Protein AF-0000000078806421 (afdb_homodimer)

Sequence (518 aa):
MMNNLKSWLVRIAPPAITIGLLLVVWEAAVRAGHVSERVLASPTQIIASMVRTWPDLMDAAAITAYEALTGFAIAIVAGVLIGIGLYLSKTLHRAFYPLLVAAQTIPLITVAPLFMIWFGFEPLGKIVIVAVFGVFPIAVQTARGLTAVPQFYEDVALTCGATRAWALWHVKLRVAARQIFGGIRISAAYIFGTAATAEYLGAMNGLGIWLQAAFNSFRTPLIFSATVVVIAETAILLGLISLVEWLLLGNGADADISEMMNNLKSWLVRIAPPAITIGLLLVVWEAAVRAGHVSERVLASPTQIIASMVRTWPDLMDAAAITAYEALTGFAIAIVAGVLIGIGLYLSKTLHRAFYPLLVAAQTIPLITVAPLFMIWFGFEPLGKIVIVAVFGVFPIAVQTARGLTAVPQFYEDVALTCGATRAWALWHVKLRVAARQIFGGIRISAAYIFGTAATAEYLGAMNGLGIWLQAAFNSFRTPLIFSATVVVIAETAILLGLISLVEWLLLGNGADADISE

Secondary structure (DSSP, 8-state):
--HHHHHHHHHHHHHHHHHHHHHHHHHHHHHHTT--TTT---HHHHHHHHHHTHHHHHHHHHHHHHHHHHHHHHHHHHHHHHHHHHHH-HHHHHHHHHHHHHHTTS-HHHHHHHHHHHH-SSHHHHHHHHHHHHHHHHHHHHHHHHHHS-HHHHHHHHHTT--HHHHIIIIIHHHTHHHHHHHHHHHHHHHHHHHHHHHHHS-SSSHHHHHHHHHHTT-HHHHHHHHHHHHHHHHHHHHHHHHHHHHHH--GGGGGTT-/--HHHHHHHHHHHHHHHHHHHHHHHHHHHHHHTT--TTT---HHHHHHHHHHTHHHHHHHHHHHHHHHHHHHHHHHHHHHHHHHHHHH-HHHHHHHHHHHHHHTTS-HHHHHHHHHHHH-SSHHHHHHHHHHHHHHHHHHHHHHHHHHS-HHHHHHHHHTT--HHHHIIIIIHHHTHHHHHHHHHHHHHHHHHHHHHHHHHS-SSSHHHHHHHHHHTT-HHHHHHHHHHHHHHHHHHHHHHHHHHHHHH--GGGGGT--

pLDDT: mean 90.41, std 13.17, range [27.77, 98.81]

Structure (mmCIF, N/CA/C/O backbone):
data_AF-0000000078806421-model_v1
#
loop_
_entity.id
_entity.type
_entity.pdbx_description
1 polymer 'ABC transporter, permease protein'
#
loop_
_atom_site.group_PDB
_atom_site.id
_atom_site.type_symbol
_atom_site.label_atom_id
_atom_site.label_alt_id
_atom_site.label_comp_id
_atom_site.label_asym_id
_atom_site.label_entity_id
_atom_site.label_seq_id
_atom_site.pdbx_PDB_ins_code
_atom_site.Cartn_x
_atom_site.Cartn_y
_atom_site.Cartn_z
_atom_site.occupancy
_atom_site.B_iso_or_equiv
_atom_site.auth_seq_id
_atom_site.auth_comp_id
_atom_site.auth_asym_id
_atom_site.auth_atom_id
_atom_site.pdbx_PDB_model_num
ATOM 1 N N . MET A 1 1 ? -1.089 6.383 40.531 1 37.09 1 MET A N 1
ATOM 2 C CA . MET A 1 1 ? -0.53 5.297 39.75 1 37.09 1 MET A CA 1
ATOM 3 C C . MET A 1 1 ? -1.631 4.367 39.219 1 37.09 1 MET A C 1
ATOM 5 O O . MET A 1 1 ? -1.478 3.723 38.188 1 37.09 1 MET A O 1
ATOM 9 N N . MET A 1 2 ? -2.615 4.008 40 1 47.06 2 MET A N 1
ATOM 10 C CA . MET A 1 2 ? -3.779 3.158 39.781 1 47.06 2 MET A CA 1
ATOM 11 C C . MET A 1 2 ? -4.738 3.809 38.781 1 47.06 2 MET A C 1
ATOM 13 O O . MET A 1 2 ? -5.535 3.119 38.156 1 47.06 2 MET A O 1
ATOM 17 N N . ASN A 1 3 ? -4.91 5.105 38.812 1 49.34 3 ASN A N 1
ATOM 18 C CA . ASN A 1 3 ? -5.82 5.895 37.969 1 49.34 3 ASN A CA 1
ATOM 19 C C . ASN A 1 3 ? -5.453 5.82 36.5 1 49.34 3 ASN A C 1
ATOM 21 O O . ASN A 1 3 ? -6.312 5.996 35.625 1 49.34 3 ASN A O 1
ATOM 25 N N . ASN A 1 4 ? -4.168 5.711 36.219 1 52.09 4 ASN A N 1
ATOM 26 C CA . ASN A 1 4 ? -3.668 5.672 34.844 1 52.09 4 ASN A CA 1
ATOM 27 C C . ASN A 1 4 ? -3.973 4.332 34.188 1 52.09 4 ASN A C 1
ATOM 29 O O . ASN A 1 4 ? -4.066 4.25 32.969 1 52.09 4 ASN A O 1
ATOM 33 N N . LEU A 1 5 ? -4.02 3.336 35.062 1 48.97 5 LEU A N 1
ATOM 34 C CA . LEU A 1 5 ? -4.309 2.014 34.531 1 48.97 5 LEU A CA 1
ATOM 35 C C . LEU A 1 5 ? -5.762 1.923 34.062 1 48.97 5 LEU A C 1
ATOM 37 O O . LEU A 1 5 ? -6.055 1.302 33.031 1 48.97 5 LEU A O 1
ATOM 41 N N . LYS A 1 6 ? -6.703 2.449 34.844 1 53 6 LYS A N 1
ATOM 42 C CA . LYS A 1 6 ? -8.117 2.457 34.5 1 53 6 LYS A CA 1
ATOM 43 C C . LYS A 1 6 ? -8.352 3.16 33.156 1 53 6 LYS A C 1
ATOM 45 O O . LYS A 1 6 ? -9.156 2.705 32.344 1 53 6 LYS A O 1
ATOM 50 N N . SER A 1 7 ? -7.523 4.238 33 1 58.91 7 SER A N 1
ATOM 51 C CA . SER A 1 7 ? -7.688 5.023 31.797 1 58.91 7 SER A CA 1
ATOM 52 C C . SER A 1 7 ? -7.211 4.246 30.562 1 58.91 7 SER A C 1
ATOM 54 O O . SER A 1 7 ? -7.848 4.285 29.516 1 58.91 7 SER A O 1
ATOM 56 N N . TRP A 1 8 ? -6.203 3.455 30.844 1 58.56 8 TRP A N 1
ATOM 57 C CA . TRP A 1 8 ? -5.676 2.67 29.734 1 58.56 8 TRP A CA 1
ATOM 58 C C . TRP A 1 8 ? -6.617 1.523 29.391 1 58.56 8 TRP A C 1
ATOM 60 O O . TRP A 1 8 ? -6.867 1.255 28.203 1 58.56 8 TRP A O 1
ATOM 70 N N . LEU A 1 9 ? -7.164 0.858 30.406 1 58.41 9 LEU A N 1
ATOM 71 C CA . LEU A 1 9 ? -8.086 -0.249 30.203 1 58.41 9 LEU A CA 1
ATOM 72 C C . LEU A 1 9 ? -9.367 0.232 29.531 1 58.41 9 LEU A C 1
ATOM 74 O O . LEU A 1 9 ? -9.914 -0.453 28.656 1 58.41 9 LEU A O 1
ATOM 78 N N . VAL A 1 10 ? -9.789 1.396 29.906 1 61.66 10 VAL A N 1
ATOM 79 C CA . VAL A 1 10 ? -11.016 1.944 29.328 1 61.66 10 VAL A CA 1
ATOM 80 C C . VAL A 1 10 ? -10.773 2.303 27.859 1 61.66 10 VAL A C 1
ATOM 82 O O . VAL A 1 10 ? -11.68 2.182 27.031 1 61.66 10 VAL A O 1
ATOM 85 N N . ARG A 1 11 ? -9.578 2.709 27.594 1 64.31 11 ARG A N 1
ATOM 86 C CA . ARG A 1 11 ? -9.273 3.115 26.234 1 64.31 11 ARG A CA 1
ATOM 87 C C . ARG A 1 11 ? -9.047 1.899 25.344 1 64.31 11 ARG A C 1
ATOM 89 O O . ARG A 1 11 ? -9.406 1.914 24.156 1 64.31 11 ARG A O 1
ATOM 96 N N . ILE A 1 12 ? -8.539 0.799 25.875 1 72.88 12 ILE A N 1
ATOM 97 C CA . ILE A 1 12 ? -8.211 -0.381 25.078 1 72.88 12 ILE A CA 1
ATOM 98 C C . ILE A 1 12 ? -9.375 -1.367 25.125 1 72.88 12 ILE A C 1
ATOM 100 O O . ILE A 1 12 ? -9.523 -2.205 24.234 1 72.88 12 ILE A O 1
ATOM 104 N N . ALA A 1 13 ? -10.289 -1.221 25.969 1 76.06 13 ALA A N 1
ATOM 105 C CA . ALA A 1 13 ? -11.352 -2.189 26.219 1 76.06 13 ALA A CA 1
ATOM 106 C C . ALA A 1 13 ? -12.32 -2.258 25.047 1 76.06 13 ALA A C 1
ATOM 108 O O . ALA A 1 13 ? -12.664 -3.346 24.562 1 76.06 13 ALA A O 1
ATOM 109 N N . PRO A 1 14 ? -12.625 -1.165 24.578 1 79.38 14 PRO A N 1
ATOM 110 C CA . PRO A 1 14 ? -13.641 -1.281 23.531 1 79.38 14 PRO A CA 1
ATOM 111 C C . PRO A 1 14 ? -13.133 -2.02 22.297 1 79.38 14 PRO A C 1
ATOM 113 O O . PRO A 1 14 ? -13.781 -2.959 21.812 1 79.38 14 PRO A O 1
ATOM 116 N N . PRO A 1 15 ? -11.969 -1.655 21.844 1 81.75 15 PRO A N 1
ATOM 117 C CA . PRO A 1 15 ? -11.492 -2.422 20.688 1 81.75 15 PRO A CA 1
ATOM 118 C C . PRO A 1 15 ? -11.234 -3.891 21.016 1 81.75 15 PRO A C 1
ATOM 120 O O . PRO A 1 15 ? -11.469 -4.766 20.188 1 81.75 15 PRO A O 1
ATOM 123 N N . ALA A 1 16 ? -10.836 -4.18 22.172 1 85.81 16 ALA A N 1
ATOM 124 C CA . ALA A 1 16 ? -10.57 -5.559 22.578 1 85.81 16 ALA A CA 1
ATOM 125 C C . ALA A 1 16 ? -11.867 -6.359 22.672 1 85.81 16 ALA A C 1
ATOM 127 O O . ALA A 1 16 ? -11.914 -7.523 22.266 1 85.81 16 ALA A O 1
ATOM 128 N N . ILE A 1 17 ? -12.859 -5.781 23.156 1 88.06 17 ILE A N 1
ATOM 129 C CA . ILE A 1 17 ? -14.156 -6.434 23.266 1 88.06 17 ILE A CA 1
ATOM 130 C C . ILE A 1 17 ? -14.734 -6.676 21.875 1 88.06 17 ILE A C 1
ATOM 132 O O . ILE A 1 17 ? -15.305 -7.738 21.609 1 88.06 17 ILE A O 1
ATOM 136 N N . THR A 1 18 ? -14.516 -5.703 21.062 1 88.12 18 THR A N 1
ATOM 137 C CA . THR A 1 18 ? -15.016 -5.836 19.703 1 88.12 18 THR A CA 1
ATOM 138 C C . THR A 1 18 ? -14.32 -6.992 18.984 1 88.12 18 THR A C 1
ATOM 140 O O . THR A 1 18 ? -14.977 -7.793 18.328 1 88.12 18 THR A O 1
ATOM 143 N N . ILE A 1 19 ? -13.047 -7.062 19.125 1 89.5 19 ILE A N 1
ATOM 144 C CA . ILE A 1 19 ? -12.289 -8.141 18.5 1 89.5 19 ILE A CA 1
ATOM 145 C C . ILE A 1 19 ? -12.742 -9.484 19.062 1 89.5 19 ILE A C 1
ATOM 147 O O . ILE A 1 19 ? -12.953 -10.438 18.312 1 89.5 19 ILE A O 1
ATOM 151 N N . GLY A 1 20 ? -12.836 -9.523 20.406 1 90 20 GLY A N 1
ATOM 152 C CA . GLY A 1 20 ? -13.312 -10.742 21.047 1 90 20 GLY A CA 1
ATOM 153 C C . GLY A 1 20 ? -14.68 -11.18 20.547 1 90 20 GLY A C 1
ATOM 154 O O . GLY A 1 20 ? -14.883 -12.352 20.234 1 90 20 GLY A O 1
ATOM 155 N N . LEU A 1 21 ? -15.539 -10.258 20.453 1 90.31 21 LEU A N 1
ATOM 156 C CA . LEU A 1 21 ? -16.891 -10.547 19.984 1 90.31 21 LEU A CA 1
ATOM 157 C C . LEU A 1 21 ? -16.859 -11 18.531 1 90.31 21 LEU A C 1
ATOM 159 O O . LEU A 1 21 ? -17.594 -11.914 18.141 1 90.31 21 LEU A O 1
ATOM 163 N N . LEU A 1 22 ? -16.094 -10.375 17.75 1 89.56 22 LEU A N 1
ATOM 164 C CA . LEU A 1 22 ? -15.984 -10.734 16.344 1 89.56 22 LEU A CA 1
ATOM 165 C C . LEU A 1 22 ? -15.438 -12.148 16.188 1 89.56 22 LEU A C 1
ATOM 167 O O . LEU A 1 22 ? -15.875 -12.898 15.305 1 89.56 22 LEU A O 1
ATOM 171 N N . LEU A 1 23 ? -14.523 -12.492 17.062 1 91.75 23 LEU A N 1
ATOM 172 C CA . LEU A 1 23 ? -13.953 -13.828 17.016 1 91.75 23 LEU A CA 1
ATOM 173 C C . LEU A 1 23 ? -14.977 -14.875 17.422 1 91.75 23 LEU A C 1
ATOM 175 O O . LEU A 1 23 ? -15.039 -15.961 16.844 1 91.75 23 LEU A O 1
ATOM 179 N N . VAL A 1 24 ? -15.742 -14.516 18.422 1 91.38 24 VAL A N 1
ATOM 180 C CA . VAL A 1 24 ? -16.766 -15.438 18.891 1 91.38 24 VAL A CA 1
ATOM 181 C C . VAL A 1 24 ? -17.844 -15.617 17.828 1 91.38 24 VAL A C 1
ATOM 183 O O . VAL A 1 24 ? -18.297 -16.734 17.562 1 91.38 24 VAL A O 1
ATOM 186 N N . VAL A 1 25 ? -18.203 -14.547 17.25 1 91.44 25 VAL A N 1
ATOM 187 C CA . VAL A 1 25 ? -19.219 -14.609 16.188 1 91.44 25 VAL A CA 1
ATOM 188 C C . VAL A 1 25 ? -18.672 -15.398 15 1 91.44 25 VAL A C 1
ATOM 190 O O . VAL A 1 25 ? -19.391 -16.203 14.398 1 91.44 25 VAL A O 1
ATOM 193 N N . TRP A 1 26 ? -17.453 -15.148 14.688 1 91.75 26 TRP A N 1
ATOM 194 C CA . TRP A 1 26 ? -16.781 -15.891 13.625 1 91.75 26 TRP A CA 1
ATOM 195 C C . TRP A 1 26 ? -16.781 -17.391 13.914 1 91.75 26 TRP A C 1
ATOM 197 O O . TRP A 1 26 ? -17.172 -18.188 13.07 1 91.75 26 TRP A O 1
ATOM 207 N N . GLU A 1 27 ? -16.422 -17.703 15.094 1 92.69 27 GLU A N 1
ATOM 208 C CA . GLU A 1 27 ? -16.406 -19.109 15.516 1 92.69 27 GLU A CA 1
ATOM 209 C C . GLU A 1 27 ? -17.781 -19.734 15.43 1 92.69 27 GLU A C 1
ATOM 211 O O . GLU A 1 27 ? -17.953 -20.828 14.883 1 92.69 27 GLU A O 1
ATOM 216 N N . ALA A 1 28 ? -18.719 -19.016 15.93 1 92.06 28 ALA A N 1
ATOM 217 C CA . ALA A 1 28 ? -20.094 -19.516 15.953 1 92.06 28 ALA A CA 1
ATOM 218 C C . ALA A 1 28 ? -20.641 -19.672 14.539 1 92.06 28 ALA A C 1
ATOM 220 O O . ALA A 1 28 ? -21.344 -20.625 14.242 1 92.06 28 ALA A O 1
ATOM 221 N N . ALA A 1 29 ? -20.312 -18.734 13.727 1 89.62 29 ALA A N 1
ATOM 222 C CA . ALA A 1 29 ? -20.812 -18.766 12.352 1 89.62 29 ALA A CA 1
ATOM 223 C C . ALA A 1 29 ? -20.25 -19.953 11.586 1 89.62 29 ALA A C 1
ATOM 225 O O . ALA A 1 29 ? -20.969 -20.609 10.844 1 89.62 29 ALA A O 1
ATOM 226 N N . VAL A 1 30 ? -19 -20.203 11.789 1 89.31 30 VAL A N 1
ATOM 227 C CA . VAL A 1 30 ? -18.359 -21.312 11.086 1 89.31 30 VAL A CA 1
ATOM 228 C C . VAL A 1 30 ? -18.906 -22.641 11.602 1 89.31 30 VAL A C 1
ATOM 230 O O . VAL A 1 30 ? -19.203 -23.547 10.812 1 89.31 30 VAL A O 1
ATOM 233 N N . ARG A 1 31 ? -19.156 -22.688 12.867 1 88.44 31 ARG A N 1
ATOM 234 C CA . ARG A 1 31 ? -19.641 -23.938 13.461 1 88.44 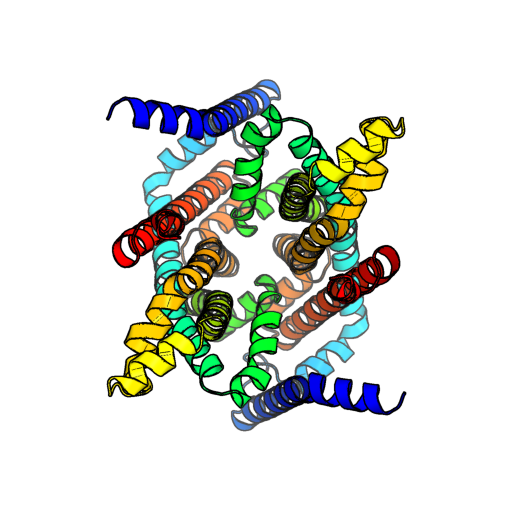31 ARG A CA 1
ATOM 235 C C . ARG A 1 31 ? -21.109 -24.156 13.156 1 88.44 31 ARG A C 1
ATOM 237 O O . ARG A 1 31 ? -21.531 -25.281 12.836 1 88.44 31 ARG A O 1
ATOM 244 N N . ALA A 1 32 ? -21.844 -23.094 13.289 1 90.19 32 ALA A N 1
ATOM 245 C CA . ALA A 1 32 ? -23.281 -23.188 13.047 1 90.19 32 ALA A CA 1
ATOM 246 C C . ALA A 1 32 ? -23.578 -23.453 11.57 1 90.19 32 ALA A C 1
ATOM 248 O O . ALA A 1 32 ? -24.531 -24.156 11.242 1 90.19 32 ALA A O 1
ATOM 249 N N . GLY A 1 33 ? -22.828 -22.844 10.758 1 89.25 33 GLY A N 1
ATOM 250 C CA . GLY A 1 33 ? -23.047 -23 9.328 1 89.25 33 GLY A CA 1
ATOM 251 C C . GLY A 1 33 ? -22.453 -24.281 8.766 1 89.25 33 GLY A C 1
ATOM 252 O O . GLY A 1 33 ? -22.625 -24.594 7.586 1 89.25 33 GLY A O 1
ATOM 253 N N . HIS A 1 34 ? -21.812 -25.016 9.5 1 88.5 34 HIS A N 1
ATOM 254 C CA . HIS A 1 34 ? -21.141 -26.234 9.078 1 88.5 34 HIS A CA 1
ATOM 255 C C . HIS A 1 34 ? -20.234 -26 7.875 1 88.5 34 HIS A C 1
ATOM 257 O O . HIS A 1 34 ? -20.266 -26.75 6.906 1 88.5 34 HIS A O 1
ATOM 263 N N . VAL A 1 35 ? -19.625 -24.922 7.996 1 85 35 VAL A N 1
ATOM 264 C CA . VAL A 1 35 ? -18.703 -24.547 6.926 1 85 35 VAL A CA 1
ATOM 265 C C . VAL A 1 35 ? -17.453 -25.406 6.996 1 85 35 VAL A C 1
ATOM 267 O O . VAL A 1 35 ? -16.906 -25.641 8.078 1 85 35 VAL A O 1
ATOM 270 N N . SER A 1 36 ? -17.031 -25.922 5.859 1 87.19 36 SER A N 1
ATOM 271 C CA . SER A 1 36 ? -15.836 -26.766 5.816 1 87.19 36 SER A CA 1
ATOM 272 C C . SER A 1 36 ? -14.578 -25.953 6.125 1 87.19 36 SER A C 1
ATOM 274 O O . SER A 1 36 ? -14.508 -24.766 5.816 1 87.19 36 SER A O 1
ATOM 276 N N . GLU A 1 37 ? -13.633 -26.594 6.715 1 86.25 37 GLU A N 1
ATOM 277 C CA . GLU A 1 37 ? -12.352 -25.984 7.062 1 86.25 37 GLU A CA 1
ATOM 278 C C . GLU A 1 37 ? -11.617 -25.5 5.816 1 86.25 37 GLU A C 1
ATOM 280 O O . GLU A 1 37 ? -10.789 -24.578 5.895 1 86.25 37 GLU A O 1
ATOM 285 N N . ARG A 1 38 ? -11.953 -26.109 4.777 1 84.62 38 ARG A N 1
ATOM 286 C CA . ARG A 1 38 ? -11.312 -25.734 3.523 1 84.62 38 ARG A CA 1
ATOM 287 C C . ARG A 1 38 ? -11.812 -24.391 3.025 1 84.62 38 ARG A C 1
ATOM 289 O O . ARG A 1 38 ? -11.078 -23.641 2.381 1 84.62 38 ARG A O 1
ATOM 296 N N . VAL A 1 39 ? -12.977 -24.141 3.395 1 86.69 39 VAL A N 1
ATOM 297 C CA . VAL A 1 39 ? -13.602 -22.906 2.92 1 86.69 39 VAL A CA 1
ATOM 298 C C . VAL A 1 39 ? -13.281 -21.766 3.879 1 86.69 39 VAL A C 1
ATOM 300 O O . VAL A 1 39 ? -12.82 -20.703 3.457 1 86.69 39 VAL A O 1
ATOM 303 N N . LEU A 1 40 ? -13.531 -22 5.098 1 91.19 40 LEU A N 1
ATOM 304 C CA . LEU A 1 40 ? -13.305 -20.969 6.105 1 91.19 40 LEU A CA 1
ATOM 305 C C . LEU A 1 40 ? -12.922 -21.578 7.445 1 91.19 40 LEU A C 1
ATOM 307 O O . LEU A 1 40 ? -13.719 -22.312 8.047 1 91.19 40 LEU A O 1
ATOM 311 N N . ALA A 1 41 ? -11.703 -21.219 7.859 1 93.5 41 ALA A N 1
ATOM 312 C CA . ALA A 1 41 ? -11.219 -21.766 9.125 1 93.5 41 ALA A CA 1
ATOM 313 C C . ALA A 1 41 ? -11.742 -20.953 10.305 1 93.5 41 ALA A C 1
ATOM 315 O O . ALA A 1 41 ? -11.805 -19.719 10.242 1 93.5 41 ALA A O 1
ATOM 316 N N . SER A 1 42 ? -12.125 -21.656 11.344 1 93.94 42 SER A N 1
ATOM 317 C CA . SER A 1 42 ? -12.5 -20.984 12.586 1 93.94 42 SER A CA 1
ATOM 318 C C . SER A 1 42 ? -11.266 -20.547 13.375 1 93.94 42 SER A C 1
ATOM 320 O O . SER A 1 42 ? -10.164 -21.047 13.141 1 93.94 42 SER A O 1
ATOM 322 N N . PRO A 1 43 ? -11.516 -19.625 14.273 1 95.06 43 PRO A N 1
ATOM 323 C CA . PRO A 1 43 ? -10.391 -19.188 15.109 1 95.06 43 PRO A CA 1
ATOM 324 C C . PRO A 1 43 ? -9.734 -20.344 15.859 1 95.06 43 PRO A C 1
ATOM 326 O O . PRO A 1 43 ? -8.508 -20.406 15.953 1 95.06 43 PRO A O 1
ATOM 329 N N . THR A 1 44 ? -10.477 -21.266 16.328 1 94.25 44 THR A N 1
ATOM 330 C CA . THR A 1 44 ? -9.914 -22.406 17.062 1 94.25 44 THR A CA 1
ATOM 331 C C . THR A 1 44 ? -9.102 -23.297 16.125 1 94.25 44 THR A C 1
ATOM 333 O O . THR A 1 44 ? -8.062 -23.828 16.531 1 94.25 44 THR A O 1
ATOM 336 N N . GLN A 1 45 ? -9.547 -23.484 14.938 1 94.69 45 GLN A N 1
ATOM 337 C CA . GLN A 1 45 ? -8.82 -24.266 13.953 1 94.69 45 GLN A CA 1
ATOM 338 C C . GLN A 1 45 ? -7.512 -23.594 13.555 1 94.69 45 GLN A C 1
ATOM 340 O O . GLN A 1 45 ? -6.512 -24.266 13.297 1 94.69 45 GLN A O 1
ATOM 345 N N . ILE A 1 46 ? -7.555 -22.297 13.484 1 96.25 46 ILE A N 1
ATOM 346 C CA . ILE A 1 46 ? -6.359 -21.516 13.156 1 96.25 46 ILE A CA 1
ATOM 347 C C . ILE A 1 46 ? -5.312 -21.703 14.258 1 96.25 46 ILE A C 1
ATOM 349 O O . ILE A 1 46 ? -4.148 -21.984 13.969 1 96.25 46 ILE A O 1
ATOM 353 N N . ILE A 1 47 ? -5.773 -21.625 15.484 1 96.31 47 ILE A N 1
ATOM 354 C CA . ILE A 1 47 ? -4.863 -21.766 16.625 1 96.31 47 ILE A CA 1
ATOM 355 C C . ILE A 1 47 ? -4.301 -23.188 16.656 1 96.31 47 ILE A C 1
ATOM 357 O O . ILE A 1 47 ? -3.105 -23.375 16.875 1 96.31 47 ILE A O 1
ATOM 361 N N . ALA A 1 48 ? -5.105 -24.141 16.438 1 96.25 48 ALA A N 1
ATOM 362 C CA . ALA A 1 48 ? -4.672 -25.531 16.422 1 96.25 48 ALA A CA 1
ATOM 363 C C . ALA A 1 48 ? -3.641 -25.766 15.32 1 96.25 48 ALA A C 1
ATOM 365 O O . ALA A 1 48 ? -2.65 -26.469 15.531 1 96.25 48 ALA A O 1
ATOM 366 N N . SER A 1 49 ? -3.924 -25.188 14.18 1 96.25 49 SER A N 1
ATOM 367 C CA . SER A 1 49 ? -2.994 -25.312 13.062 1 96.25 49 SER A CA 1
ATOM 368 C C . SER A 1 49 ? -1.653 -24.656 13.375 1 96.25 49 SER A C 1
ATOM 370 O O . SER A 1 49 ? -0.598 -25.203 13.031 1 96.25 49 SER A O 1
ATOM 372 N N . MET A 1 50 ? -1.728 -23.531 13.961 1 97.69 50 MET A N 1
ATOM 373 C CA . MET A 1 50 ? -0.5 -22.828 14.328 1 97.69 50 MET A CA 1
ATOM 374 C C . MET A 1 50 ? 0.319 -23.641 15.32 1 97.69 50 MET A C 1
ATOM 376 O O . MET A 1 50 ? 1.541 -23.75 15.195 1 97.69 50 MET A O 1
ATOM 380 N N . VAL A 1 51 ? -0.354 -24.234 16.266 1 97.44 51 VAL A N 1
ATOM 381 C CA . VAL A 1 51 ? 0.326 -25.031 17.266 1 97.44 51 VAL A CA 1
ATOM 382 C C . VAL A 1 51 ? 0.952 -26.266 16.625 1 97.44 51 VAL A C 1
ATOM 384 O O . VAL A 1 51 ? 2.1 -26.609 16.922 1 97.44 51 VAL A O 1
ATOM 387 N N . ARG A 1 52 ? 0.27 -26.891 15.766 1 97.19 52 ARG A N 1
ATOM 388 C CA . ARG A 1 52 ? 0.719 -28.109 15.109 1 97.19 52 ARG A CA 1
ATOM 389 C C . ARG A 1 52 ? 1.916 -27.844 14.203 1 97.19 52 ARG A C 1
ATOM 391 O O . ARG A 1 52 ? 2.795 -28.688 14.055 1 97.19 52 ARG A O 1
ATOM 398 N N . THR A 1 53 ? 1.971 -26.656 13.609 1 97.81 53 THR A N 1
ATOM 399 C CA . THR A 1 53 ? 3.004 -26.375 12.625 1 97.81 53 THR A CA 1
ATOM 400 C C . THR A 1 53 ? 3.988 -25.328 13.164 1 97.81 53 THR A C 1
ATOM 402 O O . THR A 1 53 ? 4.719 -24.703 12.391 1 97.81 53 THR A O 1
ATOM 405 N N . TRP A 1 54 ? 3.998 -25.188 14.461 1 97.81 54 TRP A N 1
ATOM 406 C CA . TRP A 1 54 ? 4.664 -24.062 15.102 1 97.81 54 TRP A CA 1
ATOM 407 C C . TRP A 1 54 ? 6.129 -23.984 14.68 1 97.81 54 TRP A C 1
ATOM 409 O O . TRP A 1 54 ? 6.598 -22.922 14.258 1 97.81 54 TRP A O 1
ATOM 419 N N . PRO A 1 55 ? 6.887 -25.094 14.688 1 97.88 55 PRO A N 1
ATOM 420 C CA . PRO A 1 55 ? 8.297 -24.984 14.312 1 97.88 55 PRO A CA 1
ATOM 421 C C . PRO A 1 55 ? 8.5 -24.547 12.867 1 97.88 55 PRO A C 1
ATOM 423 O O . PRO A 1 55 ? 9.32 -23.672 12.586 1 97.88 55 PRO A O 1
ATOM 426 N N . ASP A 1 56 ? 7.746 -25.156 11.961 1 97.81 56 ASP A N 1
ATOM 427 C CA . ASP A 1 56 ? 7.852 -24.828 10.539 1 97.81 56 ASP A CA 1
ATOM 428 C C . ASP A 1 56 ? 7.379 -23.391 10.289 1 97.81 56 ASP A C 1
ATOM 430 O O . ASP A 1 56 ? 7.977 -22.672 9.484 1 97.81 56 ASP A O 1
ATOM 434 N N . LEU A 1 57 ? 6.309 -23.047 10.969 1 98.19 57 LEU A N 1
ATOM 435 C CA . LEU A 1 57 ? 5.746 -21.703 10.828 1 98.19 57 LEU A CA 1
ATOM 436 C C . LEU A 1 57 ? 6.734 -20.656 11.32 1 98.19 57 LEU A C 1
ATOM 438 O O . LEU A 1 57 ? 6.922 -19.625 10.664 1 98.19 57 LEU A O 1
ATOM 442 N N . MET A 1 58 ? 7.359 -20.875 12.414 1 98.19 58 MET A N 1
ATOM 443 C CA . MET A 1 58 ? 8.312 -19.922 12.969 1 98.19 58 MET A CA 1
ATOM 444 C C . MET A 1 58 ? 9.578 -19.859 12.125 1 98.19 58 MET A C 1
ATOM 446 O O . MET A 1 58 ? 10.203 -18.812 12.016 1 98.19 58 MET A O 1
ATOM 450 N N . ASP A 1 59 ? 9.969 -20.984 11.547 1 98.06 59 ASP A N 1
ATOM 451 C CA . ASP A 1 59 ? 11.086 -20.969 10.609 1 98.06 59 ASP A CA 1
ATOM 452 C C . ASP A 1 59 ? 10.797 -20.078 9.414 1 98.06 59 ASP A C 1
ATOM 454 O O . ASP A 1 59 ? 11.648 -19.281 9 1 98.06 59 ASP A O 1
ATOM 458 N N . ALA A 1 60 ? 9.602 -20.234 8.875 1 98.31 60 ALA A N 1
ATOM 459 C CA . ALA A 1 60 ? 9.172 -19.391 7.766 1 98.31 60 ALA A CA 1
ATOM 460 C C . ALA A 1 60 ? 9.125 -17.922 8.18 1 98.31 60 ALA A C 1
ATOM 462 O O . ALA A 1 60 ? 9.57 -17.047 7.441 1 98.31 60 ALA A O 1
ATOM 463 N N . ALA A 1 61 ? 8.633 -17.719 9.367 1 98.56 61 ALA A N 1
ATOM 464 C CA . ALA A 1 61 ? 8.516 -16.359 9.898 1 98.56 61 ALA A CA 1
ATOM 465 C C . ALA A 1 61 ? 9.891 -15.719 10.07 1 98.56 61 ALA A C 1
ATOM 467 O O . ALA A 1 61 ? 10.062 -14.523 9.836 1 98.56 61 ALA A O 1
ATOM 468 N N . ALA A 1 62 ? 10.828 -16.469 10.5 1 98.38 62 ALA A N 1
ATOM 469 C CA . ALA A 1 62 ? 12.18 -15.969 10.734 1 98.38 62 ALA A CA 1
ATOM 470 C C . ALA A 1 62 ? 12.844 -15.539 9.438 1 98.38 62 ALA A C 1
ATOM 472 O O . ALA A 1 62 ? 13.578 -14.547 9.406 1 98.38 62 ALA A O 1
ATOM 473 N N . ILE A 1 63 ? 12.625 -16.281 8.43 1 98.19 63 ILE A N 1
ATOM 474 C CA . ILE A 1 63 ? 13.195 -15.953 7.133 1 98.19 63 ILE A CA 1
ATOM 475 C C . ILE A 1 63 ? 12.594 -14.648 6.617 1 98.19 63 ILE A C 1
ATOM 477 O O . ILE A 1 63 ? 13.32 -13.75 6.184 1 98.19 63 ILE A O 1
ATOM 481 N N . THR A 1 64 ? 11.289 -14.578 6.648 1 98.62 64 THR A N 1
ATOM 482 C CA . THR A 1 64 ? 10.617 -13.352 6.234 1 98.62 64 THR A CA 1
ATOM 483 C C . THR A 1 64 ? 11.078 -12.164 7.086 1 98.62 64 THR A C 1
ATOM 485 O O . THR A 1 64 ? 11.305 -11.07 6.562 1 98.62 64 THR A O 1
ATOM 488 N N . ALA A 1 65 ? 11.234 -12.406 8.367 1 98.69 65 ALA A N 1
ATOM 489 C CA . ALA A 1 65 ? 11.688 -11.352 9.266 1 98.69 65 ALA A CA 1
ATO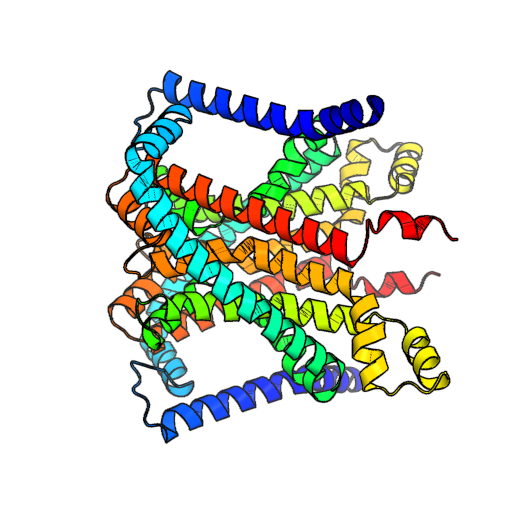M 490 C C . ALA A 1 65 ? 13.102 -10.891 8.898 1 98.69 65 ALA A C 1
ATOM 492 O O . ALA A 1 65 ? 13.383 -9.688 8.898 1 98.69 65 ALA A O 1
ATOM 493 N N . TYR A 1 66 ? 13.922 -11.773 8.648 1 98.44 66 TYR A N 1
ATOM 494 C CA . TYR A 1 66 ? 15.297 -11.461 8.273 1 98.44 66 TYR A CA 1
ATOM 495 C C . TYR A 1 66 ? 15.328 -10.609 7.004 1 98.44 66 TYR A C 1
ATOM 497 O O . TYR A 1 66 ? 16.016 -9.586 6.949 1 98.44 66 TYR A O 1
ATOM 505 N N . GLU A 1 67 ? 14.609 -11.031 6.004 1 98.44 67 GLU A N 1
ATOM 506 C CA . GLU A 1 67 ? 14.57 -10.312 4.734 1 98.44 67 GLU A CA 1
ATOM 507 C C . GLU A 1 67 ? 13.969 -8.922 4.906 1 98.44 67 GLU A C 1
ATOM 509 O O . GLU A 1 67 ? 14.516 -7.934 4.414 1 98.44 67 GLU A O 1
ATOM 514 N N . ALA A 1 68 ? 12.836 -8.852 5.59 1 98.75 68 ALA A N 1
ATOM 515 C CA . ALA A 1 68 ? 12.109 -7.598 5.785 1 98.75 68 ALA A CA 1
ATOM 516 C C . ALA A 1 68 ? 12.93 -6.609 6.609 1 98.75 68 ALA A C 1
ATOM 518 O O . ALA A 1 68 ? 13.062 -5.441 6.234 1 98.75 68 ALA A O 1
ATOM 519 N N . LEU A 1 69 ? 13.516 -7.078 7.719 1 98.81 69 LEU A N 1
ATOM 520 C CA . LEU A 1 69 ? 14.211 -6.191 8.641 1 98.81 69 LEU A CA 1
ATOM 521 C C . LEU A 1 69 ? 15.539 -5.73 8.047 1 98.81 69 LEU A C 1
ATOM 523 O O . LEU A 1 69 ? 15.961 -4.594 8.266 1 98.81 69 LEU A O 1
ATOM 527 N N . THR A 1 70 ? 16.219 -6.617 7.352 1 98.75 70 THR A N 1
ATOM 528 C CA . THR A 1 70 ? 17.453 -6.227 6.684 1 98.75 70 THR A CA 1
ATOM 529 C C . THR A 1 70 ? 17.188 -5.184 5.605 1 98.75 70 THR A C 1
ATOM 531 O O . THR A 1 70 ? 17.875 -4.16 5.531 1 98.75 70 THR A O 1
ATOM 534 N N . GLY A 1 71 ? 16.203 -5.469 4.77 1 98.81 71 GLY A N 1
ATOM 535 C CA . GLY A 1 71 ? 15.82 -4.48 3.775 1 98.81 71 GLY A CA 1
ATOM 536 C C . GLY A 1 71 ? 15.367 -3.166 4.383 1 98.81 71 GLY A C 1
ATOM 537 O O . GLY A 1 71 ? 15.695 -2.094 3.875 1 98.81 71 GLY A O 1
ATOM 538 N N . PHE A 1 72 ? 14.664 -3.258 5.469 1 98.81 72 PHE A N 1
ATOM 539 C CA . PHE A 1 72 ? 14.148 -2.086 6.168 1 98.81 72 PHE A CA 1
ATOM 540 C C . PHE A 1 72 ? 15.289 -1.243 6.723 1 98.81 72 PHE A C 1
ATOM 542 O O . PHE A 1 72 ? 15.266 -0.014 6.633 1 98.81 72 PHE A O 1
ATOM 549 N N . ALA A 1 73 ? 16.234 -1.884 7.301 1 98.81 73 ALA A N 1
ATOM 550 C CA . ALA A 1 73 ? 17.406 -1.174 7.816 1 98.81 73 ALA A CA 1
ATOM 551 C C . ALA A 1 73 ? 18.109 -0.408 6.707 1 98.81 73 ALA A C 1
ATOM 553 O O . ALA A 1 73 ? 18.5 0.749 6.891 1 98.81 73 ALA A O 1
ATOM 554 N N . ILE A 1 74 ? 18.25 -1.032 5.613 1 98.81 74 ILE A N 1
ATOM 555 C CA . ILE A 1 74 ? 18.859 -0.386 4.461 1 98.81 74 ILE A CA 1
ATOM 556 C C . ILE A 1 74 ? 18 0.779 3.996 1 98.81 74 ILE A C 1
ATOM 558 O O . ILE A 1 74 ? 18.5 1.855 3.676 1 98.81 74 ILE A O 1
ATOM 562 N N . ALA A 1 75 ? 16.703 0.556 3.955 1 98.81 75 ALA A N 1
ATOM 563 C CA . ALA A 1 75 ? 15.766 1.587 3.533 1 98.81 75 ALA A CA 1
ATOM 564 C C . ALA A 1 75 ? 15.852 2.812 4.438 1 98.81 75 ALA A C 1
ATOM 566 O O . ALA A 1 75 ? 15.75 3.947 3.969 1 98.81 75 ALA A O 1
ATOM 567 N N . ILE A 1 76 ? 15.984 2.586 5.738 1 98.75 76 ILE A N 1
ATOM 568 C CA . ILE A 1 76 ? 16.062 3.689 6.688 1 98.75 76 ILE A CA 1
ATOM 569 C C . ILE A 1 76 ? 17.281 4.551 6.391 1 98.75 76 ILE A C 1
ATOM 571 O O . ILE A 1 76 ? 17.172 5.77 6.258 1 98.75 76 ILE A O 1
ATOM 575 N N . VAL A 1 77 ? 18.391 3.928 6.227 1 98.62 77 VAL A N 1
ATOM 576 C CA . VAL A 1 77 ? 19.641 4.648 5.996 1 98.62 77 VAL A CA 1
ATOM 577 C C . VAL A 1 77 ? 19.594 5.352 4.645 1 98.62 77 VAL A C 1
ATOM 579 O O . VAL A 1 77 ? 19.844 6.555 4.551 1 98.62 77 VAL A O 1
ATOM 582 N N . ALA A 1 78 ? 19.234 4.625 3.65 1 98.62 78 ALA A N 1
ATOM 583 C CA . ALA A 1 78 ? 19.188 5.184 2.303 1 98.62 78 ALA A CA 1
ATOM 584 C C . ALA A 1 78 ? 18.125 6.27 2.193 1 98.62 78 ALA A C 1
ATOM 586 O O . ALA A 1 78 ? 18.344 7.305 1.558 1 98.62 78 ALA A O 1
ATOM 587 N N . GLY A 1 79 ? 16.938 6.004 2.758 1 98.56 79 GLY A N 1
ATOM 588 C CA . GLY A 1 79 ? 15.852 6.965 2.705 1 98.56 79 GLY A CA 1
ATOM 589 C C . GLY A 1 79 ? 16.188 8.289 3.371 1 98.56 79 GLY A C 1
ATOM 590 O O . GLY A 1 79 ? 15.922 9.352 2.82 1 98.56 79 GLY A O 1
ATOM 591 N N . VAL A 1 80 ? 16.797 8.219 4.508 1 98.06 80 VAL A N 1
ATOM 592 C CA . VAL A 1 80 ? 17.188 9.422 5.23 1 98.06 80 VAL A CA 1
ATOM 593 C C . VAL A 1 80 ? 18.25 10.172 4.434 1 98.06 80 VAL A C 1
ATOM 595 O O . VAL A 1 80 ? 18.172 11.391 4.27 1 98.06 80 VAL A O 1
ATOM 598 N N . LEU A 1 81 ? 19.219 9.453 3.885 1 97.88 81 LEU A N 1
ATOM 599 C CA . LEU A 1 81 ? 20.297 10.078 3.121 1 97.88 81 LEU A CA 1
ATOM 600 C C . LEU A 1 81 ? 19.75 10.734 1.854 1 97.88 81 LEU A C 1
ATOM 602 O O . LEU A 1 81 ? 20.141 11.852 1.51 1 97.88 81 LEU A O 1
ATOM 606 N N . ILE A 1 82 ? 18.859 10.086 1.174 1 98.12 82 ILE A N 1
ATOM 607 C CA . ILE A 1 82 ? 18.25 10.633 -0.035 1 98.12 82 ILE A CA 1
ATOM 608 C C . ILE A 1 82 ? 17.422 11.859 0.319 1 98.12 82 ILE A C 1
ATOM 610 O O . ILE A 1 82 ? 17.469 12.883 -0.374 1 98.12 82 ILE A O 1
ATOM 614 N N . GLY A 1 83 ? 16.625 11.734 1.418 1 97.88 83 GLY A N 1
ATOM 615 C CA . GLY A 1 83 ? 15.844 12.883 1.871 1 97.88 83 GLY A CA 1
ATOM 616 C C . GLY A 1 83 ? 16.703 14.094 2.186 1 97.88 83 GLY A C 1
ATOM 617 O O . GLY A 1 83 ? 16.344 15.219 1.828 1 97.88 83 GLY A O 1
ATOM 618 N N . ILE A 1 84 ? 17.828 13.891 2.82 1 96.62 84 ILE A N 1
ATOM 619 C CA . ILE A 1 84 ? 18.766 14.961 3.133 1 96.62 84 ILE A CA 1
ATOM 620 C C . ILE A 1 84 ? 19.297 15.562 1.841 1 96.62 84 ILE A C 1
ATOM 622 O O . ILE A 1 84 ? 19.375 16.781 1.705 1 96.62 84 ILE A O 1
ATOM 626 N N . GLY A 1 85 ? 19.641 14.68 0.939 1 96.69 85 GLY A N 1
ATOM 627 C CA . GLY A 1 85 ? 20.125 15.164 -0.345 1 96.69 85 GLY A CA 1
ATOM 628 C C . GLY A 1 85 ? 19.109 16.031 -1.073 1 96.69 85 GLY A C 1
ATOM 629 O O . GLY A 1 85 ? 19.469 17.062 -1.656 1 96.69 85 GLY A O 1
ATOM 630 N N . LEU A 1 86 ? 17.922 15.688 -1.049 1 96.38 86 LEU A N 1
ATOM 631 C CA . LEU A 1 86 ? 16.859 16.453 -1.694 1 96.38 86 LEU A CA 1
ATOM 632 C C . LEU A 1 86 ? 16.672 17.797 -1.017 1 96.38 86 LEU A C 1
ATOM 634 O O . LEU A 1 86 ? 16.344 18.797 -1.677 1 96.38 86 LEU A O 1
ATOM 638 N N . TYR A 1 87 ? 16.859 17.766 0.258 1 94.75 87 TYR A N 1
ATOM 639 C CA . TYR A 1 87 ? 16.734 19 1.014 1 94.75 87 TYR A CA 1
ATOM 640 C C . TYR A 1 87 ? 17.875 19.953 0.693 1 94.75 87 TYR A C 1
ATOM 642 O O . TYR A 1 87 ? 17.641 21.156 0.534 1 94.75 87 TYR A O 1
ATOM 650 N N . LEU A 1 88 ? 19.047 19.5 0.502 1 94.25 88 LEU A N 1
ATOM 651 C CA . LEU A 1 88 ? 20.234 20.312 0.355 1 94.25 88 LEU A CA 1
ATOM 652 C C . LEU A 1 88 ? 20.344 20.891 -1.057 1 94.25 88 LEU A C 1
ATOM 654 O O . LEU A 1 88 ? 20.953 21.938 -1.268 1 94.25 88 LEU A O 1
ATOM 658 N N . SER A 1 89 ? 19.766 20.203 -1.98 1 94.81 89 SER A N 1
ATOM 659 C CA . SER A 1 89 ? 19.891 20.641 -3.365 1 94.81 89 SER A CA 1
ATOM 660 C C . SER A 1 89 ? 18.516 20.938 -3.98 1 94.81 89 SER A C 1
ATOM 662 O O . SER A 1 89 ? 17.734 20.031 -4.203 1 94.81 89 SER A O 1
ATOM 664 N N 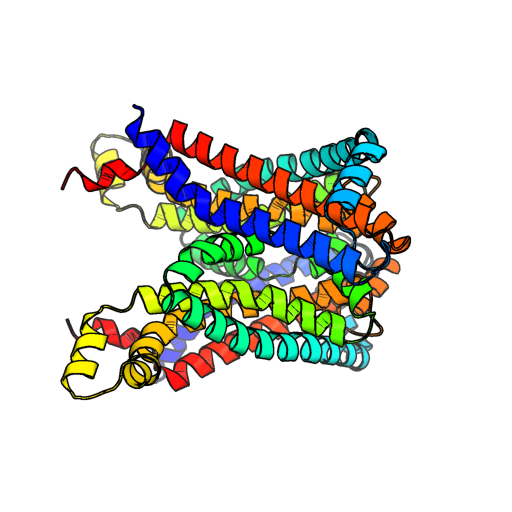. LYS A 1 90 ? 18.344 22.125 -4.363 1 92.06 90 LYS A N 1
ATOM 665 C CA . LYS A 1 90 ? 17.109 22.531 -5.008 1 92.06 90 LYS A CA 1
ATOM 666 C C . LYS A 1 90 ? 16.922 21.828 -6.352 1 92.06 90 LYS A C 1
ATOM 668 O O . LYS A 1 90 ? 15.805 21.469 -6.727 1 92.06 90 LYS A O 1
ATOM 673 N N . THR A 1 91 ? 18.031 21.672 -6.988 1 92.12 91 THR A N 1
ATOM 674 C CA . THR A 1 91 ? 18 21.016 -8.289 1 92.12 91 THR A CA 1
ATOM 675 C C . THR A 1 91 ? 17.578 19.547 -8.141 1 92.12 91 THR A C 1
ATOM 677 O O . THR A 1 91 ? 16.734 19.062 -8.898 1 92.12 91 THR A O 1
ATOM 680 N N . LEU A 1 92 ? 18.094 18.891 -7.133 1 93.06 92 LEU A N 1
ATOM 681 C CA . LEU A 1 92 ? 17.734 17.5 -6.887 1 93.06 92 LEU A CA 1
ATOM 682 C C . LEU A 1 92 ? 16.266 17.391 -6.465 1 93.06 92 LEU A C 1
ATOM 684 O O . LEU A 1 92 ? 15.57 16.453 -6.871 1 93.06 92 LEU A O 1
ATOM 688 N N . HIS A 1 93 ? 15.883 18.281 -5.715 1 94.12 93 HIS A N 1
ATOM 689 C CA . HIS A 1 93 ? 14.5 18.297 -5.246 1 94.12 93 HIS A CA 1
ATOM 690 C C . HIS A 1 93 ? 13.523 18.422 -6.41 1 94.12 93 HIS A C 1
ATOM 692 O O . HIS A 1 93 ? 12.594 17.625 -6.531 1 94.12 93 HIS A O 1
ATOM 698 N N . ARG A 1 94 ? 13.797 19.344 -7.254 1 91 94 ARG A N 1
ATOM 699 C CA . ARG A 1 94 ? 12.914 19.609 -8.383 1 91 94 ARG A CA 1
ATOM 700 C C . ARG A 1 94 ? 12.898 18.422 -9.344 1 91 94 ARG A C 1
ATOM 702 O O . ARG A 1 94 ? 11.867 18.109 -9.945 1 91 94 ARG A O 1
ATOM 709 N N . ALA A 1 95 ? 13.992 17.781 -9.414 1 91 95 ALA A N 1
ATOM 710 C CA . ALA A 1 95 ? 14.156 16.703 -10.398 1 91 95 ALA A CA 1
ATOM 711 C C . ALA A 1 95 ? 13.625 15.383 -9.852 1 91 95 ALA A C 1
ATOM 713 O O . ALA A 1 95 ? 12.953 14.633 -10.578 1 91 95 ALA A O 1
ATOM 714 N N . PHE A 1 96 ? 13.82 15.078 -8.562 1 93.19 96 PHE A N 1
ATOM 715 C CA . PHE A 1 96 ? 13.648 13.703 -8.117 1 93.19 96 PHE A CA 1
ATOM 716 C C . PHE A 1 96 ? 12.484 13.602 -7.133 1 93.19 96 PHE A C 1
ATOM 718 O O . PHE A 1 96 ? 11.883 12.531 -6.98 1 93.19 96 PHE A O 1
ATOM 725 N N . TYR A 1 97 ? 12.117 14.68 -6.48 1 93.88 97 TYR A N 1
ATOM 726 C CA . TYR A 1 97 ? 11.062 14.625 -5.473 1 93.88 97 TYR A CA 1
ATOM 727 C C . TYR A 1 97 ? 9.742 14.172 -6.086 1 93.88 97 TYR A C 1
ATOM 729 O O . TYR A 1 97 ? 9.109 13.234 -5.586 1 93.88 97 TYR A O 1
ATOM 737 N N . PRO A 1 98 ? 9.359 14.695 -7.246 1 91.25 98 PRO A N 1
ATOM 738 C CA . PRO A 1 98 ? 8.109 14.234 -7.852 1 91.25 98 PRO A CA 1
ATOM 739 C C . PRO A 1 98 ? 8.164 12.766 -8.281 1 91.25 98 PRO A C 1
ATOM 741 O O . PRO A 1 98 ? 7.152 12.062 -8.227 1 91.25 98 PRO A O 1
ATOM 744 N N . LEU A 1 99 ? 9.297 12.352 -8.664 1 91.25 99 LEU A N 1
ATOM 745 C CA . LEU A 1 99 ? 9.477 10.969 -9.086 1 91.25 99 LEU A CA 1
ATOM 746 C C . LEU A 1 99 ? 9.367 10.023 -7.891 1 91.25 99 LEU A C 1
ATOM 748 O O . LEU A 1 99 ? 8.82 8.922 -8.008 1 91.25 99 LEU A O 1
ATOM 752 N N . LEU A 1 100 ? 9.906 10.461 -6.797 1 93.31 100 LEU A N 1
ATOM 753 C CA . LEU A 1 100 ? 9.836 9.656 -5.582 1 93.31 100 LEU A CA 1
ATOM 754 C C . LEU A 1 100 ? 8.391 9.523 -5.105 1 93.31 100 LEU A C 1
ATOM 756 O O . LEU A 1 100 ? 7.965 8.438 -4.707 1 93.31 100 LEU A O 1
ATOM 760 N N . VAL A 1 101 ? 7.68 10.562 -5.254 1 91.38 101 VAL A N 1
ATOM 761 C CA . VAL A 1 101 ? 6.277 10.562 -4.852 1 91.38 101 VAL A CA 1
ATOM 762 C C . VAL A 1 101 ? 5.473 9.664 -5.789 1 91.38 101 VAL A C 1
ATOM 764 O O . VAL A 1 101 ? 4.676 8.844 -5.336 1 91.38 101 VAL A O 1
ATOM 767 N N . ALA A 1 102 ? 5.742 9.719 -7.039 1 90 102 ALA A N 1
ATOM 768 C CA . ALA A 1 102 ? 5.027 8.922 -8.031 1 90 102 ALA A CA 1
ATOM 769 C C . ALA A 1 102 ? 5.375 7.441 -7.906 1 90 102 ALA A C 1
ATOM 771 O O . ALA A 1 102 ? 4.523 6.578 -8.125 1 90 102 ALA A O 1
ATOM 772 N N . ALA A 1 103 ? 6.562 7.172 -7.535 1 91.56 103 ALA A N 1
ATOM 773 C CA . ALA A 1 103 ? 7.047 5.797 -7.438 1 91.56 103 ALA A CA 1
ATOM 774 C C . ALA A 1 103 ? 6.293 5.023 -6.359 1 91.56 103 ALA A C 1
ATOM 776 O O . ALA A 1 103 ? 6.18 3.799 -6.434 1 91.56 103 ALA A O 1
ATOM 777 N N . GLN A 1 104 ? 5.707 5.715 -5.441 1 91.56 104 GLN A N 1
ATOM 778 C CA . GLN A 1 104 ? 4.977 5.09 -4.344 1 91.56 104 GLN A CA 1
ATOM 779 C C . GLN A 1 104 ? 3.67 4.477 -4.832 1 91.56 104 GLN A C 1
ATOM 781 O O . GLN A 1 104 ? 3.068 3.652 -4.141 1 91.56 104 GLN A O 1
ATOM 786 N N . THR A 1 105 ? 3.309 4.828 -6.078 1 89.75 105 THR A N 1
ATOM 787 C CA . THR A 1 105 ? 2.041 4.324 -6.594 1 89.75 105 THR A CA 1
ATOM 788 C C . THR A 1 105 ? 2.268 3.121 -7.504 1 89.75 105 THR A C 1
ATOM 790 O O . THR A 1 105 ? 1.31 2.5 -7.969 1 89.75 105 THR A O 1
ATOM 793 N N . ILE A 1 106 ? 3.512 2.844 -7.73 1 93.31 106 ILE A N 1
ATOM 794 C CA . ILE A 1 106 ? 3.814 1.683 -8.555 1 93.31 106 ILE A CA 1
ATOM 795 C C . ILE A 1 106 ? 3.461 0.404 -7.801 1 93.31 106 ILE A C 1
ATOM 797 O O . ILE A 1 106 ? 3.961 0.167 -6.699 1 93.31 106 ILE A O 1
ATOM 801 N N . PRO A 1 107 ? 2.619 -0.32 -8.328 1 94.62 107 PRO A N 1
ATOM 802 C CA . PRO A 1 107 ? 2.227 -1.54 -7.621 1 94.62 107 PRO A CA 1
ATOM 803 C C . PRO A 1 107 ? 3.377 -2.535 -7.477 1 94.62 107 PRO A C 1
ATOM 805 O O . PRO A 1 107 ? 4.109 -2.781 -8.438 1 94.62 107 PRO A O 1
ATOM 808 N N . LEU A 1 108 ? 3.449 -3.061 -6.34 1 95.62 108 LEU A N 1
ATOM 809 C CA . LEU A 1 108 ? 4.504 -4.008 -5.996 1 95.62 108 LEU A CA 1
ATOM 810 C C . LEU A 1 108 ? 4.469 -5.219 -6.922 1 95.62 108 LEU A C 1
ATOM 812 O O . LEU A 1 108 ? 5.52 -5.723 -7.328 1 95.62 108 LEU A O 1
ATOM 816 N N . ILE A 1 109 ? 3.303 -5.637 -7.277 1 95.81 109 ILE A N 1
ATOM 817 C CA . ILE A 1 109 ? 3.123 -6.871 -8.031 1 95.81 109 ILE A CA 1
ATOM 818 C C . ILE A 1 109 ? 3.734 -6.719 -9.422 1 95.81 109 ILE A C 1
ATOM 820 O O . ILE A 1 109 ? 4.133 -7.707 -10.047 1 95.81 109 ILE A O 1
ATOM 824 N N . THR A 1 110 ? 3.826 -5.477 -9.953 1 94.75 110 THR A N 1
ATOM 825 C CA . THR A 1 110 ? 4.359 -5.254 -11.297 1 94.75 110 THR A CA 1
ATOM 826 C C . THR A 1 110 ? 5.883 -5.23 -11.273 1 94.75 110 THR A C 1
ATOM 828 O O . THR A 1 110 ? 6.527 -5.406 -12.312 1 94.75 110 THR A O 1
ATOM 831 N N . VAL A 1 111 ? 6.445 -5.062 -10.133 1 94.12 111 VAL A N 1
ATOM 832 C CA . VAL A 1 111 ? 7.887 -4.852 -10.031 1 94.12 111 VAL A CA 1
ATOM 833 C C . VAL A 1 111 ? 8.555 -6.109 -9.477 1 94.12 111 VAL A C 1
ATOM 835 O O . VAL A 1 111 ? 9.703 -6.414 -9.812 1 94.12 111 VAL A O 1
ATOM 838 N N . ALA A 1 112 ? 7.875 -6.836 -8.688 1 95.06 112 ALA A N 1
ATOM 839 C CA . ALA A 1 112 ? 8.43 -7.969 -7.949 1 95.06 112 ALA A CA 1
ATOM 840 C C . ALA A 1 112 ? 9.016 -9.008 -8.906 1 95.06 112 ALA A C 1
ATOM 842 O O . ALA A 1 112 ? 10.117 -9.516 -8.672 1 95.06 112 ALA A O 1
ATOM 843 N N . PRO A 1 113 ? 8.344 -9.312 -10.016 1 95 113 PRO A N 1
ATOM 844 C CA . PRO A 1 113 ? 8.906 -10.297 -10.945 1 95 113 PRO A CA 1
ATOM 845 C C . PRO A 1 113 ? 10.281 -9.883 -11.477 1 95 113 PRO A C 1
ATOM 847 O O . PRO A 1 113 ? 11.164 -10.734 -11.633 1 95 113 PRO A O 1
ATOM 850 N N . LEU A 1 114 ? 10.43 -8.609 -11.727 1 94.38 114 LEU A N 1
ATOM 851 C CA . LEU A 1 114 ? 11.695 -8.102 -12.242 1 94.38 114 LEU A CA 1
ATOM 852 C C . LEU A 1 114 ? 12.82 -8.312 -11.227 1 94.38 114 LEU A C 1
ATOM 854 O O . LEU A 1 114 ? 13.922 -8.719 -11.594 1 94.38 114 LEU A O 1
ATOM 858 N N . PHE A 1 115 ? 12.531 -8.086 -10.023 1 93.69 115 PHE A N 1
ATOM 859 C CA . PHE A 1 115 ? 13.539 -8.25 -8.984 1 93.69 115 PHE A CA 1
ATOM 860 C C . PHE A 1 115 ? 13.906 -9.719 -8.805 1 93.69 115 PHE A C 1
ATOM 862 O O . PHE A 1 115 ? 15.055 -10.047 -8.508 1 93.69 115 PHE A O 1
ATOM 869 N N . MET A 1 116 ? 12.883 -10.539 -8.977 1 92.44 116 MET A N 1
ATOM 870 C CA . MET A 1 116 ? 13.156 -11.969 -8.906 1 92.44 116 MET A CA 1
ATOM 871 C C . MET A 1 116 ? 14.062 -12.406 -10.055 1 92.44 116 MET A C 1
ATOM 873 O O . MET A 1 116 ? 14.953 -13.234 -9.867 1 92.44 116 MET A O 1
ATOM 877 N N . ILE A 1 117 ? 13.852 -11.828 -11.18 1 91.88 117 ILE A N 1
ATOM 878 C CA . ILE A 1 117 ? 14.656 -12.156 -12.352 1 91.88 117 ILE A CA 1
ATOM 879 C C . ILE A 1 117 ? 16.078 -11.625 -12.164 1 91.88 117 ILE A C 1
ATOM 881 O O . ILE A 1 117 ? 17.047 -12.312 -12.484 1 91.88 117 ILE A O 1
ATOM 885 N N . TRP A 1 118 ? 16.281 -10.461 -11.539 1 92.94 118 TRP A N 1
ATOM 886 C CA . TRP A 1 118 ? 17.578 -9.789 -11.422 1 92.94 118 TRP A CA 1
ATOM 887 C C . TRP A 1 118 ? 18.391 -10.383 -10.289 1 92.94 118 TRP A C 1
ATOM 889 O O . TRP A 1 118 ? 19.625 -10.492 -10.391 1 92.94 118 TRP A O 1
ATOM 899 N N . PHE A 1 119 ? 17.703 -10.805 -9.219 1 93.5 119 PHE A N 1
ATOM 900 C CA . PHE A 1 119 ? 18.453 -11.125 -8.016 1 93.5 119 PHE A CA 1
ATOM 901 C C . PHE A 1 119 ? 18.234 -12.578 -7.602 1 93.5 119 PHE A C 1
ATOM 903 O O . PHE A 1 119 ? 18.891 -13.07 -6.684 1 93.5 119 PHE A O 1
ATOM 910 N N . GLY A 1 120 ? 17.344 -13.227 -8.273 1 88.94 120 GLY A N 1
ATOM 911 C CA . GLY A 1 120 ? 17.109 -14.641 -8.039 1 88.94 120 GLY A CA 1
ATOM 912 C C . GLY A 1 120 ? 16.141 -14.914 -6.898 1 88.94 120 GLY A C 1
ATOM 913 O O . GLY A 1 120 ? 15.414 -14.016 -6.473 1 88.94 120 GLY A O 1
ATOM 914 N N . PHE A 1 121 ? 16.156 -16.125 -6.438 1 91 121 PHE A N 1
ATOM 915 C CA . PHE A 1 121 ? 15.156 -16.594 -5.488 1 91 121 PHE A CA 1
ATOM 916 C C . PHE A 1 121 ? 15.719 -16.625 -4.07 1 91 121 PHE A C 1
ATOM 918 O O . PHE A 1 121 ? 14.992 -16.906 -3.115 1 91 121 PHE A O 1
ATOM 925 N N . GLU A 1 122 ? 17.031 -16.203 -3.971 1 92.5 122 GLU A N 1
ATOM 926 C CA . GLU A 1 122 ? 17.688 -16.109 -2.67 1 92.5 122 GLU A CA 1
ATOM 927 C C . GLU A 1 122 ? 17.203 -14.867 -1.912 1 92.5 122 GLU A C 1
ATOM 929 O O . GLU A 1 122 ? 16.547 -14 -2.482 1 92.5 122 GLU A O 1
ATOM 934 N N . PRO A 1 123 ? 17.547 -14.781 -0.661 1 94.38 123 PRO A N 1
ATOM 935 C CA . PRO A 1 123 ? 17.047 -13.68 0.166 1 94.38 123 PRO A CA 1
ATOM 936 C C . PRO A 1 123 ? 17.438 -12.312 -0.376 1 94.38 123 PRO A C 1
ATOM 938 O O . PRO A 1 123 ? 16.75 -11.32 -0.126 1 94.38 123 PRO A O 1
ATOM 941 N N . LEU A 1 124 ? 18.438 -12.273 -1.117 1 94.44 124 LEU A N 1
ATOM 942 C CA . LEU A 1 124 ? 18.953 -11 -1.613 1 94.44 124 LEU A CA 1
ATOM 943 C C . LEU A 1 124 ? 17.875 -10.258 -2.396 1 94.44 124 LEU A C 1
ATOM 945 O O . LEU A 1 124 ? 17.688 -9.047 -2.211 1 94.44 124 LEU A O 1
ATOM 949 N N . GLY A 1 125 ? 17.172 -10.969 -3.338 1 95.12 125 GLY A N 1
ATOM 950 C CA . GLY A 1 125 ? 16.125 -10.328 -4.117 1 95.12 125 GLY A CA 1
ATOM 951 C C . GLY A 1 125 ? 15.039 -9.719 -3.256 1 95.12 125 GLY A C 1
ATOM 952 O O . GLY A 1 125 ? 14.578 -8.609 -3.533 1 95.12 125 GLY A O 1
ATOM 953 N N . LYS A 1 126 ? 14.625 -10.391 -2.205 1 97.25 126 LYS A N 1
ATOM 954 C CA . LYS A 1 126 ? 13.586 -9.914 -1.297 1 97.25 126 LYS A CA 1
ATOM 955 C C . LYS A 1 126 ? 14.086 -8.742 -0.452 1 97.25 126 LYS A C 1
ATOM 957 O O . LYS A 1 126 ? 13.344 -7.789 -0.203 1 97.25 126 LYS A O 1
ATOM 962 N N . ILE A 1 127 ? 15.352 -8.805 -0.052 1 98.06 127 ILE A N 1
ATOM 963 C CA . ILE A 1 127 ? 15.953 -7.73 0.731 1 98.06 127 ILE A CA 1
ATOM 964 C C . ILE A 1 127 ? 15.992 -6.449 -0.097 1 98.06 127 ILE A C 1
ATOM 966 O O . ILE A 1 127 ? 15.617 -5.379 0.386 1 98.06 127 ILE A O 1
ATOM 970 N N . VAL A 1 128 ? 16.359 -6.574 -1.332 1 97.62 128 VAL A N 1
ATOM 971 C CA . VAL A 1 128 ? 16.5 -5.41 -2.203 1 97.62 128 VAL A CA 1
ATOM 972 C C . VAL A 1 128 ? 15.133 -4.785 -2.469 1 97.62 128 VAL A C 1
ATOM 974 O O . VAL A 1 128 ? 14.992 -3.562 -2.439 1 97.62 128 VAL A O 1
ATOM 977 N N . ILE A 1 129 ? 14.164 -5.574 -2.768 1 96.81 129 ILE A N 1
ATOM 978 C CA . ILE A 1 129 ? 12.852 -5.023 -3.092 1 96.81 129 ILE A CA 1
ATOM 979 C C . ILE A 1 129 ? 12.258 -4.34 -1.863 1 96.81 129 ILE A C 1
ATOM 981 O O . ILE A 1 129 ? 11.633 -3.283 -1.977 1 96.81 129 ILE A O 1
ATOM 985 N N . VAL A 1 130 ? 12.43 -4.918 -0.661 1 98.25 130 VAL A N 1
ATOM 986 C CA . VAL A 1 130 ? 11.961 -4.289 0.572 1 98.25 130 VAL A CA 1
ATOM 987 C C . VAL A 1 130 ? 12.688 -2.961 0.777 1 98.25 130 VAL A C 1
ATOM 989 O O . VAL A 1 130 ? 12.062 -1.959 1.14 1 98.25 130 VAL A O 1
ATOM 992 N N . ALA A 1 131 ? 13.953 -2.957 0.535 1 98.31 131 ALA A N 1
ATOM 993 C CA . ALA A 1 131 ? 14.742 -1.735 0.676 1 98.31 131 ALA A CA 1
ATOM 994 C C . ALA A 1 131 ? 14.25 -0.653 -0.281 1 98.31 131 ALA A C 1
ATOM 996 O O . ALA A 1 131 ? 14.023 0.488 0.128 1 98.31 131 ALA A O 1
ATOM 997 N N . VAL A 1 132 ? 14.07 -1.022 -1.491 1 97 132 VAL A N 1
ATOM 998 C CA . VAL A 1 132 ? 13.711 -0.065 -2.531 1 97 132 VAL A CA 1
ATOM 999 C C . VAL A 1 132 ? 12.328 0.516 -2.242 1 97 132 VAL A C 1
ATOM 1001 O O . VAL A 1 132 ? 12.148 1.736 -2.246 1 97 132 VAL A O 1
ATOM 1004 N N . PHE A 1 133 ? 11.383 -0.3 -1.937 1 96 133 PHE A N 1
ATOM 1005 C CA . PHE A 1 133 ? 10.031 0.174 -1.681 1 96 133 PHE A CA 1
ATOM 1006 C C . PHE A 1 133 ? 9.961 0.927 -0.357 1 96 133 PHE A C 1
ATOM 1008 O O . PHE A 1 133 ? 9.164 1.854 -0.206 1 96 133 PHE A O 1
ATOM 1015 N N . GLY A 1 134 ? 10.773 0.536 0.56 1 97.81 134 GLY A N 1
ATOM 1016 C CA . GLY A 1 134 ? 10.789 1.184 1.861 1 97.81 134 GLY A CA 1
ATOM 1017 C C . GLY A 1 134 ? 11.453 2.547 1.841 1 97.81 134 GLY A C 1
ATOM 1018 O O . GLY A 1 134 ? 11.211 3.373 2.725 1 97.81 134 GLY A O 1
ATOM 1019 N N . VAL A 1 135 ? 12.227 2.826 0.858 1 98.06 135 VAL A N 1
ATOM 1020 C CA . VAL A 1 135 ? 13.023 4.047 0.773 1 98.06 135 VAL A CA 1
ATOM 1021 C C . VAL A 1 135 ? 12.109 5.242 0.5 1 98.06 135 VAL A C 1
ATOM 1023 O O . VAL A 1 135 ? 12.352 6.34 1.006 1 98.06 135 VAL A O 1
ATOM 1026 N N . PHE A 1 136 ? 11.078 5.047 -0.238 1 97 136 PHE A N 1
ATOM 1027 C CA . PHE A 1 136 ? 10.328 6.148 -0.826 1 97 136 PHE A CA 1
ATOM 1028 C C . PHE A 1 136 ? 9.633 6.965 0.255 1 97 136 PHE A C 1
ATOM 1030 O O . PHE A 1 136 ? 9.852 8.172 0.364 1 97 136 PHE A O 1
ATOM 1037 N N . PRO A 1 137 ? 8.828 6.348 1.128 1 97 137 PRO A N 1
ATOM 1038 C CA . PRO A 1 137 ? 8.172 7.16 2.156 1 97 137 PRO A CA 1
ATOM 1039 C C . PRO A 1 137 ? 9.164 7.805 3.121 1 97 137 PRO A C 1
ATOM 1041 O O . PRO A 1 137 ? 8.945 8.93 3.58 1 97 137 PRO A O 1
ATOM 1044 N N . ILE A 1 138 ? 10.227 7.141 3.396 1 98.38 138 ILE A N 1
ATOM 1045 C CA . ILE A 1 138 ? 11.219 7.66 4.332 1 98.38 138 ILE A CA 1
ATOM 1046 C C . ILE A 1 138 ? 11.906 8.883 3.723 1 98.38 138 ILE A C 1
ATOM 1048 O O . ILE A 1 138 ? 12.062 9.906 4.387 1 98.38 138 ILE A O 1
ATOM 1052 N N . ALA A 1 139 ? 12.266 8.766 2.482 1 98.44 139 ALA A N 1
ATOM 1053 C CA . ALA A 1 139 ? 12.922 9.875 1.792 1 98.44 139 ALA A CA 1
ATOM 1054 C C . ALA A 1 139 ? 11.992 11.086 1.692 1 98.44 139 ALA A C 1
ATOM 1056 O O . ALA A 1 139 ? 12.406 12.219 1.968 1 98.44 139 ALA A O 1
ATOM 1057 N N . VAL A 1 140 ? 10.805 10.859 1.312 1 96.81 140 VAL A N 1
ATOM 1058 C CA . VAL A 1 140 ? 9.828 11.922 1.126 1 96.81 140 VAL A CA 1
ATOM 1059 C C . VAL A 1 140 ? 9.578 12.625 2.457 1 96.81 140 VAL A C 1
ATOM 1061 O O . VAL A 1 140 ? 9.609 13.859 2.533 1 96.81 140 VAL A O 1
ATOM 1064 N N . GLN A 1 141 ? 9.375 11.836 3.553 1 97.25 141 GLN A N 1
ATOM 1065 C CA . GLN A 1 141 ? 9.078 12.43 4.852 1 97.25 141 GLN A CA 1
ATOM 1066 C C . GLN A 1 141 ? 10.312 13.109 5.438 1 97.25 141 GLN A C 1
ATOM 1068 O O . GLN A 1 141 ? 10.195 14.125 6.129 1 97.25 141 GLN A O 1
ATOM 1073 N N . THR A 1 142 ? 11.445 12.57 5.156 1 97.75 142 THR A N 1
ATOM 1074 C CA . THR A 1 142 ? 12.68 13.227 5.586 1 97.75 142 THR A CA 1
ATOM 1075 C C . THR A 1 142 ? 12.836 14.578 4.906 1 97.75 142 THR A C 1
ATOM 1077 O O . THR A 1 142 ? 13.102 15.586 5.57 1 97.75 142 THR A O 1
ATOM 1080 N N . ALA A 1 143 ? 12.672 14.617 3.615 1 97.19 143 ALA A N 1
ATOM 1081 C CA . ALA A 1 143 ? 12.789 15.875 2.873 1 97.19 143 ALA A CA 1
ATOM 1082 C C . ALA A 1 143 ? 11.75 16.891 3.35 1 97.19 143 ALA A C 1
ATOM 1084 O O . ALA A 1 143 ? 12.078 18.062 3.562 1 97.19 143 ALA A O 1
ATOM 1085 N N . ARG A 1 144 ? 10.586 16.453 3.494 1 95.81 144 ARG A N 1
ATOM 1086 C CA . ARG A 1 144 ? 9.516 17.328 3.963 1 95.81 144 ARG A CA 1
ATOM 1087 C C . ARG A 1 144 ? 9.805 17.828 5.375 1 95.81 144 ARG A C 1
ATOM 1089 O O . ARG A 1 144 ? 9.586 19 5.672 1 95.81 144 ARG A O 1
ATOM 1096 N N . GLY A 1 145 ? 10.211 16.922 6.219 1 95.38 145 GLY A N 1
ATOM 1097 C CA . GLY A 1 145 ? 10.531 17.297 7.586 1 95.38 145 GLY A CA 1
ATOM 1098 C C . GLY A 1 145 ? 11.625 18.344 7.68 1 95.38 145 GLY A C 1
ATOM 1099 O O . GLY A 1 145 ? 11.508 19.312 8.438 1 95.38 145 GLY A O 1
ATOM 1100 N N . LEU A 1 146 ? 12.602 18.219 6.949 1 94.88 146 LEU A N 1
ATOM 1101 C CA . LEU A 1 146 ? 13.711 19.172 6.957 1 94.88 146 LEU A CA 1
ATOM 1102 C C . LEU A 1 146 ? 13.281 20.516 6.387 1 94.88 146 LEU A C 1
ATOM 1104 O O . LEU A 1 146 ? 13.695 21.562 6.879 1 94.88 146 LEU A O 1
ATOM 1108 N N . THR A 1 147 ? 12.461 20.438 5.359 1 93.56 147 THR A N 1
ATOM 1109 C CA . THR A 1 147 ? 11.977 21.672 4.727 1 93.56 147 THR A CA 1
ATOM 1110 C C . THR A 1 147 ? 11.055 22.438 5.664 1 93.56 147 THR A C 1
ATOM 1112 O O . THR A 1 147 ? 11 23.656 5.629 1 93.56 147 THR A O 1
ATOM 1115 N N . ALA A 1 148 ? 10.453 21.719 6.492 1 92.31 148 ALA A N 1
ATOM 1116 C CA . ALA A 1 148 ? 9.461 22.328 7.383 1 92.31 148 ALA A CA 1
ATOM 1117 C C . ALA A 1 148 ? 10.133 23 8.578 1 92.31 148 ALA A C 1
ATOM 1119 O O . ALA A 1 148 ? 9.5 23.781 9.289 1 92.31 148 ALA A O 1
ATOM 1120 N N . VAL A 1 149 ? 11.352 22.734 8.805 1 90.88 149 VAL A N 1
ATOM 1121 C CA . VAL A 1 149 ? 12.062 23.328 9.93 1 90.88 149 VAL A CA 1
ATOM 1122 C C . VAL A 1 149 ? 12.281 24.828 9.672 1 90.88 149 VAL A C 1
ATOM 1124 O O . VAL A 1 149 ? 12.867 25.203 8.656 1 90.88 149 VAL A O 1
ATOM 1127 N N . PRO A 1 150 ? 11.781 25.656 10.547 1 87.94 150 PRO A N 1
ATOM 1128 C CA . PRO A 1 150 ? 11.992 27.094 10.383 1 87.94 150 PRO A CA 1
ATOM 1129 C C . PRO A 1 150 ? 13.477 27.469 10.273 1 87.94 150 PRO A C 1
ATOM 1131 O O . PRO A 1 150 ? 14.312 26.875 10.969 1 87.94 150 PRO A O 1
ATOM 1134 N N . GLN A 1 151 ? 13.688 28.406 9.453 1 84.31 151 GLN A N 1
ATOM 1135 C CA . GLN A 1 151 ? 15.047 28.859 9.188 1 84.31 151 GLN A CA 1
ATOM 1136 C C . GLN A 1 151 ? 15.695 29.438 10.445 1 84.31 151 GLN A C 1
ATOM 1138 O O . GLN A 1 151 ? 16.922 29.422 10.57 1 84.31 151 GLN A O 1
ATOM 1143 N N . PHE A 1 152 ? 14.797 29.781 11.289 1 84.31 152 PHE A N 1
ATOM 1144 C CA . PHE A 1 152 ? 15.242 30.375 12.539 1 84.31 152 PHE A CA 1
ATOM 1145 C C . PHE A 1 152 ? 16.219 29.453 13.266 1 84.31 152 PHE A C 1
ATOM 1147 O O . PHE A 1 152 ? 17.234 29.906 13.805 1 84.31 152 PHE A O 1
ATOM 1154 N N . TYR A 1 153 ? 15.977 28.219 13.273 1 81.94 153 TYR A N 1
ATOM 1155 C CA . TYR A 1 153 ? 16.812 27.25 13.977 1 81.94 153 TYR A CA 1
ATOM 1156 C C . TYR A 1 153 ? 18.219 27.203 13.367 1 81.94 153 TYR A C 1
ATOM 1158 O O . TYR A 1 153 ? 19.203 27.125 14.094 1 81.94 153 TYR A O 1
ATOM 1166 N N . GLU A 1 154 ? 18.219 27.297 12.102 1 80.44 154 GLU A N 1
ATOM 1167 C CA . GLU A 1 154 ? 19.5 27.281 11.406 1 80.44 154 GLU A CA 1
ATOM 1168 C C . GLU A 1 154 ? 20.266 28.578 11.625 1 80.44 154 GLU A C 1
ATOM 1170 O O . GLU A 1 154 ? 21.484 28.562 11.859 1 80.44 154 GLU A O 1
ATOM 1175 N N . ASP A 1 155 ? 19.625 29.609 11.594 1 84.19 155 ASP A N 1
ATOM 1176 C CA . ASP A 1 155 ? 20.234 30.922 11.758 1 84.19 155 ASP A CA 1
ATOM 1177 C C . ASP A 1 155 ? 20.875 31.062 13.133 1 84.19 155 ASP A C 1
ATOM 1179 O O . ASP A 1 155 ? 21.984 31.578 13.266 1 84.19 155 ASP A O 1
ATOM 1183 N N . VAL A 1 156 ? 20.156 30.562 14.047 1 84.25 156 VAL A N 1
ATOM 1184 C CA . VAL A 1 156 ? 20.656 30.656 15.414 1 84.25 156 VAL A CA 1
ATOM 1185 C C . VAL A 1 156 ? 21.922 29.812 15.562 1 84.25 156 VAL A C 1
ATOM 1187 O O . VAL A 1 156 ? 22.906 30.266 16.172 1 84.25 156 VAL A O 1
ATOM 1190 N N . ALA A 1 157 ? 21.922 28.719 14.977 1 81.75 157 ALA A N 1
ATOM 1191 C CA . ALA A 1 157 ? 23.094 27.844 15.07 1 81.75 157 ALA A CA 1
ATOM 1192 C C . ALA A 1 157 ? 24.281 28.438 14.344 1 81.75 157 ALA A C 1
ATOM 1194 O O . ALA A 1 157 ? 25.406 28.406 14.852 1 81.75 157 ALA A O 1
ATOM 1195 N N . LEU A 1 158 ? 24.031 29.062 13.273 1 84 158 LEU A N 1
ATOM 1196 C CA . LEU A 1 158 ? 25.094 29.688 12.492 1 84 158 LEU A CA 1
ATOM 1197 C C . LEU A 1 158 ? 25.641 30.922 13.188 1 84 158 LEU A C 1
ATOM 1199 O O . LEU A 1 158 ? 26.844 31.172 13.141 1 84 158 LEU A O 1
ATOM 1203 N N . THR A 1 159 ? 24.797 31.562 13.805 1 88.5 159 THR A N 1
ATOM 1204 C CA . THR A 1 159 ? 25.219 32.75 14.523 1 88.5 159 THR A CA 1
ATOM 1205 C C . THR A 1 159 ? 26.094 32.375 15.727 1 88.5 159 THR A C 1
ATOM 1207 O O . THR A 1 159 ? 26.969 33.156 16.109 1 88.5 159 THR A O 1
ATOM 1210 N N . CYS A 1 160 ? 25.891 31.219 16.281 1 89.81 160 CYS A N 1
ATOM 1211 C CA . CYS A 1 160 ? 26.656 30.75 17.422 1 89.81 160 CYS A CA 1
ATOM 1212 C C . CYS A 1 160 ? 27.969 30.094 16.969 1 89.81 160 CYS A C 1
ATOM 1214 O O . CYS A 1 160 ? 28.703 29.547 17.781 1 89.81 160 CYS A O 1
ATOM 1216 N N . GLY A 1 161 ? 28.234 30.125 15.633 1 88.38 161 GLY A N 1
ATOM 1217 C CA . GLY A 1 161 ? 29.516 29.672 15.109 1 88.38 161 GLY A CA 1
ATOM 1218 C C . GLY A 1 161 ? 29.469 28.266 14.562 1 88.38 161 GLY A C 1
ATOM 1219 O O . GLY A 1 161 ? 30.5 27.688 14.203 1 88.38 161 GLY A O 1
ATOM 1220 N N . ALA A 1 162 ? 28.312 27.719 14.562 1 87.31 162 ALA A N 1
ATOM 1221 C CA . ALA A 1 162 ? 28.203 26.359 14.047 1 87.31 162 ALA A CA 1
ATOM 1222 C C . ALA A 1 162 ? 28.297 26.344 12.523 1 87.31 162 ALA A C 1
ATOM 1224 O O . ALA A 1 162 ? 28.031 27.344 11.867 1 87.31 162 ALA A O 1
ATOM 1225 N N . THR A 1 163 ? 28.828 25.297 12.031 1 90.06 163 THR A N 1
ATOM 1226 C CA . THR A 1 163 ? 28.859 25.125 10.578 1 90.06 163 THR A CA 1
ATOM 1227 C C . THR A 1 163 ? 27.5 24.641 10.062 1 90.06 163 THR A C 1
ATOM 1229 O O . THR A 1 163 ? 26.672 24.156 10.844 1 90.06 163 THR A O 1
ATOM 1232 N N . ARG A 1 164 ? 27.234 24.828 8.773 1 88.5 164 ARG A N 1
ATOM 1233 C CA . ARG A 1 164 ? 25.984 24.375 8.156 1 88.5 164 ARG A CA 1
ATOM 1234 C C . ARG A 1 164 ? 25.797 22.875 8.336 1 88.5 164 ARG A C 1
ATOM 1236 O O . ARG A 1 164 ? 24.688 22.406 8.547 1 88.5 164 ARG A O 1
ATOM 1243 N N . ALA A 1 165 ? 26.859 22.156 8.258 1 90.31 165 ALA A N 1
ATOM 1244 C CA . ALA A 1 165 ? 26.797 20.719 8.445 1 90.31 165 ALA A CA 1
ATOM 1245 C C . ALA A 1 165 ? 26.438 20.359 9.883 1 90.31 165 ALA A C 1
ATOM 1247 O O . ALA A 1 165 ? 25.656 19.438 10.125 1 90.31 165 ALA A O 1
ATOM 1248 N N . TRP A 1 166 ? 27.031 21.078 10.758 1 88.44 166 TRP A N 1
ATOM 1249 C CA . TRP A 1 166 ? 26.719 20.859 12.164 1 88.44 166 TRP A CA 1
ATOM 1250 C C . TRP A 1 166 ? 25.266 21.172 12.453 1 88.44 166 TRP A C 1
ATOM 1252 O O . TRP A 1 166 ? 24.578 20.406 13.141 1 88.44 166 TRP A O 1
ATOM 1262 N N . ALA A 1 167 ? 24.766 22.281 11.898 1 88.81 167 ALA A N 1
ATOM 1263 C CA . ALA A 1 167 ? 23.375 22.703 12.102 1 88.81 167 ALA A CA 1
ATOM 1264 C C . ALA A 1 167 ? 22.406 21.672 11.508 1 88.81 167 ALA A C 1
ATOM 1266 O O . ALA A 1 167 ? 21.344 21.406 12.086 1 88.81 167 ALA A O 1
ATOM 1267 N N . LEU A 1 168 ? 22.766 21.109 10.422 1 89.56 168 LEU A N 1
ATOM 1268 C CA . LEU A 1 168 ? 21.922 20.094 9.773 1 89.56 168 LEU A CA 1
ATOM 1269 C C . LEU A 1 168 ? 21.812 18.844 10.633 1 89.56 168 LEU A C 1
ATOM 1271 O O . LEU A 1 168 ? 20.719 18.406 10.961 1 89.56 168 LEU A O 1
ATOM 1275 N N . TRP A 1 169 ? 22.891 18.375 11.133 1 88.38 169 TRP A N 1
ATOM 1276 C CA . TRP A 1 169 ? 22.953 17.062 11.789 1 88.38 169 TRP A CA 1
ATOM 1277 C C . TRP A 1 169 ? 22.5 17.172 13.242 1 88.38 169 TRP A C 1
ATOM 1279 O O . TRP A 1 169 ? 21.906 16.234 13.789 1 88.38 169 TRP A O 1
ATOM 1289 N N . HIS A 1 170 ? 22.672 18.391 13.766 1 87.5 170 HIS A N 1
ATOM 1290 C CA . HIS A 1 170 ? 22.438 18.469 15.203 1 87.5 170 HIS A CA 1
ATOM 1291 C C . HIS A 1 170 ? 21.203 19.297 15.516 1 87.5 170 HIS A C 1
ATOM 1293 O O . HIS A 1 170 ? 20.672 19.234 16.625 1 87.5 170 HIS A O 1
ATOM 1299 N N . VAL A 1 171 ? 20.719 20.016 14.602 1 88.69 171 VAL A N 1
ATOM 1300 C CA . VAL A 1 171 ? 19.578 20.859 14.867 1 88.69 171 VAL A CA 1
ATOM 1301 C C . VAL A 1 171 ? 18.422 20.469 13.945 1 88.69 171 VAL A C 1
ATOM 1303 O O . VAL A 1 171 ? 17.406 19.938 14.398 1 88.69 171 VAL A O 1
ATOM 1306 N N . LYS A 1 172 ? 18.641 20.547 12.672 1 91.12 172 LYS A N 1
ATOM 1307 C CA . LYS A 1 172 ? 17.531 20.375 11.727 1 91.12 172 LYS A CA 1
ATOM 1308 C C . LYS A 1 172 ? 17.016 18.938 11.75 1 91.12 172 LYS A C 1
ATOM 1310 O O . LYS A 1 172 ? 15.797 18.719 11.773 1 91.12 172 LYS A O 1
ATOM 1315 N N . LEU A 1 173 ? 17.922 18.031 11.828 1 92.38 173 LEU A N 1
ATOM 1316 C CA . LEU A 1 173 ? 17.5 16.641 11.828 1 92.38 173 LEU A CA 1
ATOM 1317 C C . LEU A 1 173 ? 16.766 16.281 13.117 1 92.38 173 LEU A C 1
ATOM 1319 O O . LEU A 1 173 ? 15.852 15.461 13.102 1 92.38 173 LEU A O 1
ATOM 1323 N N . ARG A 1 174 ? 17.219 16.906 14.141 1 90.19 174 ARG A N 1
ATOM 1324 C CA . ARG A 1 174 ? 16.547 16.656 15.422 1 90.19 174 ARG A CA 1
ATOM 1325 C C . ARG A 1 174 ? 15.141 17.234 15.43 1 90.19 174 ARG A C 1
ATOM 1327 O O . ARG A 1 174 ? 14.203 16.594 15.922 1 90.19 174 ARG A O 1
ATOM 1334 N N . VAL A 1 175 ? 15.047 18.375 14.859 1 90.12 175 VAL A N 1
ATOM 1335 C CA . VAL A 1 175 ? 13.742 19.031 14.812 1 90.12 175 VAL A CA 1
ATOM 1336 C C . VAL A 1 175 ? 12.828 18.297 13.844 1 90.12 175 VAL A C 1
ATOM 1338 O O . VAL A 1 175 ? 11.617 18.203 14.07 1 90.12 175 VAL A O 1
ATOM 1341 N N . ALA A 1 176 ? 13.391 17.672 12.859 1 94.56 176 ALA A N 1
ATOM 1342 C CA . ALA A 1 176 ? 12.625 16.984 11.828 1 94.56 176 ALA A CA 1
ATOM 1343 C C . ALA A 1 176 ? 12.414 15.516 12.203 1 94.56 176 ALA A C 1
ATOM 1345 O O . ALA A 1 176 ? 11.773 14.766 11.461 1 94.56 176 ALA A O 1
ATOM 1346 N N . ALA A 1 177 ? 12.93 15.133 13.328 1 95.06 177 ALA A N 1
ATOM 1347 C CA . ALA A 1 177 ? 13.008 13.719 13.703 1 95.06 177 ALA A CA 1
ATOM 1348 C C . ALA A 1 177 ? 11.617 13.086 13.75 1 95.06 177 ALA A C 1
ATOM 1350 O O . ALA A 1 177 ? 11.43 11.953 13.297 1 95.06 177 ALA A O 1
ATOM 1351 N N . ARG A 1 178 ? 10.711 13.82 14.281 1 94.5 178 ARG A N 1
ATOM 1352 C CA . ARG A 1 178 ? 9.367 13.266 14.398 1 94.5 178 ARG A CA 1
ATOM 1353 C C . ARG A 1 178 ? 8.773 12.977 13.031 1 94.5 178 ARG A C 1
ATOM 1355 O O . ARG A 1 178 ? 8.109 11.953 12.836 1 94.5 178 ARG A O 1
ATOM 1362 N N . GLN A 1 179 ? 9 13.836 12.125 1 95.31 179 GLN A N 1
ATOM 1363 C CA . GLN A 1 179 ? 8.516 13.617 10.766 1 95.31 179 GLN A CA 1
ATOM 1364 C C . GLN A 1 179 ? 9.258 12.469 10.102 1 95.31 179 GLN A C 1
ATOM 1366 O O . GLN A 1 179 ? 8.664 11.695 9.344 1 95.31 179 GLN A O 1
ATOM 1371 N N . ILE A 1 180 ? 10.477 12.383 10.336 1 97.25 180 ILE A N 1
ATOM 1372 C CA . ILE A 1 180 ? 11.281 11.289 9.797 1 97.25 180 ILE A CA 1
ATOM 1373 C C . ILE A 1 180 ? 10.758 9.953 10.328 1 97.25 180 ILE A C 1
ATOM 1375 O O . ILE A 1 180 ? 10.594 8.992 9.57 1 97.25 180 ILE A O 1
ATOM 1379 N N . PHE A 1 181 ? 10.453 9.906 11.641 1 97.44 181 PHE A N 1
ATOM 1380 C CA . PHE A 1 181 ? 9.875 8.703 12.219 1 97.44 181 PHE A CA 1
ATOM 1381 C C . PHE A 1 181 ? 8.523 8.391 11.586 1 97.44 181 PHE A C 1
ATOM 1383 O O . PHE A 1 181 ? 8.133 7.23 11.484 1 97.44 181 PHE A O 1
ATOM 1390 N N . GLY A 1 182 ? 7.801 9.469 11.164 1 96.62 182 GLY A N 1
ATOM 1391 C CA . GLY A 1 182 ? 6.578 9.258 10.414 1 96.62 182 GLY A CA 1
ATOM 1392 C C . GLY A 1 182 ? 6.789 8.445 9.148 1 96.62 182 GLY A C 1
ATOM 1393 O O . GLY A 1 182 ? 6.02 7.527 8.852 1 96.62 182 GLY A O 1
ATOM 1394 N N . GLY A 1 183 ? 7.836 8.781 8.422 1 97.44 183 GLY A N 1
ATOM 1395 C CA . GLY A 1 183 ? 8.195 8.023 7.23 1 97.44 183 GLY A CA 1
ATOM 1396 C C . GLY A 1 183 ? 8.617 6.598 7.531 1 97.44 183 GLY A C 1
ATOM 1397 O O . GLY A 1 183 ? 8.258 5.668 6.801 1 97.44 183 GLY A O 1
ATOM 1398 N N . ILE A 1 184 ? 9.312 6.445 8.602 1 98.44 184 ILE A N 1
ATOM 1399 C CA . ILE A 1 184 ? 9.781 5.129 9.031 1 98.44 184 ILE A CA 1
ATOM 1400 C C . ILE A 1 184 ? 8.586 4.254 9.406 1 98.44 184 ILE A C 1
ATOM 1402 O O . ILE A 1 184 ? 8.547 3.07 9.062 1 98.44 184 ILE A O 1
ATOM 1406 N N . ARG A 1 185 ? 7.621 4.82 10.07 1 97.5 185 ARG A N 1
ATOM 1407 C CA . ARG A 1 185 ? 6.422 4.082 10.461 1 97.5 185 ARG A CA 1
ATOM 1408 C C . ARG A 1 185 ? 5.621 3.652 9.234 1 97.5 185 ARG A C 1
ATOM 1410 O O . ARG A 1 185 ? 5.133 2.521 9.172 1 97.5 185 ARG A O 1
ATOM 1417 N N . ILE A 1 186 ? 5.492 4.547 8.336 1 95.69 186 ILE A N 1
ATOM 1418 C CA . ILE A 1 186 ? 4.773 4.227 7.109 1 95.69 186 ILE A CA 1
ATOM 1419 C C . ILE A 1 186 ? 5.457 3.057 6.402 1 95.69 186 ILE A C 1
ATOM 1421 O O . ILE A 1 186 ? 4.797 2.104 5.984 1 95.69 186 ILE A O 1
ATOM 1425 N N . SER A 1 187 ? 6.688 3.139 6.262 1 97.94 187 SER A N 1
ATOM 1426 C CA . SER A 1 187 ? 7.449 2.07 5.625 1 97.94 187 SER A CA 1
ATOM 1427 C C . SER A 1 187 ? 7.324 0.762 6.398 1 97.94 187 SER A C 1
ATOM 1429 O O . SER A 1 187 ? 7.086 -0.294 5.809 1 97.94 187 SER A O 1
ATOM 1431 N N . ALA A 1 188 ? 7.457 0.838 7.695 1 98.19 188 ALA A N 1
ATOM 1432 C CA . ALA A 1 188 ? 7.414 -0.335 8.562 1 98.19 188 ALA A CA 1
ATOM 1433 C C . ALA A 1 188 ? 6.09 -1.074 8.422 1 98.19 188 ALA A C 1
ATOM 1435 O O . ALA A 1 188 ? 6.043 -2.303 8.516 1 98.19 188 ALA A O 1
ATOM 1436 N N . ALA A 1 189 ? 5.059 -0.342 8.195 1 96.19 189 ALA A N 1
ATOM 1437 C CA . ALA A 1 189 ? 3.719 -0.919 8.102 1 96.19 189 ALA A CA 1
ATOM 1438 C C . ALA A 1 189 ? 3.613 -1.882 6.926 1 96.19 189 ALA A C 1
ATOM 1440 O O . ALA A 1 189 ? 2.752 -2.764 6.91 1 96.19 189 ALA A O 1
ATOM 1441 N N . TYR A 1 190 ? 4.547 -1.814 5.93 1 95.62 190 TYR A N 1
ATOM 1442 C CA . TYR A 1 190 ? 4.32 -2.549 4.691 1 95.62 190 TYR A CA 1
ATOM 1443 C C . TYR A 1 190 ? 5.473 -3.506 4.406 1 95.62 190 TYR A C 1
ATOM 1445 O O . TYR A 1 190 ? 5.422 -4.277 3.445 1 95.62 190 TYR A O 1
ATOM 1453 N N . ILE A 1 191 ? 6.523 -3.492 5.234 1 98.19 191 ILE A N 1
ATOM 1454 C CA . ILE A 1 191 ? 7.738 -4.195 4.84 1 98.19 191 ILE A CA 1
ATOM 1455 C C . ILE A 1 191 ? 7.512 -5.703 4.906 1 98.19 191 ILE A C 1
ATOM 1457 O O . ILE A 1 191 ? 8.016 -6.453 4.07 1 98.19 191 ILE A O 1
ATOM 1461 N N . PHE A 1 192 ? 6.781 -6.227 5.84 1 98.25 192 PHE A N 1
ATOM 1462 C CA . PHE A 1 192 ? 6.547 -7.664 5.926 1 98.25 192 PHE A CA 1
ATOM 1463 C C . PHE A 1 192 ? 5.641 -8.133 4.793 1 98.25 192 PHE A C 1
ATOM 1465 O O . PHE A 1 192 ? 5.828 -9.227 4.25 1 98.25 192 PHE A O 1
ATOM 1472 N N . GLY A 1 193 ? 4.641 -7.309 4.488 1 97.25 193 GLY A N 1
ATOM 1473 C CA . GLY A 1 193 ? 3.822 -7.605 3.324 1 97.25 193 GLY A CA 1
ATOM 1474 C C . GLY A 1 193 ? 4.613 -7.625 2.029 1 97.25 193 GLY A C 1
ATOM 1475 O O . GLY A 1 193 ? 4.375 -8.477 1.166 1 97.25 193 GLY A O 1
ATOM 1476 N N . THR A 1 194 ? 5.516 -6.691 1.922 1 97.5 194 THR A N 1
ATOM 1477 C CA . THR A 1 194 ? 6.367 -6.613 0.742 1 97.5 194 THR A CA 1
ATOM 1478 C C . THR A 1 194 ? 7.234 -7.863 0.617 1 97.5 194 THR A C 1
ATOM 1480 O O . THR A 1 194 ? 7.305 -8.469 -0.453 1 97.5 194 THR A O 1
ATOM 1483 N N . ALA A 1 195 ? 7.852 -8.219 1.725 1 98 195 ALA A N 1
ATOM 1484 C CA . ALA A 1 195 ? 8.703 -9.406 1.727 1 98 195 ALA A CA 1
ATOM 1485 C C . ALA A 1 195 ? 7.895 -10.664 1.404 1 98 195 ALA A C 1
ATOM 1487 O O . ALA A 1 195 ? 8.312 -11.484 0.584 1 98 195 ALA A O 1
ATOM 1488 N N . ALA A 1 196 ? 6.77 -10.773 2.037 1 97.88 196 ALA A N 1
ATOM 1489 C CA . ALA A 1 196 ? 5.926 -11.945 1.828 1 97.88 196 ALA A CA 1
ATOM 1490 C C . ALA A 1 196 ? 5.457 -12.031 0.379 1 97.88 196 ALA A C 1
ATOM 1492 O O . ALA A 1 196 ? 5.367 -13.125 -0.189 1 97.88 196 ALA A O 1
ATOM 1493 N N . THR A 1 197 ? 5.109 -10.945 -0.206 1 96.88 197 THR A N 1
ATOM 1494 C CA . THR A 1 197 ? 4.672 -10.906 -1.598 1 96.88 197 THR A CA 1
ATOM 1495 C C . THR A 1 197 ? 5.789 -11.383 -2.527 1 96.88 197 THR A C 1
ATOM 1497 O O . THR A 1 197 ? 5.551 -12.195 -3.426 1 96.88 197 THR A O 1
ATOM 1500 N N . ALA A 1 198 ? 6.949 -10.883 -2.307 1 96.06 198 ALA A N 1
ATOM 1501 C CA . ALA A 1 198 ? 8.094 -11.297 -3.113 1 96.06 198 ALA A CA 1
ATOM 1502 C C . ALA A 1 198 ? 8.367 -12.789 -2.953 1 96.06 198 ALA A C 1
ATOM 1504 O O . ALA A 1 198 ? 8.68 -13.477 -3.928 1 96.06 198 ALA A O 1
ATOM 1505 N N . GLU A 1 199 ? 8.289 -13.25 -1.73 1 96.94 199 GLU A N 1
ATOM 1506 C CA . GLU A 1 199 ? 8.492 -14.672 -1.467 1 96.94 199 GLU A CA 1
ATOM 1507 C C . GLU A 1 199 ? 7.453 -15.516 -2.191 1 96.94 199 GLU A C 1
ATOM 1509 O O . GLU A 1 199 ? 7.766 -16.609 -2.678 1 96.94 199 GLU A O 1
ATOM 1514 N N . TYR A 1 200 ? 6.242 -15.016 -2.207 1 95.88 200 TYR A N 1
ATOM 1515 C CA . TYR A 1 200 ? 5.152 -15.75 -2.848 1 95.88 200 TYR A CA 1
ATOM 1516 C C . TYR A 1 200 ? 5.449 -15.977 -4.324 1 95.88 200 TYR A C 1
ATOM 1518 O O . TYR A 1 200 ? 5.102 -17.031 -4.879 1 95.88 200 TYR A O 1
ATOM 1526 N N . LEU A 1 201 ? 6.039 -15 -4.977 1 92.88 201 LEU A N 1
ATOM 1527 C CA . LEU A 1 201 ? 6.355 -15.109 -6.398 1 92.88 201 LEU A CA 1
ATOM 1528 C C . LEU A 1 201 ? 7.484 -16.109 -6.629 1 92.88 201 LEU A C 1
ATOM 1530 O O . LEU A 1 201 ? 7.621 -16.656 -7.73 1 92.88 201 LEU A O 1
ATOM 1534 N N . GLY A 1 202 ? 8.367 -16.156 -5.562 1 90.12 202 GLY A N 1
ATOM 1535 C CA . GLY A 1 202 ? 9.445 -17.125 -5.668 1 90.12 202 GLY A CA 1
ATOM 1536 C C . GLY A 1 202 ? 10.453 -17.016 -4.535 1 90.12 202 GLY A C 1
ATOM 1537 O O . GLY A 1 202 ? 11.07 -15.969 -4.34 1 90.12 202 GLY A O 1
ATOM 1538 N N . ALA A 1 203 ? 10.555 -18.141 -3.824 1 90.19 203 ALA A N 1
ATOM 1539 C CA . ALA A 1 203 ? 11.516 -18.25 -2.732 1 90.19 203 ALA A CA 1
ATOM 1540 C C . ALA A 1 203 ? 11.711 -19.703 -2.324 1 90.19 203 ALA A C 1
ATOM 1542 O O . ALA A 1 203 ? 11.008 -20.594 -2.82 1 90.19 203 ALA A O 1
ATOM 1543 N N . MET A 1 204 ? 12.75 -19.891 -1.555 1 89.19 204 MET A N 1
ATOM 1544 C CA . MET A 1 204 ? 13 -21.25 -1.048 1 89.19 204 MET A CA 1
ATOM 1545 C C . MET A 1 204 ? 12.281 -21.469 0.279 1 89.19 204 MET A C 1
ATOM 1547 O O . MET A 1 204 ? 11.922 -22.594 0.612 1 89.19 204 MET A O 1
ATOM 1551 N N . ASN A 1 205 ? 12.141 -20.469 0.971 1 93.75 205 ASN A N 1
ATOM 1552 C CA . ASN A 1 205 ? 11.445 -20.469 2.254 1 93.75 205 ASN A CA 1
ATOM 1553 C C . ASN A 1 205 ? 10.844 -19.094 2.566 1 93.75 205 ASN A C 1
ATOM 1555 O O . ASN A 1 205 ? 10.953 -18.172 1.765 1 93.75 205 ASN A O 1
ATOM 1559 N N . GLY A 1 206 ? 10.031 -19.062 3.773 1 97.81 206 GLY A N 1
ATOM 1560 C CA . GLY A 1 206 ? 9.383 -17.812 4.156 1 97.81 206 GLY A CA 1
ATOM 1561 C C . GLY A 1 206 ? 7.871 -17.922 4.223 1 97.81 206 GLY A C 1
ATOM 1562 O O . GLY A 1 206 ? 7.293 -18.906 3.76 1 97.81 206 GLY A O 1
ATOM 1563 N N . LEU A 1 207 ? 7.305 -16.922 4.754 1 98.44 207 LEU A N 1
ATOM 1564 C CA . LEU A 1 207 ? 5.855 -16.922 4.934 1 98.44 207 LEU A CA 1
ATOM 1565 C C . LEU A 1 207 ? 5.141 -16.844 3.59 1 98.44 207 LEU A C 1
ATOM 1567 O O . LEU A 1 207 ? 4.035 -17.375 3.439 1 98.44 207 LEU A O 1
ATOM 1571 N N . GLY A 1 208 ? 5.793 -16.188 2.648 1 97.56 208 GLY A N 1
ATOM 1572 C CA . GLY A 1 208 ? 5.207 -16.141 1.318 1 97.56 208 GLY A CA 1
ATOM 1573 C C . GLY A 1 208 ? 5.074 -17.516 0.678 1 97.56 208 GLY A C 1
ATOM 1574 O O . GLY A 1 208 ? 4.031 -17.844 0.104 1 97.56 208 GLY A O 1
ATOM 1575 N N . ILE A 1 209 ? 6.094 -18.297 0.754 1 96.25 209 ILE A N 1
ATOM 1576 C CA . ILE A 1 209 ? 6.062 -19.656 0.216 1 96.25 209 ILE A CA 1
ATOM 1577 C C . ILE A 1 209 ? 5.066 -20.5 1.005 1 96.25 209 ILE A C 1
ATOM 1579 O O . ILE A 1 209 ? 4.398 -21.359 0.441 1 96.25 209 ILE A O 1
ATOM 1583 N N . TRP A 1 210 ? 5.086 -20.25 2.312 1 97.62 210 TRP A N 1
ATOM 1584 C CA . TRP A 1 210 ? 4.082 -20.891 3.152 1 97.62 210 TRP A CA 1
ATOM 1585 C C . TRP A 1 210 ? 2.676 -20.594 2.643 1 97.62 210 TRP A C 1
ATOM 1587 O O . TRP A 1 210 ? 1.854 -21.516 2.51 1 97.62 210 TRP A O 1
ATOM 1597 N N . LEU A 1 211 ? 2.393 -19.391 2.348 1 97.12 211 LEU A N 1
ATOM 1598 C CA . LEU A 1 211 ? 1.09 -18.969 1.843 1 97.12 211 LEU A CA 1
ATOM 1599 C C . LEU A 1 211 ? 0.783 -19.641 0.505 1 97.12 211 LEU A C 1
ATOM 1601 O O . LEU A 1 211 ? -0.339 -20.094 0.279 1 97.12 211 LEU A O 1
ATOM 1605 N N . GLN A 1 212 ? 1.769 -19.656 -0.347 1 95.88 212 GLN A N 1
ATOM 1606 C CA . GLN A 1 212 ? 1.596 -20.25 -1.667 1 95.88 212 GLN A CA 1
ATOM 1607 C C . GLN A 1 212 ? 1.24 -21.734 -1.558 1 95.88 212 GLN A C 1
ATOM 1609 O O . GLN A 1 212 ? 0.327 -22.219 -2.236 1 95.88 212 GLN A O 1
ATOM 1614 N N . ALA A 1 213 ? 1.975 -22.484 -0.758 1 96.25 213 ALA A N 1
ATOM 1615 C CA . ALA A 1 213 ? 1.725 -23.906 -0.553 1 96.25 213 ALA A CA 1
ATOM 1616 C C . ALA A 1 213 ? 0.345 -24.141 0.057 1 96.25 213 ALA A C 1
ATOM 1618 O O . ALA A 1 213 ? -0.382 -25.047 -0.363 1 96.25 213 ALA A O 1
ATOM 1619 N N . ALA A 1 214 ? 0.028 -23.328 1.067 1 96.5 214 ALA A N 1
ATOM 1620 C CA . ALA A 1 214 ? -1.271 -23.453 1.725 1 96.5 214 ALA A CA 1
ATOM 1621 C C . ALA A 1 214 ? -2.408 -23.188 0.741 1 96.5 214 ALA A C 1
ATOM 1623 O O . ALA A 1 214 ? -3.428 -23.891 0.761 1 96.5 214 ALA A O 1
ATOM 1624 N N . PHE A 1 215 ? -2.232 -22.219 -0.141 1 95.25 215 PHE A N 1
ATOM 1625 C CA . PHE A 1 215 ? -3.236 -21.859 -1.137 1 95.25 215 PHE A CA 1
ATOM 1626 C C . PHE A 1 215 ? -3.41 -22.984 -2.154 1 95.25 215 PHE A C 1
ATOM 1628 O O . PHE A 1 215 ? -4.539 -23.359 -2.484 1 95.25 215 PHE A O 1
ATOM 1635 N N . ASN A 1 216 ? -2.285 -23.5 -2.607 1 93.69 216 ASN A N 1
ATOM 1636 C CA . ASN A 1 216 ? -2.312 -24.547 -3.615 1 93.69 216 ASN A CA 1
ATOM 1637 C C . ASN A 1 216 ? -2.969 -25.812 -3.082 1 93.69 216 ASN A C 1
ATOM 1639 O O . ASN A 1 216 ? -3.51 -26.609 -3.854 1 93.69 216 ASN A O 1
ATOM 1643 N N . SER A 1 217 ? -2.93 -25.969 -1.789 1 93.75 217 SER A N 1
ATOM 1644 C CA . SER A 1 217 ? -3.508 -27.156 -1.179 1 93.75 217 SER A CA 1
ATOM 1645 C C . SER A 1 217 ? -4.859 -26.859 -0.539 1 93.75 217 SER A C 1
ATOM 1647 O O . SER A 1 217 ? -5.426 -27.703 0.157 1 93.75 217 SER A O 1
ATOM 1649 N N . PHE A 1 218 ? -5.34 -25.641 -0.67 1 93 218 PHE A N 1
ATOM 1650 C CA . PHE A 1 218 ? -6.637 -25.188 -0.191 1 93 218 PHE A CA 1
ATOM 1651 C C . PHE A 1 218 ? -6.773 -25.406 1.311 1 93 218 PHE A C 1
ATOM 1653 O O . PHE A 1 218 ? -7.805 -25.891 1.78 1 93 218 PHE A O 1
ATOM 1660 N N . ARG A 1 219 ? -5.715 -25.172 2.002 1 94.62 219 ARG A N 1
ATOM 1661 C CA . ARG A 1 219 ? -5.711 -25.266 3.459 1 94.62 219 ARG A CA 1
ATOM 1662 C C . ARG A 1 219 ? -5.805 -23.891 4.102 1 94.62 219 ARG A C 1
ATOM 1664 O O . ARG A 1 219 ? -4.785 -23.312 4.484 1 94.62 219 ARG A O 1
ATOM 1671 N N . THR A 1 220 ? -6.988 -23.5 4.398 1 95.88 220 THR A N 1
ATOM 1672 C CA . THR A 1 220 ? -7.262 -22.125 4.816 1 95.88 220 THR A CA 1
ATOM 1673 C C . THR A 1 220 ? -6.703 -21.859 6.211 1 95.88 220 THR A C 1
ATOM 1675 O O . THR A 1 220 ? -6.246 -20.766 6.504 1 95.88 220 THR A O 1
ATOM 1678 N N . PRO A 1 221 ? -6.695 -22.875 7.105 1 96.5 221 PRO A N 1
ATOM 1679 C CA . PRO A 1 221 ? -6.105 -22.578 8.414 1 96.5 221 PRO A CA 1
ATOM 1680 C C . PRO A 1 221 ? -4.645 -22.141 8.32 1 96.5 221 PRO A C 1
ATOM 1682 O O . PRO A 1 221 ? -4.211 -21.266 9.07 1 96.5 221 PRO A O 1
ATOM 1685 N N . LEU A 1 222 ? -3.963 -22.75 7.391 1 96.81 222 LEU A N 1
ATOM 1686 C CA . LEU A 1 222 ? -2.555 -22.406 7.215 1 96.81 222 LEU A CA 1
ATOM 1687 C C . LEU A 1 222 ? -2.398 -21.016 6.617 1 96.81 222 LEU A C 1
ATOM 1689 O O . LEU A 1 222 ? -1.428 -20.312 6.91 1 96.81 222 LEU A O 1
ATOM 1693 N N . ILE A 1 223 ? -3.311 -20.625 5.754 1 97.5 223 ILE A N 1
ATOM 1694 C CA . ILE A 1 223 ? -3.303 -19.266 5.203 1 97.5 223 ILE A CA 1
ATOM 1695 C C . ILE A 1 223 ? -3.504 -18.25 6.324 1 97.5 223 ILE A C 1
ATOM 1697 O O . ILE A 1 223 ? -2.74 -17.297 6.441 1 97.5 223 ILE A O 1
ATOM 1701 N N . PHE A 1 224 ? -4.496 -18.547 7.18 1 97.25 224 PHE A N 1
ATOM 1702 C CA . PHE A 1 224 ? -4.777 -17.641 8.297 1 97.25 224 PHE A CA 1
ATOM 1703 C C . PHE A 1 224 ? -3.607 -17.625 9.273 1 97.25 224 PHE A C 1
ATOM 1705 O O . PHE A 1 224 ? -3.326 -16.594 9.883 1 97.25 224 PHE A O 1
ATOM 1712 N N . SER A 1 225 ? -2.963 -18.719 9.453 1 97.44 225 SER A N 1
ATOM 1713 C CA . SER A 1 225 ? -1.822 -18.766 10.359 1 97.44 225 SER A CA 1
ATOM 1714 C C . SER A 1 225 ? -0.725 -17.812 9.922 1 97.44 225 SER A C 1
ATOM 1716 O O . SER A 1 225 ? -0.17 -17.062 10.742 1 97.44 225 SER A O 1
ATOM 1718 N N . ALA A 1 226 ? -0.392 -17.844 8.633 1 97.56 226 ALA A N 1
ATOM 1719 C CA . ALA A 1 226 ? 0.609 -16.922 8.102 1 97.56 226 ALA A CA 1
ATOM 1720 C C . ALA A 1 226 ? 0.159 -15.477 8.242 1 97.56 226 ALA A C 1
ATOM 1722 O O . ALA A 1 226 ? 0.967 -14.594 8.547 1 97.56 226 ALA A O 1
ATOM 1723 N N . THR A 1 227 ? -1.11 -15.242 8.016 1 97 227 THR A N 1
ATOM 1724 C CA . THR A 1 227 ? -1.683 -13.906 8.133 1 97 227 THR A CA 1
ATOM 1725 C C . THR A 1 227 ? -1.522 -13.367 9.555 1 97 227 THR A C 1
ATOM 1727 O O . THR A 1 227 ? -1.086 -12.234 9.75 1 97 227 THR A O 1
ATOM 1730 N N . VAL A 1 228 ? -1.853 -14.164 10.516 1 96.88 228 VAL A N 1
ATOM 1731 C CA . VAL A 1 228 ? -1.75 -13.781 11.922 1 96.88 228 VAL A CA 1
ATOM 1732 C C . VAL A 1 228 ? -0.298 -13.453 12.266 1 96.88 228 VAL A C 1
ATOM 1734 O O . VAL A 1 228 ? -0.023 -12.477 12.961 1 96.88 228 VAL A O 1
ATOM 1737 N N . VAL A 1 229 ? 0.604 -14.242 11.781 1 98 229 VAL A N 1
ATOM 1738 C CA . VAL A 1 229 ? 2.02 -14.055 12.086 1 98 229 VAL A CA 1
ATOM 1739 C C . VAL A 1 229 ? 2.516 -12.758 11.445 1 98 229 VAL A C 1
ATOM 1741 O O . VAL A 1 229 ? 3.234 -11.984 12.078 1 98 229 VAL A O 1
ATOM 1744 N N . VAL A 1 230 ? 2.133 -12.5 10.203 1 98 230 VAL A N 1
ATOM 1745 C CA . VAL A 1 230 ? 2.545 -11.281 9.516 1 98 230 VAL A CA 1
ATOM 1746 C C . VAL A 1 230 ? 1.999 -10.062 10.266 1 98 230 VAL A C 1
ATOM 1748 O O . VAL A 1 230 ? 2.711 -9.07 10.453 1 98 230 VAL A O 1
ATOM 1751 N N . ILE A 1 231 ? 0.754 -10.141 10.68 1 96.5 231 ILE A N 1
ATOM 1752 C CA . ILE A 1 231 ? 0.132 -9.055 11.445 1 96.5 231 ILE A CA 1
ATOM 1753 C C . ILE A 1 231 ? 0.887 -8.852 12.75 1 96.5 231 ILE A C 1
ATOM 1755 O O . ILE A 1 231 ? 1.177 -7.711 13.133 1 96.5 231 ILE A O 1
ATOM 1759 N N . ALA A 1 232 ? 1.231 -9.891 13.422 1 97.06 232 ALA A N 1
ATOM 1760 C CA . ALA A 1 232 ? 1.962 -9.812 14.68 1 97.06 232 ALA A CA 1
ATOM 1761 C C . ALA A 1 232 ? 3.344 -9.203 14.477 1 97.06 232 ALA A C 1
ATOM 1763 O O . ALA A 1 232 ? 3.77 -8.344 15.258 1 97.06 232 ALA A O 1
ATOM 1764 N N . GLU A 1 233 ? 4.043 -9.68 13.477 1 98.12 233 GLU A N 1
ATOM 1765 C CA . GLU A 1 233 ? 5.359 -9.117 13.18 1 98.12 233 GLU A CA 1
ATOM 1766 C C . GLU A 1 233 ? 5.273 -7.617 12.922 1 98.12 233 GLU A C 1
ATOM 1768 O O . GLU A 1 233 ? 6.105 -6.852 13.414 1 98.12 233 GLU A O 1
ATOM 1773 N N . THR A 1 234 ? 4.273 -7.25 12.156 1 97.88 234 THR A N 1
ATOM 1774 C CA . THR A 1 234 ? 4.09 -5.836 11.844 1 97.88 234 THR A CA 1
ATOM 1775 C C . THR A 1 234 ? 3.785 -5.035 13.102 1 97.88 234 THR A C 1
ATOM 1777 O O . THR A 1 234 ? 4.383 -3.982 13.336 1 97.88 234 THR A O 1
ATOM 1780 N N . ALA A 1 235 ? 2.934 -5.527 13.945 1 96.31 235 ALA A N 1
ATOM 1781 C CA . ALA A 1 235 ? 2.562 -4.852 15.188 1 96.31 235 ALA A CA 1
ATOM 1782 C C . ALA A 1 235 ? 3.766 -4.707 16.109 1 96.31 235 ALA A C 1
ATOM 1784 O O . ALA A 1 235 ? 3.971 -3.652 16.719 1 96.31 235 ALA A O 1
ATOM 1785 N N . ILE A 1 236 ? 4.527 -5.738 16.203 1 97.75 236 ILE A N 1
ATOM 1786 C CA . ILE A 1 236 ? 5.715 -5.73 17.047 1 97.75 236 ILE A CA 1
ATOM 1787 C C . ILE A 1 236 ? 6.699 -4.676 16.547 1 97.75 236 ILE A C 1
ATOM 1789 O O . ILE A 1 236 ? 7.234 -3.891 17.328 1 97.75 236 ILE A O 1
ATOM 1793 N N . LEU A 1 237 ? 6.91 -4.637 15.273 1 98.31 237 LEU A N 1
ATOM 1794 C CA . LEU A 1 237 ? 7.844 -3.668 14.703 1 98.31 237 LEU A CA 1
ATOM 1795 C C . LEU A 1 237 ? 7.355 -2.242 14.93 1 98.31 237 LEU A C 1
ATOM 1797 O O . LEU A 1 237 ? 8.141 -1.364 15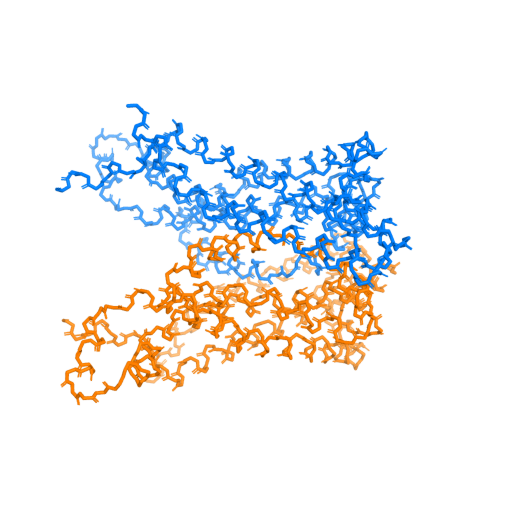.305 1 98.31 237 LEU A O 1
ATOM 1801 N N . LEU A 1 238 ? 6.102 -2.004 14.703 1 97 238 LEU A N 1
ATOM 1802 C CA . LEU A 1 238 ? 5.547 -0.672 14.914 1 97 238 LEU A CA 1
ATOM 1803 C C . LEU A 1 238 ? 5.672 -0.262 16.375 1 97 238 LEU A C 1
ATOM 1805 O O . LEU A 1 238 ? 5.969 0.896 16.688 1 97 238 LEU A O 1
ATOM 1809 N N . GLY A 1 239 ? 5.402 -1.207 17.281 1 96.75 239 GLY A N 1
ATOM 1810 C CA . GLY A 1 239 ? 5.617 -0.941 18.703 1 96.75 239 GLY A CA 1
ATOM 1811 C C . GLY A 1 239 ? 7.055 -0.601 19.031 1 96.75 239 GLY A C 1
ATOM 1812 O O . GLY A 1 239 ? 7.32 0.324 19.797 1 96.75 239 GLY A O 1
ATOM 1813 N N . LEU A 1 240 ? 7.98 -1.303 18.438 1 97.88 240 LEU A N 1
ATOM 1814 C CA . LEU A 1 240 ? 9.398 -1.059 18.656 1 97.88 240 LEU A CA 1
ATOM 1815 C C . LEU A 1 240 ? 9.805 0.318 18.141 1 97.88 240 LEU A C 1
ATOM 1817 O O . LEU A 1 240 ? 10.586 1.025 18.781 1 97.88 240 LEU A O 1
ATOM 1821 N N . ILE A 1 241 ? 9.32 0.687 17.016 1 97.62 241 ILE A N 1
ATOM 1822 C CA . ILE A 1 241 ? 9.625 1.992 16.438 1 97.62 241 ILE A CA 1
ATOM 1823 C C . ILE A 1 241 ? 9.094 3.096 17.344 1 97.62 241 ILE A C 1
ATOM 1825 O O . ILE A 1 241 ? 9.773 4.094 17.594 1 97.62 241 ILE A O 1
ATOM 1829 N N . SER A 1 242 ? 7.895 2.912 17.828 1 95.5 242 SER A N 1
ATOM 1830 C CA . SER A 1 242 ? 7.32 3.875 18.75 1 95.5 242 SER A CA 1
ATOM 1831 C C . SER A 1 242 ? 8.156 3.986 20.016 1 95.5 242 SER A C 1
ATOM 1833 O O . SER A 1 242 ? 8.336 5.082 20.562 1 95.5 242 SER A O 1
ATOM 1835 N N . LEU A 1 243 ? 8.625 2.904 20.484 1 95.81 243 LEU A N 1
ATOM 1836 C CA . LEU A 1 243 ? 9.477 2.885 21.672 1 95.81 243 LEU A CA 1
ATOM 1837 C C . LEU A 1 243 ? 10.781 3.627 21.422 1 95.81 243 LEU A C 1
ATOM 1839 O O . LEU A 1 243 ? 11.211 4.426 22.25 1 95.81 243 LEU A O 1
ATOM 1843 N N . VAL A 1 244 ? 11.367 3.396 20.312 1 96.44 244 VAL A N 1
ATOM 1844 C CA . VAL A 1 244 ? 12.617 4.059 19.953 1 96.44 244 VAL A CA 1
ATOM 1845 C C . VAL A 1 244 ? 12.391 5.562 19.828 1 96.44 244 VAL A C 1
ATOM 1847 O O . VAL A 1 244 ? 13.203 6.363 20.297 1 96.44 244 VAL A O 1
ATOM 1850 N N . GLU A 1 245 ? 11.359 5.879 19.109 1 94.75 245 GLU A N 1
ATOM 1851 C CA . GLU A 1 245 ? 11.016 7.289 18.969 1 94.75 245 GLU A CA 1
ATOM 1852 C C . GLU A 1 245 ? 10.852 7.949 20.328 1 94.75 245 GLU A C 1
ATOM 1854 O O . GLU A 1 245 ? 11.359 9.047 20.562 1 94.75 245 GLU A O 1
ATOM 1859 N N . TRP A 1 246 ? 10.195 7.273 21.266 1 92.81 246 TRP A N 1
ATOM 1860 C CA . TRP A 1 246 ? 9.953 7.781 22.609 1 92.81 246 TRP A CA 1
ATOM 1861 C C . TRP A 1 246 ? 11.266 7.93 23.375 1 92.81 246 TRP A C 1
ATOM 1863 O O . TRP A 1 246 ? 11.469 8.914 24.094 1 92.81 246 TRP A O 1
ATOM 1873 N N . LEU A 1 247 ? 12.102 7.051 23.25 1 93.56 247 LEU A N 1
ATOM 1874 C CA . LEU A 1 247 ? 13.375 7.074 23.953 1 93.56 247 LEU A CA 1
ATOM 1875 C C . LEU A 1 247 ? 14.266 8.188 23.422 1 93.56 247 LEU A C 1
ATOM 1877 O O . LEU A 1 247 ? 15.008 8.812 24.188 1 93.56 247 LEU A O 1
ATOM 1881 N N . LEU A 1 248 ? 14.156 8.438 22.156 1 91.19 248 LEU A N 1
ATOM 1882 C CA . LEU A 1 248 ? 15.039 9.406 21.516 1 91.19 248 LEU A CA 1
ATOM 1883 C C . LEU A 1 248 ? 14.461 10.812 21.609 1 91.19 248 LEU A C 1
ATOM 1885 O O . LEU A 1 248 ? 15.195 11.789 21.781 1 91.19 248 LEU A O 1
ATOM 1889 N N . LEU A 1 249 ? 13.156 10.961 21.453 1 90.12 249 LEU A N 1
ATOM 1890 C CA . LEU A 1 249 ? 12.562 12.281 21.297 1 90.12 249 LEU A CA 1
ATOM 1891 C C . LEU A 1 249 ? 11.664 12.625 22.484 1 90.12 249 LEU A C 1
ATOM 1893 O O . LEU A 1 249 ? 11.305 13.789 22.688 1 90.12 249 LEU A O 1
ATOM 1897 N N . GLY A 1 250 ? 11.391 11.805 23.359 1 83 250 GLY A N 1
ATOM 1898 C CA . GLY A 1 250 ? 10.477 12.031 24.469 1 83 250 GLY A CA 1
ATOM 1899 C C . GLY A 1 250 ? 9.023 12.023 24.047 1 83 250 GLY A C 1
ATOM 1900 O O . GLY A 1 250 ? 8.703 11.797 22.875 1 83 250 GLY A O 1
ATOM 1901 N N . ASN A 1 251 ? 7.961 12.055 24.859 1 68.56 251 ASN A N 1
ATOM 1902 C CA . ASN A 1 251 ? 6.527 11.992 24.594 1 68.56 251 ASN A CA 1
ATOM 1903 C C . ASN A 1 251 ? 6.008 13.305 24 1 68.56 251 ASN A C 1
ATOM 1905 O O . ASN A 1 251 ? 6.281 14.375 24.547 1 68.56 251 ASN A O 1
ATOM 1909 N N . GLY A 1 252 ? 6.25 13.695 22.797 1 55.72 252 GLY A N 1
ATOM 1910 C CA . GLY A 1 252 ? 5.816 14.922 22.156 1 55.72 252 GLY A CA 1
ATOM 1911 C C . GLY A 1 252 ? 4.703 15.633 22.906 1 55.72 252 GLY A C 1
ATOM 1912 O O . GLY A 1 252 ? 4.16 16.625 22.422 1 55.72 252 GLY A O 1
ATOM 1913 N N . ALA A 1 253 ? 3.854 15.172 23.828 1 48.38 253 ALA A N 1
ATOM 1914 C CA . ALA A 1 253 ? 2.828 15.898 24.578 1 48.38 253 ALA A CA 1
ATOM 1915 C C . ALA A 1 253 ? 3.389 17.188 25.172 1 48.38 253 ALA A C 1
ATOM 1917 O O . ALA A 1 253 ? 2.635 18.109 25.5 1 48.38 253 ALA A O 1
ATOM 1918 N N . ASP A 1 254 ? 4.535 17.203 25.469 1 41.06 254 ASP A N 1
ATOM 1919 C CA . ASP A 1 254 ? 4.949 18.375 26.234 1 41.06 254 ASP A CA 1
ATOM 1920 C C . ASP A 1 254 ? 5.02 19.609 25.359 1 41.06 254 ASP A C 1
ATOM 1922 O O . ASP A 1 254 ? 5.32 20.703 25.828 1 41.06 254 ASP A O 1
ATOM 1926 N N . ALA A 1 255 ? 5.066 19.609 24.078 1 42.59 255 ALA A N 1
ATOM 1927 C CA . ALA A 1 255 ? 5.184 20.891 23.391 1 42.59 255 ALA A CA 1
ATOM 1928 C C . ALA A 1 255 ? 3.918 21.734 23.562 1 42.59 255 ALA A C 1
ATOM 1930 O O . ALA A 1 255 ? 3.805 22.828 23 1 42.59 255 ALA A O 1
ATOM 1931 N N . ASP A 1 256 ? 2.68 21.203 23.984 1 38.09 256 ASP A N 1
ATOM 1932 C CA . ASP A 1 256 ? 1.588 22.141 24.234 1 38.09 256 ASP A CA 1
ATOM 1933 C C . ASP A 1 256 ? 1.956 23.141 25.328 1 38.09 256 ASP A C 1
ATOM 1935 O O . ASP A 1 256 ? 1.206 24.078 25.609 1 38.09 256 ASP A O 1
ATOM 1939 N N . ILE A 1 257 ? 2.777 22.781 26.297 1 34.12 257 ILE A N 1
ATOM 1940 C CA . ILE A 1 257 ? 2.707 23.609 27.484 1 34.12 257 ILE A CA 1
ATOM 1941 C C . ILE A 1 257 ? 3.359 24.969 27.203 1 34.12 257 ILE A C 1
ATOM 1943 O O . ILE A 1 257 ? 3.262 25.891 28.016 1 34.12 257 ILE A O 1
ATOM 1947 N N . SER A 1 258 ? 4.469 25.094 26.422 1 33.16 258 SER A N 1
ATOM 1948 C CA . SER A 1 258 ? 5.078 26.375 26.75 1 33.16 258 SER A CA 1
ATOM 1949 C C . SER A 1 258 ? 4.289 27.531 26.141 1 33.16 258 SER A C 1
ATOM 1951 O O . SER A 1 258 ? 4.664 28.688 26.297 1 33.16 258 SER A O 1
ATOM 1953 N N . GLU A 1 259 ? 3.137 27.438 25.25 1 27.77 259 GLU A N 1
ATOM 1954 C CA . GLU A 1 259 ? 2.488 28.75 25.281 1 27.77 259 GLU A CA 1
ATOM 1955 C C . GLU A 1 259 ? 1.641 28.922 26.531 1 27.77 259 GLU A C 1
ATOM 1957 O O . GLU A 1 259 ? 1.042 27.953 27.016 1 27.77 259 GLU A O 1
ATOM 1962 N N . MET B 1 1 ? -2.736 35.156 -21.016 1 36.91 1 MET B N 1
ATOM 1963 C CA . MET B 1 1 ? -3.047 33.781 -21.391 1 36.91 1 MET B CA 1
ATOM 1964 C C . MET B 1 1 ? -1.773 33 -21.688 1 36.91 1 MET B C 1
ATOM 1966 O O . MET B 1 1 ? -1.735 31.781 -21.516 1 36.91 1 MET B O 1
ATOM 1970 N N . MET B 1 2 ? -0.824 33.531 -22.375 1 46.81 2 MET B N 1
ATOM 1971 C CA . MET B 1 2 ? 0.479 33 -22.797 1 46.81 2 MET B CA 1
ATOM 1972 C C . MET B 1 2 ? 1.394 32.812 -21.594 1 46.81 2 MET B C 1
ATOM 1974 O O . MET B 1 2 ? 2.314 32 -21.625 1 46.81 2 MET B O 1
ATOM 1978 N N . ASN B 1 3 ? 1.357 33.656 -20.578 1 49.03 3 ASN B N 1
ATOM 1979 C CA . ASN B 1 3 ? 2.184 33.688 -19.375 1 49.03 3 ASN B CA 1
ATOM 1980 C C . ASN B 1 3 ? 1.938 32.438 -18.516 1 49.03 3 ASN B C 1
ATOM 1982 O O . ASN B 1 3 ? 2.805 32.062 -17.734 1 49.03 3 ASN B O 1
ATOM 1986 N N . ASN B 1 4 ? 0.725 31.953 -18.516 1 51.84 4 ASN B N 1
ATOM 1987 C CA . ASN B 1 4 ? 0.333 30.797 -17.703 1 51.84 4 ASN B CA 1
ATOM 1988 C C . ASN B 1 4 ? 0.905 29.5 -18.266 1 51.84 4 ASN B C 1
ATOM 1990 O O . ASN B 1 4 ? 1.079 28.531 -17.531 1 51.84 4 ASN B O 1
ATOM 1994 N N . LEU B 1 5 ? 1.065 29.562 -19.578 1 48.81 5 LEU B N 1
ATOM 1995 C CA . LEU B 1 5 ? 1.616 28.359 -20.203 1 48.81 5 LEU B CA 1
ATOM 1996 C C . LEU B 1 5 ? 3.09 28.188 -19.844 1 48.81 5 LEU B C 1
ATOM 1998 O O . LEU B 1 5 ? 3.555 27.062 -19.625 1 48.81 5 LEU B O 1
ATOM 2002 N N . LYS B 1 6 ? 3.857 29.281 -19.859 1 53.06 6 LYS B N 1
ATOM 2003 C CA . LYS B 1 6 ? 5.27 29.234 -19.5 1 53.06 6 LYS B CA 1
ATOM 2004 C C . LYS B 1 6 ? 5.461 28.703 -18.078 1 53.06 6 LYS B C 1
ATOM 2006 O O . LYS B 1 6 ? 6.383 27.922 -17.828 1 53.06 6 LYS B O 1
ATOM 2011 N N . SER B 1 7 ? 4.473 29.125 -17.25 1 59.03 7 SER B N 1
ATOM 2012 C CA . SER B 1 7 ? 4.574 28.719 -15.852 1 59.03 7 SER B CA 1
ATOM 2013 C C . SER B 1 7 ? 4.32 27.219 -15.695 1 59.03 7 SER B C 1
ATOM 2015 O O . SER B 1 7 ? 5.016 26.547 -14.938 1 59.03 7 SER B O 1
ATOM 2017 N N . TRP B 1 8 ? 3.457 26.781 -16.562 1 58.53 8 TRP B N 1
ATOM 2018 C CA . TRP B 1 8 ? 3.148 25.359 -16.484 1 58.53 8 TRP B CA 1
ATOM 2019 C C . TRP B 1 8 ? 4.293 24.516 -17.047 1 58.53 8 TRP B C 1
ATOM 2021 O O . TRP B 1 8 ? 4.664 23.5 -16.469 1 58.53 8 TRP B O 1
ATOM 2031 N N . LEU B 1 9 ? 4.871 24.969 -18.172 1 58.16 9 LEU B N 1
ATOM 2032 C CA . LEU B 1 9 ? 5.984 24.266 -18.797 1 58.16 9 LEU B CA 1
ATOM 2033 C C . LEU B 1 9 ? 7.203 24.266 -17.891 1 58.16 9 LEU B C 1
ATOM 2035 O O . LEU B 1 9 ? 7.91 23.25 -17.797 1 58.16 9 LEU B O 1
ATOM 2039 N N . VAL B 1 10 ? 7.383 25.344 -17.203 1 61.81 10 VAL B N 1
ATOM 2040 C CA . VAL B 1 10 ? 8.531 25.438 -16.297 1 61.81 10 VAL B CA 1
ATOM 2041 C C . VAL B 1 10 ? 8.328 24.5 -15.109 1 61.81 10 VAL B C 1
ATOM 2043 O O . VAL B 1 10 ? 9.289 23.938 -14.586 1 61.81 10 VAL B O 1
ATOM 2046 N N . ARG B 1 11 ? 7.09 24.359 -14.766 1 64.44 11 ARG B N 1
ATOM 2047 C CA . ARG B 1 11 ? 6.801 23.531 -13.602 1 64.44 11 ARG B CA 1
ATOM 2048 C C . ARG B 1 11 ? 6.852 22.047 -13.961 1 64.44 11 ARG B C 1
ATOM 2050 O O . ARG B 1 11 ? 7.285 21.219 -13.156 1 64.44 11 ARG B O 1
ATOM 2057 N N . ILE B 1 12 ? 6.508 21.688 -15.18 1 71.81 12 ILE B N 1
ATOM 2058 C CA . ILE B 1 12 ? 6.449 20.297 -15.594 1 71.81 12 ILE B CA 1
ATOM 2059 C C . ILE B 1 12 ? 7.758 19.891 -16.266 1 71.81 12 ILE B C 1
ATOM 2061 O O . ILE B 1 12 ? 8.102 18.719 -16.328 1 71.81 12 ILE B O 1
ATOM 2065 N N . ALA B 1 13 ? 8.562 20.766 -16.609 1 76.19 13 ALA B N 1
ATOM 2066 C CA . ALA B 1 13 ? 9.758 20.547 -17.422 1 76.19 13 ALA B CA 1
ATOM 2067 C C . ALA B 1 13 ? 10.805 19.75 -16.641 1 76.19 13 ALA B C 1
ATOM 2069 O O . ALA B 1 13 ? 11.359 18.766 -17.156 1 76.19 13 ALA B O 1
ATOM 2070 N N . PRO B 1 14 ? 10.945 20.125 -15.484 1 79.75 14 PRO B N 1
ATOM 2071 C CA . PRO B 1 14 ? 12.039 19.422 -14.82 1 79.75 14 PRO B CA 1
ATOM 2072 C C . PRO B 1 14 ? 11.766 17.938 -14.633 1 79.75 14 PRO B C 1
ATOM 2074 O O . PRO B 1 14 ? 12.594 17.094 -15 1 79.75 14 PRO B O 1
ATOM 2077 N N . PRO B 1 15 ? 10.594 17.625 -14.156 1 82 15 PRO B N 1
ATOM 2078 C CA . PRO B 1 15 ? 10.344 16.188 -14.047 1 82 15 PRO B CA 1
ATOM 2079 C C . PRO B 1 15 ? 10.32 15.484 -15.398 1 82 15 PRO B C 1
ATOM 2081 O O . PRO B 1 15 ? 10.758 14.336 -15.516 1 82 15 PRO B O 1
ATOM 2084 N N . ALA B 1 16 ? 9.883 16.125 -16.406 1 86 16 ALA B N 1
ATOM 2085 C CA . ALA B 1 16 ? 9.828 15.531 -17.734 1 86 16 ALA B CA 1
ATOM 2086 C C . ALA B 1 16 ? 11.227 15.32 -18.297 1 86 16 ALA B C 1
ATOM 2088 O O . ALA B 1 16 ? 11.5 14.289 -18.922 1 86 16 ALA B O 1
ATOM 2089 N N . ILE B 1 17 ? 12.062 16.219 -18.094 1 88.31 17 ILE B N 1
ATOM 2090 C CA . ILE B 1 17 ? 13.438 16.109 -18.547 1 88.31 17 ILE B CA 1
ATOM 2091 C C . ILE B 1 17 ? 14.156 14.984 -17.797 1 88.31 17 ILE B C 1
ATOM 2093 O O . ILE B 1 17 ? 14.914 14.219 -18.391 1 88.31 17 ILE B O 1
ATOM 2097 N N . THR B 1 18 ? 13.844 14.953 -16.547 1 88.38 18 THR B N 1
ATOM 2098 C CA . THR B 1 18 ? 14.469 13.914 -15.742 1 88.38 18 THR B CA 1
ATOM 2099 C C . THR B 1 18 ? 14.039 12.523 -16.219 1 88.38 18 THR B C 1
ATOM 2101 O O . THR B 1 18 ? 14.875 11.625 -16.359 1 88.38 18 THR B O 1
ATOM 2104 N N . ILE B 1 19 ? 12.789 12.367 -16.469 1 89.69 19 ILE B N 1
ATOM 2105 C CA . ILE B 1 19 ? 12.281 11.086 -16.953 1 89.69 19 ILE B CA 1
ATOM 2106 C C . ILE B 1 19 ? 12.906 10.758 -18.312 1 89.69 19 ILE B C 1
ATOM 2108 O O . ILE B 1 19 ? 13.336 9.625 -18.547 1 89.69 19 ILE B O 1
ATOM 2112 N N . GLY B 1 20 ? 12.891 11.781 -19.188 1 90.12 20 GLY B N 1
ATOM 2113 C CA . GLY B 1 20 ? 13.523 11.594 -20.484 1 90.12 20 GLY B CA 1
ATOM 2114 C C . GLY B 1 20 ? 14.977 11.172 -20.391 1 90.12 20 GLY B C 1
ATOM 2115 O O . GLY B 1 20 ? 15.406 10.234 -21.062 1 90.12 20 GLY B O 1
ATOM 2116 N N . LEU B 1 21 ? 15.672 11.812 -19.562 1 90.38 21 LEU B N 1
ATOM 2117 C CA . LEU B 1 21 ? 17.078 11.492 -19.375 1 90.38 21 LEU B CA 1
ATOM 2118 C C . LEU B 1 21 ? 17.25 10.094 -18.781 1 90.38 21 LEU B C 1
ATOM 2120 O O . LEU B 1 21 ? 18.156 9.359 -19.172 1 90.38 21 LEU B O 1
ATOM 2124 N N . LEU B 1 22 ? 16.438 9.766 -17.875 1 89.56 22 LEU B N 1
ATOM 2125 C CA . LEU B 1 22 ? 16.5 8.445 -17.25 1 89.56 22 LEU B CA 1
ATOM 2126 C C . LEU B 1 22 ? 16.219 7.355 -18.281 1 89.56 22 LEU B C 1
ATOM 2128 O O . LEU B 1 22 ? 16.844 6.293 -18.25 1 89.56 22 LEU B O 1
ATOM 2132 N N . LEU B 1 23 ? 15.32 7.652 -19.172 1 91.88 23 LEU B N 1
ATOM 2133 C CA . LEU B 1 23 ? 14.984 6.691 -20.219 1 91.88 23 LEU B CA 1
ATOM 2134 C C . LEU B 1 23 ? 16.141 6.527 -21.203 1 91.88 23 LEU B C 1
ATOM 2136 O O . LEU B 1 23 ? 16.422 5.414 -21.641 1 91.88 23 LEU B O 1
ATOM 2140 N N . VAL B 1 24 ? 16.75 7.641 -21.5 1 91.44 24 VAL B N 1
ATOM 2141 C CA . VAL B 1 24 ? 17.875 7.605 -22.422 1 91.44 24 VAL B CA 1
ATOM 2142 C C . VAL B 1 24 ? 19.047 6.859 -21.781 1 91.44 24 VAL B C 1
ATOM 2144 O O . VAL B 1 24 ? 19.688 6.039 -22.438 1 91.44 24 VAL B O 1
ATOM 2147 N N . VAL B 1 25 ? 19.266 7.148 -20.562 1 91.5 25 VAL B N 1
ATOM 2148 C CA . VAL B 1 25 ? 20.344 6.473 -19.859 1 91.5 25 VAL B CA 1
ATOM 2149 C C . VAL B 1 25 ? 20.047 4.98 -19.75 1 91.5 25 VAL B C 1
ATOM 2151 O O . VAL B 1 25 ? 20.938 4.148 -19.906 1 91.5 25 VAL B O 1
ATOM 2154 N N . TRP B 1 26 ? 18.828 4.695 -19.453 1 91.88 26 TRP B N 1
ATOM 2155 C CA . TRP B 1 26 ? 18.391 3.307 -19.391 1 91.88 26 TRP B CA 1
ATOM 2156 C C . TRP B 1 26 ? 18.609 2.6 -20.719 1 91.88 26 TRP B C 1
ATOM 2158 O O . TRP B 1 26 ? 19.203 1.518 -20.766 1 91.88 26 TRP B O 1
ATOM 2168 N N . GLU B 1 27 ? 18.234 3.23 -21.75 1 92.75 27 GLU B N 1
ATOM 2169 C CA . GLU B 1 27 ? 18.406 2.676 -23.094 1 92.75 27 GLU B CA 1
ATOM 2170 C C . GLU B 1 27 ? 19.891 2.455 -23.406 1 92.75 27 GLU B C 1
ATOM 2172 O O . GLU B 1 27 ? 20.281 1.384 -23.875 1 92.75 27 GLU B O 1
ATOM 2177 N N . ALA B 1 28 ? 20.625 3.438 -23.109 1 92.12 28 ALA B N 1
ATOM 2178 C CA . ALA B 1 28 ? 22.062 3.379 -23.391 1 92.12 28 ALA B CA 1
ATOM 2179 C C . ALA B 1 28 ? 22.75 2.299 -22.562 1 92.12 28 ALA B C 1
ATOM 2181 O O . ALA B 1 28 ? 23.625 1.592 -23.047 1 92.12 28 ALA B O 1
ATOM 2182 N N . ALA B 1 29 ? 22.328 2.209 -21.344 1 89.69 29 ALA B N 1
ATOM 2183 C CA . ALA B 1 29 ? 22.938 1.228 -20.453 1 89.69 29 ALA B CA 1
ATOM 2184 C C . ALA B 1 29 ? 22.641 -0.195 -20.922 1 89.69 29 ALA B C 1
ATOM 2186 O O . ALA B 1 29 ? 23.531 -1.058 -20.891 1 89.69 29 ALA B O 1
ATOM 2187 N N . VAL B 1 30 ? 21.453 -0.404 -21.344 1 89.44 30 VAL B N 1
ATOM 2188 C CA . VAL B 1 30 ? 21.062 -1.738 -21.797 1 89.44 30 VAL B CA 1
ATOM 2189 C C . VAL B 1 30 ? 21.797 -2.082 -23.094 1 89.44 30 VAL B C 1
ATOM 2191 O O . VAL B 1 30 ? 22.297 -3.197 -23.25 1 89.44 30 VAL B O 1
ATOM 2194 N N . ARG B 1 31 ? 21.953 -1.11 -23.922 1 88.56 31 ARG B N 1
ATOM 2195 C CA . ARG B 1 31 ? 22.594 -1.35 -25.219 1 88.56 31 ARG B CA 1
ATOM 2196 C C . ARG B 1 31 ? 24.094 -1.472 -25.062 1 88.56 31 ARG B C 1
ATOM 2198 O O . ARG B 1 31 ? 24.719 -2.348 -25.672 1 88.56 31 ARG B O 1
ATOM 2205 N N . ALA B 1 32 ? 24.625 -0.573 -24.266 1 90.25 32 ALA B N 1
ATOM 2206 C CA . ALA B 1 32 ? 26.078 -0.58 -24.078 1 90.25 32 ALA B CA 1
ATOM 2207 C C . ALA B 1 32 ? 26.516 -1.822 -23.312 1 90.25 32 ALA B C 1
ATOM 2209 O O . ALA B 1 32 ? 27.609 -2.35 -23.547 1 90.25 32 ALA B O 1
ATOM 2210 N N . GLY B 1 33 ? 25.734 -2.193 -22.375 1 89.31 33 GLY B N 1
ATOM 2211 C CA . GLY B 1 33 ? 26.078 -3.344 -21.562 1 89.31 33 GLY B CA 1
ATOM 2212 C C . GLY B 1 33 ? 25.766 -4.668 -22.219 1 89.31 33 GLY B C 1
ATOM 2213 O O . GLY B 1 33 ? 26.078 -5.734 -21.688 1 89.31 33 GLY B O 1
ATOM 2214 N N . HIS B 1 34 ? 25.203 -4.668 -23.312 1 88.62 34 HIS B N 1
ATOM 2215 C CA . HIS B 1 34 ? 24.797 -5.871 -24.031 1 88.62 34 HIS B CA 1
ATOM 2216 C C . HIS B 1 34 ? 23.953 -6.781 -23.141 1 88.62 34 HIS B C 1
ATOM 2218 O O . HIS B 1 34 ? 24.188 -7.992 -23.094 1 88.62 34 HIS B O 1
ATOM 2224 N N . VAL B 1 35 ? 23.141 -6.125 -22.453 1 85.12 35 VAL B N 1
ATOM 2225 C CA . VAL B 1 35 ? 22.266 -6.859 -21.562 1 85.12 35 VAL B CA 1
ATOM 2226 C C . VAL B 1 35 ? 21.172 -7.559 -22.359 1 85.12 35 VAL B C 1
ATOM 2228 O O . VAL B 1 35 ? 20.578 -6.965 -23.266 1 85.12 35 VAL B O 1
ATOM 2231 N N . SER B 1 36 ? 20.953 -8.812 -22.062 1 87.12 36 SER B N 1
ATOM 2232 C CA . SER B 1 36 ? 19.922 -9.578 -22.766 1 87.12 36 SER B CA 1
ATOM 2233 C C . SER B 1 36 ? 18.531 -9.047 -22.438 1 87.12 36 SER B C 1
ATOM 2235 O O . SER B 1 36 ? 18.281 -8.555 -21.344 1 87.12 36 SER B O 1
ATOM 2237 N N . GLU B 1 37 ? 17.656 -9.156 -23.391 1 86.25 37 GLU B N 1
ATOM 2238 C CA . GLU B 1 37 ? 16.266 -8.727 -23.25 1 86.25 37 GLU B CA 1
ATOM 2239 C C . GLU B 1 37 ? 15.555 -9.5 -22.141 1 86.25 37 GLU B C 1
ATOM 2241 O O . GLU B 1 37 ? 14.578 -9.016 -21.562 1 86.25 37 GLU B O 1
ATOM 2246 N N . ARG B 1 38 ? 16.078 -10.609 -21.906 1 84.88 38 ARG B N 1
ATOM 224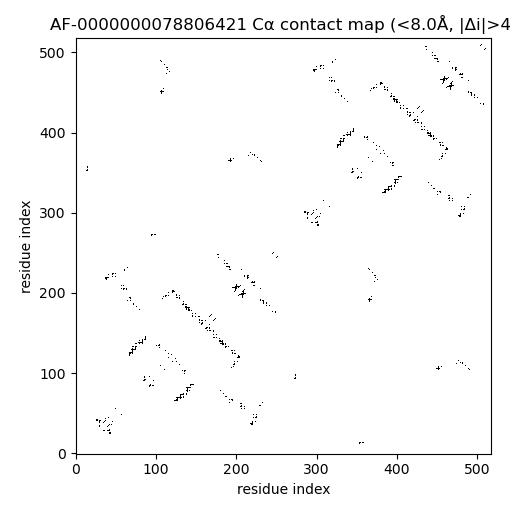7 C CA . ARG B 1 38 ? 15.477 -11.445 -20.875 1 84.88 38 ARG B CA 1
ATOM 2248 C C . ARG B 1 38 ? 15.789 -10.898 -19.484 1 84.88 38 ARG B C 1
ATOM 2250 O O . ARG B 1 38 ? 14.984 -11.055 -18.547 1 84.88 38 ARG B O 1
ATOM 2257 N N . VAL B 1 39 ? 16.844 -10.266 -19.438 1 86.62 39 VAL B N 1
ATOM 2258 C CA . VAL B 1 39 ? 17.297 -9.75 -18.156 1 86.62 39 VAL B CA 1
ATOM 2259 C C . VAL B 1 39 ? 16.703 -8.359 -17.922 1 86.62 39 VAL B C 1
ATOM 2261 O O . VAL B 1 39 ? 16.109 -8.094 -16.875 1 86.62 39 VAL B O 1
ATOM 2264 N N . LEU B 1 40 ? 16.906 -7.527 -18.859 1 91.19 40 LEU B N 1
ATOM 2265 C CA . LEU B 1 40 ? 16.422 -6.152 -18.734 1 91.19 40 LEU B CA 1
ATOM 2266 C C . LEU B 1 40 ? 16.047 -5.586 -20.094 1 91.19 40 LEU B C 1
ATOM 2268 O O . LEU B 1 40 ? 16.906 -5.43 -20.969 1 91.19 40 LEU B O 1
ATOM 2272 N N . ALA B 1 41 ? 14.75 -5.266 -20.172 1 93.5 41 ALA B N 1
ATOM 2273 C CA . ALA B 1 41 ? 14.266 -4.719 -21.438 1 93.5 41 ALA B CA 1
ATOM 2274 C C . ALA B 1 41 ? 14.547 -3.223 -21.531 1 93.5 41 ALA B C 1
ATOM 2276 O O . ALA B 1 41 ? 14.414 -2.494 -20.547 1 93.5 41 ALA B O 1
ATOM 2277 N N . SER B 1 42 ? 14.969 -2.807 -22.703 1 93.94 42 SER B N 1
ATOM 2278 C CA . SER B 1 42 ? 15.125 -1.378 -22.953 1 93.94 42 SER B CA 1
ATOM 2279 C C . SER B 1 42 ? 13.781 -0.715 -23.234 1 93.94 42 SER B C 1
ATOM 2281 O O . SER B 1 42 ? 12.805 -1.394 -23.562 1 93.94 42 SER B O 1
ATOM 2283 N N . PRO B 1 43 ? 13.789 0.59 -23.078 1 95.06 43 PRO B N 1
ATOM 2284 C CA . PRO B 1 43 ? 12.547 1.31 -23.375 1 95.06 43 PRO B CA 1
ATOM 2285 C C . PRO B 1 43 ? 12.031 1.056 -24.781 1 95.06 43 PRO B C 1
ATOM 2287 O O . PRO B 1 43 ? 10.828 0.877 -24.984 1 95.06 43 PRO B O 1
ATOM 2290 N N . THR B 1 44 ? 12.891 0.968 -25.734 1 94.25 44 THR B N 1
ATOM 2291 C CA . THR B 1 44 ? 12.469 0.723 -27.109 1 94.25 44 THR B CA 1
ATOM 2292 C C . THR B 1 44 ? 11.891 -0.682 -27.266 1 94.25 44 THR B C 1
ATOM 2294 O O . THR B 1 44 ? 10.93 -0.888 -28 1 94.25 44 THR B O 1
ATOM 2297 N N . GLN B 1 45 ? 12.453 -1.635 -26.609 1 94.69 45 GLN B N 1
ATOM 2298 C CA . GLN B 1 45 ? 11.953 -3.004 -26.641 1 94.69 45 GLN B CA 1
ATOM 2299 C C . GLN B 1 45 ? 10.586 -3.105 -25.969 1 94.69 45 GLN B C 1
ATOM 2301 O O . GLN B 1 45 ? 9.742 -3.895 -26.391 1 94.69 45 GLN B O 1
ATOM 2306 N N . ILE B 1 46 ? 10.414 -2.35 -24.922 1 96.19 46 ILE B N 1
ATOM 2307 C CA . ILE B 1 46 ? 9.141 -2.318 -24.219 1 96.19 46 ILE B CA 1
ATOM 2308 C C . ILE B 1 46 ? 8.055 -1.773 -25.156 1 96.19 46 ILE B C 1
ATOM 2310 O O . ILE B 1 46 ? 6.98 -2.367 -25.281 1 96.19 46 ILE B O 1
ATOM 2314 N N . ILE B 1 47 ? 8.383 -0.703 -25.844 1 96.31 47 ILE B N 1
ATOM 2315 C CA . ILE B 1 47 ? 7.426 -0.083 -26.75 1 96.31 47 ILE B CA 1
ATOM 2316 C C . ILE B 1 47 ? 7.113 -1.039 -27.906 1 96.31 47 ILE B C 1
ATOM 2318 O O . ILE B 1 47 ? 5.953 -1.19 -28.297 1 96.31 47 ILE B O 1
ATOM 2322 N N . ALA B 1 48 ? 8.086 -1.655 -28.438 1 96.19 48 ALA B N 1
ATOM 2323 C CA . ALA B 1 48 ? 7.898 -2.615 -29.516 1 96.19 48 ALA B CA 1
ATOM 2324 C C . ALA B 1 48 ? 7.016 -3.777 -29.078 1 96.19 48 ALA B C 1
ATOM 2326 O O . ALA B 1 48 ? 6.145 -4.227 -29.828 1 96.19 48 ALA B O 1
ATOM 2327 N N . SER B 1 49 ? 7.285 -4.234 -27.875 1 96.19 49 SER B N 1
ATOM 2328 C CA . SER B 1 49 ? 6.484 -5.324 -27.328 1 96.19 49 SER B CA 1
ATOM 2329 C C . SER B 1 49 ? 5.031 -4.902 -27.141 1 96.19 49 SER B C 1
ATOM 2331 O O . SER B 1 49 ? 4.113 -5.676 -27.422 1 96.19 49 SER B O 1
ATOM 2333 N N . MET B 1 50 ? 4.863 -3.74 -26.656 1 97.69 50 MET B N 1
ATOM 2334 C CA . MET B 1 50 ? 3.508 -3.236 -26.453 1 97.69 50 MET B CA 1
ATOM 2335 C C . MET B 1 50 ? 2.764 -3.127 -27.766 1 97.69 50 MET B C 1
ATOM 2337 O O . MET B 1 50 ? 1.59 -3.49 -27.859 1 97.69 50 MET B O 1
ATOM 2341 N N . VAL B 1 51 ? 3.449 -2.656 -28.766 1 97.44 51 VAL B N 1
ATOM 2342 C CA . VAL B 1 51 ? 2.836 -2.496 -30.078 1 97.44 51 VAL B CA 1
ATOM 2343 C C . VAL B 1 51 ? 2.484 -3.865 -30.656 1 97.44 51 VAL B C 1
ATOM 2345 O O . VAL B 1 51 ? 1.393 -4.055 -31.203 1 97.44 51 VAL B O 1
ATOM 2348 N N . ARG B 1 52 ? 3.33 -4.793 -30.516 1 97.19 52 ARG B N 1
ATOM 2349 C CA . ARG B 1 52 ? 3.15 -6.133 -31.078 1 97.19 52 ARG B CA 1
ATOM 2350 C C . ARG B 1 52 ? 2 -6.859 -30.375 1 97.19 52 ARG B C 1
ATOM 2352 O O . ARG B 1 52 ? 1.298 -7.656 -31 1 97.19 52 ARG B O 1
ATOM 2359 N N . THR B 1 53 ? 1.795 -6.59 -29.109 1 97.75 53 THR B N 1
ATOM 2360 C CA . THR B 1 53 ? 0.808 -7.336 -28.328 1 97.75 53 THR B CA 1
ATOM 2361 C C . THR B 1 53 ? -0.378 -6.449 -27.969 1 97.75 53 THR B C 1
ATOM 2363 O O . THR B 1 53 ? -1.141 -6.762 -27.062 1 97.75 53 THR B O 1
ATOM 2366 N N . TRP B 1 54 ? -0.515 -5.375 -28.688 1 97.81 54 TRP B N 1
ATOM 2367 C CA . TRP B 1 54 ? -1.411 -4.293 -28.297 1 97.81 54 TRP B CA 1
ATOM 2368 C C . TRP B 1 54 ? -2.828 -4.812 -28.078 1 97.81 54 TRP B C 1
ATOM 2370 O O . TRP B 1 54 ? -3.436 -4.555 -27.031 1 97.81 54 TRP B O 1
ATOM 2380 N N . PRO B 1 55 ? -3.391 -5.621 -29 1 97.88 55 PRO B N 1
ATOM 2381 C CA . PRO B 1 55 ? -4.77 -6.074 -28.781 1 97.88 55 PRO B CA 1
ATOM 2382 C C . PRO B 1 55 ? -4.922 -6.949 -27.547 1 97.88 55 PRO B C 1
ATOM 2384 O O . PRO B 1 55 ? -5.852 -6.75 -26.766 1 97.88 55 PRO B O 1
ATOM 2387 N N . ASP B 1 56 ? -4.008 -7.895 -27.359 1 97.88 56 ASP B N 1
ATOM 2388 C CA . ASP B 1 56 ? -4.055 -8.781 -26.203 1 97.88 56 ASP B CA 1
ATOM 2389 C C . ASP B 1 56 ? -3.811 -8 -24.906 1 97.88 56 ASP B C 1
ATOM 2391 O O . ASP B 1 56 ? -4.453 -8.266 -23.891 1 97.88 56 ASP B O 1
ATOM 2395 N N . LEU B 1 57 ? -2.871 -7.082 -25 1 98.19 57 LEU B N 1
ATOM 2396 C CA . LEU B 1 57 ? -2.535 -6.258 -23.844 1 98.19 57 LEU B CA 1
ATOM 2397 C C . LEU B 1 57 ? -3.725 -5.398 -23.422 1 98.19 57 LEU B C 1
ATOM 2399 O O . LEU B 1 57 ? -4.027 -5.285 -22.234 1 98.19 57 LEU B O 1
ATOM 2403 N N . MET B 1 58 ? -4.387 -4.801 -24.359 1 98.19 58 MET B N 1
ATOM 2404 C CA . MET B 1 58 ? -5.523 -3.939 -24.047 1 98.19 58 MET B CA 1
ATOM 2405 C C . MET B 1 58 ? -6.715 -4.762 -23.562 1 98.19 58 MET B C 1
ATOM 2407 O O . MET B 1 58 ? -7.5 -4.297 -22.734 1 98.19 58 MET B O 1
ATOM 2411 N N . ASP B 1 59 ? -6.867 -5.965 -24.078 1 98.06 59 ASP B N 1
ATOM 2412 C CA . ASP B 1 59 ? -7.895 -6.867 -23.562 1 98.06 59 ASP B CA 1
ATOM 2413 C C . ASP B 1 59 ? -7.66 -7.172 -22.094 1 98.06 59 ASP B C 1
ATOM 2415 O O . ASP B 1 59 ? -8.594 -7.133 -21.281 1 98.06 59 ASP B O 1
ATOM 2419 N N . ALA B 1 60 ? -6.422 -7.488 -21.766 1 98.31 60 ALA B N 1
ATOM 2420 C CA . ALA B 1 60 ? -6.055 -7.734 -20.375 1 98.31 60 ALA B CA 1
ATOM 2421 C C . ALA B 1 60 ? -6.289 -6.492 -19.516 1 98.31 60 ALA B C 1
ATOM 2423 O O . ALA B 1 60 ? -6.816 -6.586 -18.406 1 98.31 60 ALA B O 1
ATOM 2424 N N . ALA B 1 61 ? -5.93 -5.371 -20.078 1 98.56 61 ALA B N 1
ATOM 2425 C CA . ALA B 1 61 ? -6.086 -4.105 -19.375 1 98.56 61 ALA B CA 1
ATOM 2426 C C . ALA B 1 61 ? -7.562 -3.805 -19.109 1 98.56 61 ALA B C 1
ATOM 2428 O O . ALA B 1 61 ? -7.914 -3.27 -18.062 1 98.56 61 ALA B O 1
ATOM 2429 N N . ALA B 1 62 ? -8.383 -4.117 -20.031 1 98.38 62 ALA B N 1
ATOM 2430 C CA . ALA B 1 62 ? -9.812 -3.848 -19.922 1 98.38 62 ALA B CA 1
ATOM 2431 C C . ALA B 1 62 ? -10.438 -4.684 -18.797 1 98.38 62 ALA B C 1
ATOM 2433 O O . ALA B 1 62 ? -11.32 -4.211 -18.078 1 98.38 62 ALA B O 1
ATOM 2434 N N . ILE B 1 63 ? -10.023 -5.879 -18.703 1 98.19 63 ILE B N 1
ATOM 2435 C CA . ILE B 1 63 ? -10.539 -6.766 -17.672 1 98.19 63 ILE B CA 1
ATOM 2436 C C . ILE B 1 63 ? -10.125 -6.242 -16.297 1 98.19 63 ILE B C 1
ATOM 2438 O O . ILE B 1 63 ? -10.961 -6.129 -15.391 1 98.19 63 ILE B O 1
ATOM 2442 N N . THR B 1 64 ? -8.859 -5.945 -16.156 1 98.62 64 THR B N 1
ATOM 2443 C CA . THR B 1 64 ? -8.375 -5.383 -14.898 1 98.62 64 THR B CA 1
ATOM 2444 C C . THR B 1 64 ? -9.094 -4.078 -14.578 1 98.62 64 THR B C 1
ATOM 2446 O O . THR B 1 64 ? -9.461 -3.83 -13.43 1 98.62 64 THR B O 1
ATOM 2449 N N . ALA B 1 65 ? -9.305 -3.271 -15.602 1 98.69 65 ALA B N 1
ATOM 2450 C CA . ALA B 1 65 ? -10.008 -2.004 -15.406 1 98.69 65 ALA B CA 1
ATOM 2451 C C . ALA B 1 65 ? -11.438 -2.232 -14.93 1 98.69 65 ALA B C 1
ATOM 2453 O O . ALA B 1 65 ? -11.922 -1.536 -14.039 1 98.69 65 ALA B O 1
ATOM 2454 N N . TYR B 1 66 ? -12.078 -3.115 -15.516 1 98.44 66 TYR B N 1
ATOM 2455 C CA . TYR B 1 66 ? -13.453 -3.443 -15.133 1 98.44 66 TYR B CA 1
ATOM 2456 C C . TYR B 1 66 ? -13.523 -3.889 -13.68 1 98.44 66 TYR B C 1
ATOM 2458 O O . TYR B 1 66 ? -14.367 -3.41 -12.922 1 98.44 66 TYR B O 1
ATOM 2466 N N . GLU B 1 67 ? -12.672 -4.789 -13.305 1 98.44 67 GLU B N 1
ATOM 2467 C CA . GLU B 1 67 ? -12.648 -5.309 -11.938 1 98.44 67 GLU B CA 1
ATOM 2468 C C . GLU B 1 67 ? -12.305 -4.207 -10.938 1 98.44 67 GLU B C 1
ATOM 2470 O O . GLU B 1 67 ? -12.977 -4.062 -9.914 1 98.44 67 GLU B O 1
ATOM 2475 N N . ALA B 1 68 ? -11.266 -3.449 -11.234 1 98.75 68 ALA B N 1
ATOM 2476 C CA . ALA B 1 68 ? -10.773 -2.398 -10.344 1 98.75 68 ALA B CA 1
ATOM 2477 C C . ALA B 1 68 ? -11.812 -1.291 -10.18 1 98.75 68 ALA B C 1
ATOM 2479 O O . ALA B 1 68 ? -12.117 -0.87 -9.062 1 98.75 68 ALA B O 1
ATOM 2480 N N . LEU B 1 69 ? -12.398 -0.834 -11.305 1 98.81 69 LEU B N 1
ATOM 2481 C CA . LEU B 1 69 ? -13.312 0.303 -11.273 1 98.81 69 LEU B CA 1
ATOM 2482 C C . LEU B 1 69 ? -14.648 -0.089 -10.648 1 98.81 69 LEU B C 1
ATOM 2484 O O . LEU B 1 69 ? -15.266 0.714 -9.953 1 98.81 69 LEU B O 1
ATOM 2488 N N . THR B 1 70 ? -15.109 -1.287 -10.93 1 98.75 70 THR B N 1
ATOM 2489 C CA . THR B 1 70 ? -16.344 -1.763 -10.305 1 98.75 70 THR B CA 1
ATOM 2490 C C . THR B 1 70 ? -16.156 -1.89 -8.797 1 98.75 70 THR B C 1
ATOM 2492 O O . THR B 1 70 ? -17 -1.422 -8.023 1 98.75 70 THR B O 1
ATOM 2495 N N . GLY B 1 71 ? -15.086 -2.541 -8.398 1 98.81 71 GLY B N 1
ATOM 2496 C CA . GLY B 1 71 ? -14.789 -2.619 -6.973 1 98.81 71 GLY B CA 1
ATOM 2497 C C . GLY B 1 71 ? -14.617 -1.26 -6.324 1 98.81 71 GLY B C 1
ATOM 2498 O O . GLY B 1 71 ? -15.086 -1.036 -5.203 1 98.81 71 GLY B O 1
ATOM 2499 N N . PHE B 1 72 ? -14 -0.367 -7.031 1 98.81 72 PHE B N 1
ATOM 2500 C CA . PHE B 1 72 ? -13.75 0.984 -6.543 1 98.81 72 PHE B CA 1
ATOM 2501 C C . PHE B 1 72 ? -15.055 1.738 -6.348 1 98.81 72 PHE B C 1
ATOM 2503 O O . PHE B 1 72 ? -15.234 2.439 -5.352 1 98.81 72 PHE B O 1
ATOM 2510 N N . ALA B 1 73 ? -15.914 1.622 -7.293 1 98.81 73 ALA B N 1
ATOM 2511 C CA . ALA B 1 73 ? -17.219 2.26 -7.176 1 98.81 73 ALA B CA 1
ATOM 2512 C C . ALA B 1 73 ? -17.969 1.77 -5.934 1 98.81 73 ALA B C 1
ATOM 2514 O O . ALA B 1 73 ? -18.562 2.566 -5.203 1 98.81 73 ALA B O 1
ATOM 2515 N N . ILE B 1 74 ? -17.906 0.521 -5.719 1 98.81 74 ILE B N 1
ATOM 2516 C CA . ILE B 1 74 ? -18.531 -0.061 -4.535 1 98.81 74 ILE B CA 1
ATOM 2517 C C . ILE B 1 74 ? -17.844 0.458 -3.275 1 98.81 74 ILE B C 1
ATOM 2519 O O . ILE B 1 74 ? -18.5 0.798 -2.291 1 98.81 74 ILE B O 1
ATOM 2523 N N . ALA B 1 75 ? -16.547 0.503 -3.311 1 98.81 75 ALA B N 1
ATOM 2524 C CA . ALA B 1 75 ? -15.758 0.982 -2.176 1 98.81 75 ALA B CA 1
ATOM 2525 C C . ALA B 1 75 ? -16.109 2.424 -1.828 1 98.81 75 ALA B C 1
ATOM 2527 O O . ALA B 1 75 ? -16.172 2.789 -0.652 1 98.81 75 ALA B O 1
ATOM 2528 N N . ILE B 1 76 ? -16.312 3.254 -2.85 1 98.75 76 ILE B N 1
ATOM 2529 C CA . ILE B 1 76 ? -16.641 4.656 -2.621 1 98.75 76 ILE B CA 1
ATOM 2530 C C . ILE B 1 76 ? -17.969 4.754 -1.873 1 98.75 76 ILE B C 1
ATOM 2532 O O . ILE B 1 76 ? -18.062 5.434 -0.847 1 98.75 76 ILE B O 1
ATOM 2536 N N . VAL B 1 77 ? -18.953 4.055 -2.344 1 98.62 77 VAL B N 1
ATOM 2537 C CA . VAL B 1 77 ? -20.281 4.117 -1.749 1 98.62 77 VAL B CA 1
ATOM 2538 C C . VAL B 1 77 ? -20.25 3.527 -0.341 1 98.62 77 VAL B C 1
ATOM 2540 O O . VAL B 1 77 ? -20.688 4.164 0.617 1 98.62 77 VAL B O 1
ATOM 2543 N N . ALA B 1 78 ? -19.688 2.381 -0.223 1 98.62 78 ALA B N 1
ATOM 2544 C CA . ALA B 1 78 ? -19.641 1.706 1.071 1 98.62 78 ALA B CA 1
ATOM 2545 C C . ALA B 1 78 ? -18.766 2.479 2.057 1 98.62 78 ALA B C 1
ATOM 2547 O O . ALA B 1 78 ? -19.109 2.598 3.236 1 98.62 78 ALA B O 1
ATOM 2548 N N . GLY B 1 79 ? -17.609 2.936 1.594 1 98.62 79 GLY B N 1
ATOM 2549 C CA . GLY B 1 79 ? -16.688 3.678 2.451 1 98.62 79 GLY B CA 1
ATOM 2550 C C . GLY B 1 79 ? -17.297 4.953 3.006 1 98.62 79 GLY B C 1
ATOM 2551 O O . GLY B 1 79 ? -17.172 5.238 4.199 1 98.62 79 GLY B O 1
ATOM 2552 N N . VAL B 1 80 ? -17.969 5.684 2.166 1 98.06 80 VAL B N 1
ATOM 2553 C CA . VAL B 1 80 ? -18.625 6.918 2.592 1 98.06 80 VAL B CA 1
ATOM 2554 C C . VAL B 1 80 ? -19.734 6.602 3.59 1 98.06 80 VAL B C 1
ATOM 2556 O O . VAL B 1 80 ? -19.844 7.25 4.633 1 98.06 80 VAL B O 1
ATOM 2559 N N . LEU B 1 81 ? -20.516 5.566 3.316 1 97.88 81 LEU B N 1
ATOM 2560 C CA . LEU B 1 81 ? -21.625 5.191 4.199 1 97.88 81 LEU B CA 1
ATOM 2561 C C . LEU B 1 81 ? -21.094 4.723 5.551 1 97.88 81 LEU B C 1
ATOM 2563 O O . LEU B 1 81 ? -21.641 5.09 6.594 1 97.88 81 LEU B O 1
ATOM 2567 N N . ILE B 1 82 ? -20.0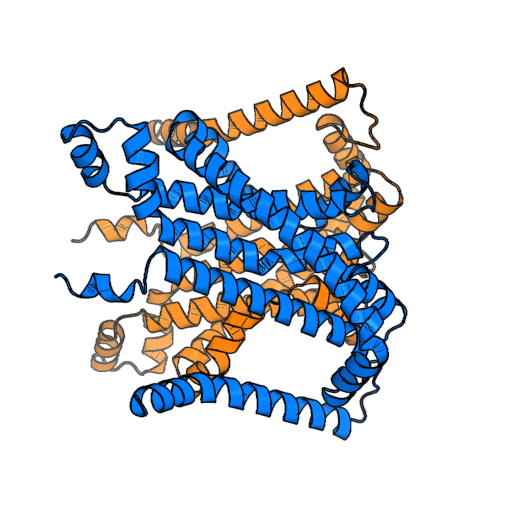62 3.953 5.566 1 98.12 82 ILE B N 1
ATOM 2568 C CA . ILE B 1 82 ? -19.469 3.473 6.809 1 98.12 82 ILE B CA 1
ATOM 2569 C C . ILE B 1 82 ? -18.875 4.648 7.586 1 98.12 82 ILE B C 1
ATOM 2571 O O . ILE B 1 82 ? -19.062 4.742 8.805 1 98.12 82 ILE B O 1
ATOM 2575 N N . GLY B 1 83 ? -18.156 5.547 6.852 1 97.88 83 GLY B N 1
ATOM 2576 C CA . GLY B 1 83 ? -17.625 6.734 7.496 1 97.88 83 GLY B CA 1
ATOM 2577 C C . GLY B 1 83 ? -18.688 7.586 8.156 1 97.88 83 GLY B C 1
ATOM 2578 O O . GLY B 1 83 ? -18.5 8.078 9.273 1 97.88 83 GLY B O 1
ATOM 2579 N N . ILE B 1 84 ? -19.812 7.754 7.496 1 96.62 84 ILE B N 1
ATOM 2580 C CA . ILE B 1 84 ? -20.938 8.5 8.039 1 96.62 84 ILE B CA 1
ATOM 2581 C C . ILE B 1 84 ? -21.469 7.801 9.289 1 96.62 84 ILE B C 1
ATOM 2583 O O . ILE B 1 84 ? -21.75 8.445 10.297 1 96.62 84 ILE B O 1
ATOM 2587 N N . GLY B 1 85 ? -21.578 6.512 9.156 1 96.75 85 GLY B N 1
ATOM 2588 C CA . GLY B 1 85 ? -22.031 5.754 10.312 1 96.75 85 GLY B CA 1
ATOM 2589 C C . GLY B 1 85 ? -21.125 5.91 11.523 1 96.75 85 GLY B C 1
ATOM 2590 O O . GLY B 1 85 ? -21.609 6.043 12.648 1 96.75 85 GLY B O 1
ATOM 2591 N N . LEU B 1 86 ? -19.906 5.906 11.344 1 96.44 86 LEU B N 1
ATOM 2592 C CA . LEU B 1 86 ? -18.922 6.074 12.422 1 96.44 86 LEU B CA 1
ATOM 2593 C C . LEU B 1 86 ? -19.031 7.465 13.039 1 96.44 86 LEU B C 1
ATOM 2595 O O . LEU B 1 86 ? -18.828 7.637 14.242 1 96.44 86 LEU B O 1
ATOM 2599 N N . TYR B 1 87 ? -19.328 8.375 12.164 1 94.81 87 TYR B N 1
ATOM 2600 C CA . TYR B 1 87 ? -19.469 9.75 12.633 1 94.81 87 TYR B CA 1
ATOM 2601 C C . TYR B 1 87 ? -20.719 9.914 13.484 1 94.81 87 TYR B C 1
ATOM 2603 O O . TYR B 1 87 ? -20.688 10.578 14.523 1 94.81 87 TYR B O 1
ATOM 2611 N N . LEU B 1 88 ? -21.781 9.273 13.156 1 94.31 88 LEU B N 1
ATOM 2612 C CA . LEU B 1 88 ? -23.078 9.477 13.789 1 94.31 88 LEU B CA 1
ATOM 2613 C C . LEU B 1 88 ? -23.156 8.734 15.117 1 94.31 88 LEU B C 1
ATOM 2615 O O . LEU B 1 88 ? -23.922 9.117 16 1 94.31 88 LEU B O 1
ATOM 2619 N N . SER B 1 89 ? -22.391 7.707 15.234 1 94.88 89 SER B N 1
ATOM 2620 C CA . SER B 1 89 ? -22.484 6.902 16.453 1 94.88 89 SER B CA 1
ATOM 2621 C C . SER B 1 89 ? -21.141 6.848 17.172 1 94.88 89 SER B C 1
ATOM 2623 O O . SER B 1 89 ? -20.188 6.238 16.688 1 94.88 89 SER B O 1
ATOM 2625 N N . LYS B 1 90 ? -21.141 7.324 18.328 1 92.12 90 LYS B N 1
ATOM 2626 C CA . LYS B 1 90 ? -19.922 7.297 19.156 1 92.12 90 LYS B CA 1
ATOM 2627 C C . LYS B 1 90 ? -19.531 5.867 19.5 1 92.12 90 LYS B C 1
ATOM 2629 O O . LYS B 1 90 ? -18.344 5.551 19.562 1 92.12 90 LYS B O 1
ATOM 2634 N N . THR B 1 91 ? -20.531 5.09 19.703 1 92.19 91 THR B N 1
ATOM 2635 C CA . THR B 1 91 ? -20.281 3.693 20.031 1 92.19 91 THR B CA 1
ATOM 2636 C C . THR B 1 91 ? -19.641 2.965 18.859 1 92.19 91 THR B C 1
ATOM 2638 O O . THR B 1 91 ? -18.672 2.229 19.031 1 92.19 91 THR B O 1
ATOM 2641 N N . LEU B 1 92 ? -20.109 3.244 17.672 1 93.06 92 LEU B N 1
ATOM 2642 C CA . LEU B 1 92 ? -19.547 2.625 16.484 1 93.06 92 LEU B CA 1
ATOM 2643 C C . LEU B 1 92 ? -18.125 3.125 16.234 1 93.06 92 LEU B C 1
ATOM 2645 O O . LEU B 1 92 ? -17.25 2.352 15.844 1 93.06 92 LEU B O 1
ATOM 2649 N N . HIS B 1 93 ? -17.953 4.316 16.469 1 94.12 93 HIS B N 1
ATOM 2650 C CA . HIS B 1 93 ? -16.641 4.91 16.281 1 94.12 93 HIS B CA 1
ATOM 2651 C C . HIS B 1 93 ? -15.609 4.266 17.203 1 94.12 93 HIS B C 1
ATOM 2653 O O . HIS B 1 93 ? -14.547 3.84 16.75 1 94.12 93 HIS B O 1
ATOM 2659 N N . ARG B 1 94 ? -15.969 4.156 18.438 1 90.94 94 ARG B N 1
ATOM 2660 C CA . ARG B 1 94 ? -15.047 3.604 19.422 1 90.94 94 ARG B CA 1
ATOM 2661 C C . ARG B 1 94 ? -14.758 2.133 19.141 1 90.94 94 ARG B C 1
ATOM 2663 O O . ARG B 1 94 ? -13.648 1.658 19.375 1 90.94 94 ARG B O 1
ATOM 2670 N N . ALA B 1 95 ? -15.719 1.503 18.609 1 90.94 95 ALA B N 1
ATOM 2671 C CA . ALA B 1 95 ? -15.617 0.059 18.406 1 90.94 95 ALA B CA 1
ATOM 2672 C C . ALA B 1 95 ? -14.914 -0.266 17.094 1 90.94 95 ALA B C 1
ATOM 2674 O O . ALA B 1 95 ? -14.078 -1.167 17.031 1 90.94 95 ALA B O 1
ATOM 2675 N N . PHE B 1 96 ? -15.164 0.493 16.016 1 93.19 96 PHE B N 1
ATOM 2676 C CA . PHE B 1 96 ? -14.797 0.009 14.695 1 93.19 96 PHE B CA 1
ATOM 2677 C C . PHE B 1 96 ? -13.711 0.888 14.086 1 93.19 96 PHE B C 1
ATOM 2679 O O . PHE B 1 96 ? -12.953 0.437 13.219 1 93.19 96 PHE B O 1
ATOM 2686 N N . TYR B 1 97 ? -13.594 2.121 14.508 1 93.88 97 TYR B N 1
ATOM 2687 C CA . TYR B 1 97 ? -12.633 3.037 13.906 1 93.88 97 TYR B CA 1
ATOM 2688 C C . TYR B 1 97 ? -11.211 2.51 14.055 1 93.88 97 TYR B C 1
ATOM 2690 O O . TYR B 1 97 ? -10.469 2.414 13.07 1 93.88 97 TYR B O 1
ATOM 2698 N N . PRO B 1 98 ? -10.82 2.02 15.234 1 91.19 98 PRO B N 1
ATOM 2699 C CA . PRO B 1 98 ? -9.469 1.481 15.367 1 91.19 98 PRO B CA 1
ATOM 2700 C C . PRO B 1 98 ? -9.234 0.232 14.523 1 91.19 98 PRO B C 1
ATOM 2702 O O . PRO B 1 98 ? -8.125 0.008 14.031 1 91.19 98 PRO B O 1
ATOM 2705 N N . LEU B 1 99 ? -10.242 -0.515 14.367 1 91.38 99 LEU B N 1
ATOM 2706 C CA . LEU B 1 99 ? -10.148 -1.73 13.562 1 91.38 99 LEU B CA 1
ATOM 2707 C C . LEU B 1 99 ? -9.977 -1.394 12.086 1 91.38 99 LEU B C 1
ATOM 2709 O O . LEU B 1 99 ? -9.242 -2.076 11.367 1 91.38 99 LEU B O 1
ATOM 2713 N N . LEU B 1 100 ? -10.672 -0.38 11.672 1 93.44 100 LEU B N 1
ATOM 2714 C CA . LEU B 1 100 ? -10.562 0.056 10.289 1 93.44 100 LEU B CA 1
ATOM 2715 C C . LEU B 1 100 ? -9.164 0.586 9.992 1 93.44 100 LEU B C 1
ATOM 2717 O O . LEU B 1 100 ? -8.586 0.287 8.945 1 93.44 100 LEU B O 1
ATOM 2721 N N . VAL B 1 101 ? -8.633 1.253 10.93 1 91.5 101 VAL B N 1
ATOM 2722 C CA . VAL B 1 101 ? -7.289 1.8 10.789 1 91.5 101 VAL B CA 1
ATOM 2723 C C . VAL B 1 101 ? -6.266 0.664 10.766 1 91.5 101 VAL B C 1
ATOM 2725 O O . VAL B 1 101 ? -5.383 0.631 9.906 1 91.5 101 VAL B O 1
ATOM 2728 N N . ALA B 1 102 ? -6.434 -0.301 11.594 1 89.94 102 ALA B N 1
ATOM 2729 C CA . ALA B 1 102 ? -5.516 -1.434 11.68 1 89.94 102 ALA B CA 1
ATOM 2730 C C . ALA B 1 102 ? -5.613 -2.316 10.445 1 89.94 102 ALA B C 1
ATOM 2732 O O . ALA B 1 102 ? -4.613 -2.879 9.992 1 89.94 102 ALA B O 1
ATOM 2733 N N . ALA B 1 103 ? -6.766 -2.412 9.906 1 91.62 103 ALA B N 1
ATOM 2734 C CA . ALA B 1 103 ? -7.02 -3.277 8.758 1 91.62 103 ALA B CA 1
ATOM 2735 C C . ALA B 1 103 ? -6.238 -2.807 7.531 1 91.62 103 ALA B C 1
ATOM 2737 O O . ALA B 1 103 ? -5.922 -3.604 6.648 1 91.62 103 ALA B O 1
ATOM 2738 N N . GLN B 1 104 ? -5.855 -1.571 7.516 1 91.69 104 GLN B N 1
ATOM 2739 C CA . GLN B 1 104 ? -5.125 -0.998 6.391 1 91.69 104 GLN B CA 1
ATOM 2740 C C . GLN B 1 104 ? -3.699 -1.532 6.332 1 91.69 104 GLN B C 1
ATOM 2742 O O . GLN B 1 104 ? -3.027 -1.415 5.305 1 91.69 104 GLN B O 1
ATOM 2747 N N . THR B 1 105 ? -3.305 -2.205 7.426 1 89.75 105 THR B N 1
ATOM 2748 C CA . THR B 1 105 ? -1.932 -2.697 7.469 1 89.75 105 THR B CA 1
ATOM 2749 C C . THR B 1 105 ? -1.879 -4.184 7.121 1 89.75 105 THR B C 1
ATOM 2751 O O . THR B 1 105 ? -0.796 -4.766 7.027 1 89.75 105 THR B O 1
ATOM 2754 N N . ILE B 1 106 ? -3.029 -4.738 6.961 1 93.25 106 ILE B N 1
ATOM 2755 C CA . ILE B 1 106 ? -3.064 -6.148 6.586 1 93.25 106 ILE B CA 1
ATOM 2756 C C . ILE B 1 106 ? -2.547 -6.316 5.156 1 93.25 106 ILE B C 1
ATOM 2758 O O . ILE B 1 106 ? -3.074 -5.703 4.227 1 93.25 106 ILE B O 1
ATOM 2762 N N . PRO B 1 107 ? -1.568 -7.039 5.023 1 94.62 107 PRO B N 1
ATOM 2763 C CA . PRO B 1 107 ? -1.027 -7.199 3.67 1 94.62 107 PRO B CA 1
ATOM 2764 C C . PRO B 1 107 ? -2 -7.902 2.725 1 94.62 107 PRO B C 1
ATOM 2766 O O . PRO B 1 107 ? -2.602 -8.914 3.092 1 94.62 107 PRO B O 1
ATOM 2769 N N . LEU B 1 108 ? -2.061 -7.363 1.595 1 95.56 108 LEU B N 1
ATOM 2770 C CA . LEU B 1 108 ? -2.967 -7.863 0.567 1 95.56 108 LEU B CA 1
ATOM 2771 C C . LEU B 1 108 ? -2.656 -9.32 0.232 1 95.56 108 LEU B C 1
ATOM 2773 O O . LEU B 1 108 ? -3.568 -10.117 0.019 1 95.56 108 LEU B O 1
ATOM 2777 N N . ILE B 1 109 ? -1.416 -9.656 0.229 1 95.75 109 ILE B N 1
ATOM 2778 C CA . ILE B 1 109 ? -0.971 -10.969 -0.217 1 95.75 109 ILE B CA 1
ATOM 2779 C C . ILE B 1 109 ? -1.494 -12.039 0.737 1 95.75 109 ILE B C 1
ATOM 2781 O O . ILE B 1 109 ? -1.672 -13.195 0.344 1 95.75 109 ILE B O 1
ATOM 2785 N N . THR B 1 110 ? -1.752 -11.695 2.021 1 94.75 110 THR B N 1
ATOM 2786 C CA . THR B 1 110 ? -2.209 -12.672 3.006 1 94.75 110 THR B CA 1
ATOM 2787 C C . THR B 1 110 ? -3.715 -12.891 2.887 1 94.75 110 THR B C 1
ATOM 2789 O O . THR B 1 110 ? -4.238 -13.898 3.363 1 94.75 110 THR B O 1
ATOM 2792 N N . VAL B 1 111 ? -4.387 -12.008 2.242 1 94.06 111 VAL B N 1
ATOM 2793 C CA . VAL B 1 111 ? -5.844 -12.039 2.219 1 94.06 111 VAL B CA 1
ATOM 2794 C C . VAL B 1 111 ? -6.332 -12.516 0.852 1 94.06 111 VAL B C 1
ATOM 2796 O O . VAL B 1 111 ? -7.379 -13.156 0.747 1 94.06 111 VAL B O 1
ATOM 2799 N N . ALA B 1 112 ? -5.605 -12.25 -0.158 1 95.06 112 ALA B N 1
ATOM 2800 C CA . ALA B 1 112 ? -6.012 -12.492 -1.538 1 95.06 112 ALA B CA 1
ATOM 2801 C C . ALA B 1 112 ? -6.336 -13.969 -1.762 1 95.06 112 ALA B C 1
ATOM 2803 O O . ALA B 1 112 ? -7.344 -14.305 -2.389 1 95.06 112 ALA B O 1
ATOM 2804 N N . PRO B 1 113 ? -5.527 -14.898 -1.229 1 95.06 113 PRO B N 1
ATOM 2805 C CA . PRO B 1 113 ? -5.84 -16.312 -1.426 1 95.06 113 PRO B CA 1
ATOM 2806 C C . PRO B 1 113 ? -7.219 -16.703 -0.886 1 95.06 113 PRO B C 1
ATOM 2808 O O . PRO B 1 113 ? -7.93 -17.5 -1.502 1 95.06 113 PRO B O 1
ATOM 2811 N N . LEU B 1 114 ? -7.562 -16.109 0.236 1 94.5 114 LEU B N 1
ATOM 2812 C CA . LEU B 1 114 ? -8.852 -16.406 0.85 1 94.5 114 LEU B CA 1
ATOM 2813 C C . LEU B 1 114 ? -10 -15.961 -0.049 1 94.5 114 LEU B C 1
ATOM 2815 O O . LEU B 1 114 ? -10.984 -16.688 -0.212 1 94.5 114 LEU B O 1
ATOM 2819 N N . PHE B 1 115 ? -9.844 -14.859 -0.638 1 93.75 115 PHE B N 1
ATOM 2820 C CA . PHE B 1 115 ? -10.891 -14.336 -1.511 1 93.75 115 PHE B CA 1
ATOM 2821 C C . PHE B 1 115 ? -11.008 -15.18 -2.775 1 93.75 115 PHE B C 1
ATOM 2823 O O . PHE B 1 115 ? -12.109 -15.352 -3.309 1 93.75 115 PHE B O 1
ATOM 2830 N N . MET B 1 116 ? -9.852 -15.648 -3.199 1 92.5 116 MET B N 1
ATOM 2831 C CA . MET B 1 116 ? -9.883 -16.547 -4.355 1 92.5 116 MET B CA 1
ATOM 2832 C C . MET B 1 116 ? -10.609 -17.844 -4.02 1 92.5 116 MET B C 1
ATOM 2834 O O . MET B 1 116 ? -11.359 -18.375 -4.84 1 92.5 116 MET B O 1
ATOM 2838 N N . ILE B 1 117 ? -10.406 -18.297 -2.846 1 91.94 117 ILE B N 1
ATOM 2839 C CA . ILE B 1 117 ? -11.047 -19.531 -2.406 1 91.94 117 ILE B CA 1
ATOM 2840 C C . ILE B 1 117 ? -12.547 -19.312 -2.232 1 91.94 117 ILE B C 1
ATOM 2842 O O . ILE B 1 117 ? -13.359 -20.141 -2.635 1 91.94 117 ILE B O 1
ATOM 2846 N N . TRP B 1 118 ? -13 -18.125 -1.774 1 93.06 118 TRP B N 1
ATOM 2847 C CA . TRP B 1 118 ? -14.391 -17.844 -1.441 1 93.06 118 TRP B CA 1
ATOM 2848 C C . TRP B 1 118 ? -15.188 -17.484 -2.691 1 93.06 118 TRP B C 1
ATOM 2850 O O . TRP B 1 118 ? -16.359 -17.828 -2.809 1 93.06 118 TRP B O 1
ATOM 2860 N N . PHE B 1 119 ? -14.516 -16.812 -3.646 1 93.56 119 PHE B N 1
ATOM 2861 C CA . PHE B 1 119 ? -15.297 -16.219 -4.727 1 93.56 119 PHE B CA 1
ATOM 2862 C C . PHE B 1 119 ? -14.867 -16.781 -6.078 1 93.56 119 PHE B C 1
ATOM 2864 O O . PHE B 1 119 ? -15.492 -16.5 -7.098 1 93.56 119 PHE B O 1
ATOM 2871 N N . GLY B 1 120 ? -13.82 -17.547 -6.07 1 89.06 120 GLY B N 1
ATOM 2872 C CA . GLY B 1 120 ? -13.367 -18.203 -7.281 1 89.06 120 GLY B CA 1
ATOM 2873 C C . GLY B 1 120 ? -12.469 -17.344 -8.141 1 89.06 120 GLY B C 1
ATOM 2874 O O . GLY B 1 120 ? -11.945 -16.328 -7.676 1 89.06 120 GLY B O 1
ATOM 2875 N N . PHE B 1 121 ? -12.32 -17.75 -9.367 1 91.12 121 PHE B N 1
ATOM 2876 C CA . PHE B 1 121 ? -11.336 -17.141 -10.258 1 91.12 121 PHE B CA 1
ATOM 2877 C C . PHE B 1 121 ? -12.008 -16.156 -11.219 1 91.12 121 PHE B C 1
ATOM 2879 O O . PHE B 1 121 ? -11.328 -15.484 -11.992 1 91.12 121 PHE B O 1
ATOM 2886 N N . GLU B 1 122 ? -13.367 -16.047 -11.07 1 92.56 122 GLU B N 1
ATOM 2887 C CA . GLU B 1 122 ? -14.133 -15.102 -11.867 1 92.56 122 GLU B CA 1
ATOM 2888 C C . GLU B 1 122 ? -13.93 -13.672 -11.367 1 92.56 122 GLU B C 1
ATOM 2890 O O . GLU B 1 122 ? -13.383 -13.453 -10.289 1 92.56 122 GLU B O 1
ATOM 2895 N N . PRO B 1 123 ? -14.367 -12.719 -12.141 1 94.5 123 PRO B N 1
ATOM 2896 C CA . PRO B 1 123 ? -14.133 -11.312 -11.789 1 94.5 123 PRO B CA 1
ATOM 2897 C C . PRO B 1 123 ? -14.719 -10.945 -10.422 1 94.5 123 PRO B C 1
ATOM 2899 O O . PRO B 1 123 ? -14.227 -10.023 -9.773 1 94.5 123 PRO B O 1
ATOM 2902 N N . LEU B 1 124 ? -15.633 -11.656 -10 1 94.56 124 LEU B N 1
ATOM 2903 C CA . LEU B 1 124 ? -16.312 -11.328 -8.75 1 94.56 124 LEU B CA 1
ATOM 2904 C C . LEU B 1 124 ? -15.32 -11.281 -7.594 1 94.56 124 LEU B C 1
ATOM 2906 O O . LEU B 1 124 ? -15.367 -10.359 -6.773 1 94.56 124 LEU B O 1
ATOM 2910 N N . GLY B 1 125 ? -14.453 -12.32 -7.484 1 95.19 125 GLY B N 1
ATOM 2911 C CA . GLY B 1 125 ? -13.461 -12.344 -6.418 1 95.19 125 GLY B CA 1
ATOM 2912 C C . GLY B 1 125 ? -12.57 -11.117 -6.406 1 95.19 125 GLY B C 1
ATOM 2913 O O . GLY B 1 125 ? -1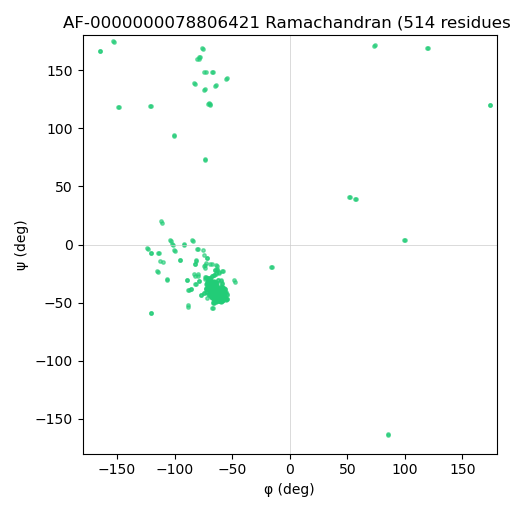2.281 -10.562 -5.344 1 95.19 125 GLY B O 1
ATOM 2914 N N . LYS B 1 126 ? -12.125 -10.656 -7.555 1 97.31 126 LYS B N 1
ATOM 2915 C CA . LYS B 1 126 ? -11.258 -9.492 -7.688 1 97.31 126 LYS B CA 1
ATOM 2916 C C . LYS B 1 126 ? -12.023 -8.203 -7.379 1 97.31 126 LYS B C 1
ATOM 2918 O O . LYS B 1 126 ? -11.484 -7.293 -6.75 1 97.31 126 LYS B O 1
ATOM 2923 N N . ILE B 1 127 ? -13.289 -8.156 -7.781 1 98.12 127 ILE B N 1
ATOM 2924 C CA . ILE B 1 127 ? -14.125 -6.992 -7.508 1 98.12 127 ILE B CA 1
ATOM 2925 C C . ILE B 1 127 ? -14.32 -6.832 -6.004 1 98.12 127 ILE B C 1
ATOM 2927 O O . ILE B 1 127 ? -14.172 -5.734 -5.465 1 98.12 127 ILE B O 1
ATOM 2931 N N . VAL B 1 128 ? -14.555 -7.914 -5.34 1 97.69 128 VAL B N 1
ATOM 2932 C CA . VAL B 1 128 ? -14.828 -7.883 -3.906 1 97.69 128 VAL B CA 1
ATOM 2933 C C . VAL 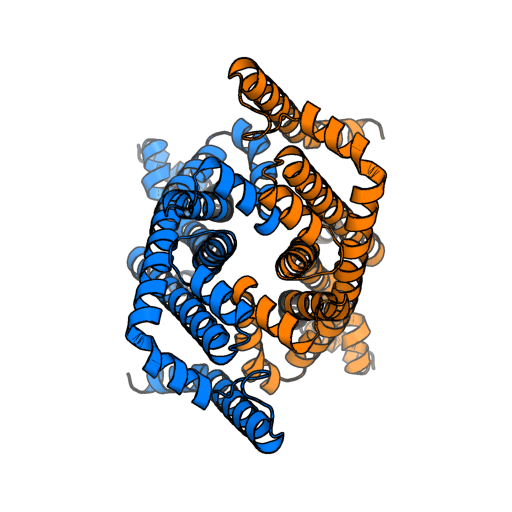B 1 128 ? -13.57 -7.461 -3.148 1 97.69 128 VAL B C 1
ATOM 2935 O O . VAL B 1 128 ? -13.641 -6.652 -2.221 1 97.69 128 VAL B O 1
ATOM 2938 N N . ILE B 1 129 ? -12.461 -8.008 -3.477 1 96.88 129 ILE B N 1
ATOM 2939 C CA . ILE B 1 129 ? -11.234 -7.691 -2.744 1 96.88 129 ILE B CA 1
ATOM 2940 C C . ILE B 1 129 ? -10.875 -6.227 -2.961 1 96.88 129 ILE B C 1
ATOM 2942 O O . ILE B 1 129 ? -10.422 -5.547 -2.033 1 96.88 129 ILE B O 1
ATOM 2946 N N . VAL B 1 130 ? -11.031 -5.699 -4.191 1 98.25 130 VAL B N 1
ATOM 2947 C CA . VAL B 1 130 ? -10.781 -4.289 -4.465 1 98.25 130 VAL B CA 1
ATOM 2948 C C . VAL B 1 130 ? -11.734 -3.424 -3.639 1 98.25 130 VAL B C 1
ATOM 2950 O O . VAL B 1 130 ? -11.32 -2.418 -3.059 1 98.25 130 VAL B O 1
ATOM 2953 N N . ALA B 1 131 ? -12.961 -3.822 -3.582 1 98.31 131 ALA B N 1
ATOM 2954 C CA . ALA B 1 131 ? -13.953 -3.086 -2.803 1 98.31 131 ALA B CA 1
ATOM 2955 C C . ALA B 1 131 ? -13.578 -3.059 -1.324 1 98.31 131 ALA B C 1
ATOM 2957 O O . ALA B 1 131 ? -13.578 -1.997 -0.696 1 98.31 131 ALA B O 1
ATOM 2958 N N . VAL B 1 132 ? -13.242 -4.184 -0.813 1 97 132 VAL B N 1
ATOM 2959 C CA . VAL B 1 132 ? -12.977 -4.324 0.613 1 97 132 VAL B CA 1
ATOM 2960 C C . VAL B 1 132 ? -11.734 -3.504 0.985 1 97 132 VAL B C 1
ATOM 2962 O O . VAL B 1 132 ? -11.773 -2.715 1.932 1 97 132 VAL B O 1
ATOM 2965 N N . PHE B 1 133 ? -10.695 -3.617 0.24 1 95.94 133 PHE B N 1
ATOM 2966 C CA . PHE B 1 133 ? -9.469 -2.896 0.548 1 95.94 133 PHE B CA 1
ATOM 2967 C C . PHE B 1 133 ? -9.641 -1.405 0.284 1 95.94 133 PHE B C 1
ATOM 2969 O O . PHE B 1 133 ? -9.031 -0.577 0.963 1 95.94 133 PHE B O 1
ATOM 2976 N N . GLY B 1 134 ? -10.43 -1.086 -0.67 1 97.81 134 GLY B N 1
ATOM 2977 C CA . GLY B 1 134 ? -10.664 0.309 -1.011 1 97.81 134 GLY B CA 1
ATOM 2978 C C . GLY B 1 134 ? -11.547 1.028 -0.01 1 97.81 134 GLY B C 1
ATOM 2979 O O . GLY B 1 134 ? -11.523 2.258 0.076 1 97.81 134 GLY B O 1
ATOM 2980 N N . VAL B 1 135 ? -12.289 0.316 0.756 1 98.06 135 VAL B N 1
ATOM 2981 C CA . VAL B 1 135 ? -13.266 0.875 1.679 1 98.06 135 VAL B CA 1
ATOM 2982 C C . VAL B 1 135 ? -12.555 1.56 2.842 1 98.06 135 VAL B C 1
ATOM 2984 O O . VAL B 1 135 ? -13.016 2.59 3.342 1 98.06 135 VAL B O 1
ATOM 2987 N N . PHE B 1 136 ? -11.453 1.052 3.246 1 97.06 136 PHE B N 1
ATOM 2988 C CA . PHE B 1 136 ? -10.859 1.412 4.527 1 97.06 136 PHE B CA 1
ATOM 2989 C C . PHE B 1 136 ? -10.398 2.865 4.52 1 97.06 136 PHE B C 1
ATOM 2991 O O . PHE B 1 136 ? -10.828 3.662 5.355 1 97.06 136 PHE B O 1
ATOM 2998 N N . PRO B 1 137 ? -9.57 3.277 3.555 1 97.06 137 PRO B N 1
ATOM 2999 C CA . PRO B 1 137 ? -9.141 4.68 3.574 1 97.06 137 PRO B CA 1
ATOM 3000 C C . PRO B 1 137 ? -10.305 5.652 3.369 1 97.06 137 PRO B C 1
ATOM 3002 O O . PRO B 1 137 ? -10.312 6.738 3.953 1 97.06 137 PRO B O 1
ATOM 3005 N N . ILE B 1 138 ? -11.25 5.27 2.592 1 98.38 138 ILE B N 1
ATOM 3006 C CA . ILE B 1 138 ? -12.383 6.141 2.314 1 98.38 138 ILE B CA 1
ATOM 3007 C C . ILE B 1 138 ? -13.227 6.316 3.578 1 98.38 138 ILE B C 1
ATOM 3009 O O . ILE B 1 138 ? -13.609 7.438 3.926 1 98.38 138 ILE B O 1
ATOM 3013 N N . ALA B 1 139 ? -13.461 5.242 4.258 1 98.44 139 ALA B N 1
ATOM 3014 C CA . ALA B 1 139 ? -14.242 5.297 5.496 1 98.44 139 ALA B CA 1
ATOM 3015 C C . ALA B 1 139 ? -13.523 6.129 6.555 1 98.44 139 ALA B C 1
ATOM 3017 O O . ALA B 1 139 ? -14.141 6.973 7.207 1 98.44 139 ALA B O 1
ATOM 3018 N N . VAL B 1 140 ? -12.289 5.891 6.719 1 96.88 140 VAL B N 1
ATOM 3019 C CA . VAL B 1 140 ? -11.492 6.578 7.734 1 96.88 140 VAL B CA 1
ATOM 3020 C C . VAL B 1 140 ? -11.469 8.078 7.441 1 96.88 140 VAL B C 1
ATOM 3022 O O . VAL B 1 140 ? -11.719 8.891 8.328 1 96.88 140 VAL B O 1
ATOM 3025 N N . GLN B 1 141 ? -11.227 8.453 6.145 1 97.31 141 GLN B N 1
ATOM 3026 C CA . GLN B 1 141 ? -11.141 9.867 5.793 1 97.31 141 GLN B CA 1
ATOM 3027 C C . GLN B 1 141 ? -12.508 10.531 5.836 1 97.31 141 GLN B C 1
ATOM 3029 O O . GLN B 1 141 ? -12.625 11.711 6.176 1 97.31 141 GLN B O 1
ATOM 3034 N N . THR B 1 142 ? -13.508 9.789 5.516 1 97.75 142 THR B N 1
ATOM 3035 C CA . THR B 1 142 ? -14.859 10.32 5.633 1 97.75 142 THR B CA 1
ATOM 3036 C C . THR B 1 142 ? -15.203 10.617 7.09 1 97.75 142 THR B C 1
ATOM 3038 O O . THR B 1 142 ? -15.68 11.703 7.41 1 97.75 142 THR B O 1
ATOM 3041 N N . ALA B 1 143 ? -14.945 9.688 7.965 1 97.25 143 ALA B N 1
ATOM 3042 C CA . ALA B 1 143 ? -15.219 9.883 9.391 1 97.25 143 ALA B CA 1
ATOM 3043 C C . ALA B 1 143 ? -14.406 11.047 9.945 1 97.25 143 ALA B C 1
ATOM 3045 O O . ALA B 1 143 ? -14.945 11.891 10.672 1 97.25 143 ALA B O 1
ATOM 3046 N N . ARG B 1 144 ? -13.195 11.078 9.609 1 95.88 144 ARG B N 1
ATOM 3047 C CA . ARG B 1 144 ? -12.328 12.164 10.062 1 95.88 144 ARG B CA 1
ATOM 3048 C C . ARG B 1 144 ? -12.805 13.508 9.523 1 95.88 144 ARG B C 1
ATOM 3050 O O . ARG B 1 144 ? -12.82 14.508 10.242 1 95.88 144 ARG B O 1
ATOM 3057 N N . GLY B 1 145 ? -13.117 13.523 8.25 1 95.38 145 GLY B N 1
ATOM 3058 C CA . GLY B 1 145 ? -13.602 14.75 7.633 1 95.38 145 GLY B CA 1
ATOM 3059 C C . GLY B 1 145 ? -14.859 15.289 8.281 1 95.38 145 GLY B C 1
ATOM 3060 O O . GLY B 1 145 ? -14.969 16.5 8.539 1 95.38 145 GLY B O 1
ATOM 3061 N N . LEU B 1 146 ? -15.75 14.492 8.57 1 94.88 146 LEU B N 1
ATOM 3062 C CA . LEU B 1 146 ? -17 14.898 9.195 1 94.88 146 LEU B CA 1
ATOM 3063 C C . LEU B 1 146 ? -16.766 15.383 10.625 1 94.88 146 LEU B C 1
ATOM 3065 O O . LEU B 1 146 ? -17.391 16.344 11.07 1 94.88 146 LEU B O 1
ATOM 3069 N N . THR B 1 147 ? -15.867 14.688 11.305 1 93.56 147 THR B N 1
ATOM 3070 C CA . THR B 1 147 ? -15.555 15.055 12.688 1 93.56 147 THR B CA 1
ATOM 3071 C C . THR B 1 147 ? -14.844 16.406 12.742 1 93.56 147 THR B C 1
ATOM 3073 O O . THR B 1 147 ? -15.008 17.156 13.703 1 93.56 147 THR B O 1
ATOM 3076 N N . ALA B 1 148 ? -14.203 16.688 11.711 1 92.31 148 ALA B N 1
ATOM 3077 C CA . ALA B 1 148 ? -13.398 17.906 11.68 1 92.31 148 ALA B CA 1
ATOM 3078 C C . ALA B 1 148 ? -14.266 19.125 11.367 1 92.31 148 ALA B C 1
ATOM 3080 O O . ALA B 1 148 ? -13.836 20.266 11.562 1 92.31 148 ALA B O 1
ATOM 3081 N N . VAL B 1 149 ? -15.438 18.938 10.938 1 90.88 149 VAL B N 1
ATOM 3082 C CA . VAL B 1 149 ? -16.328 20.047 10.609 1 90.88 149 VAL B CA 1
ATOM 3083 C C . VAL B 1 149 ? -16.781 20.75 11.891 1 90.88 149 VAL B C 1
ATOM 3085 O O . VAL B 1 149 ? -17.344 20.109 12.789 1 90.88 149 VAL B O 1
ATOM 3088 N N . PRO B 1 150 ? -16.484 22.031 12 1 87.88 150 PRO B N 1
ATOM 3089 C CA . PRO B 1 150 ? -16.938 22.766 13.188 1 87.88 150 PRO B CA 1
ATOM 3090 C C . PRO B 1 150 ? -18.438 22.656 13.414 1 87.88 150 PRO B C 1
ATOM 3092 O O . PRO B 1 150 ? -19.219 22.688 12.453 1 87.88 150 PRO B O 1
ATOM 3095 N N . GLN B 1 151 ? -18.766 22.578 14.641 1 84.12 151 GLN B N 1
ATOM 3096 C CA . GLN B 1 151 ? -20.156 22.422 15.047 1 84.12 151 GLN B CA 1
ATOM 3097 C C . GLN B 1 151 ? -20.984 23.625 14.625 1 84.12 151 GLN B C 1
ATOM 3099 O O . GLN B 1 151 ? -22.203 23.516 14.43 1 84.12 151 GLN B O 1
ATOM 3104 N N . PHE B 1 152 ? -20.234 24.641 14.438 1 84.06 152 PHE B N 1
ATOM 3105 C CA . PHE B 1 152 ? -20.875 25.906 14.062 1 84.06 152 PHE B CA 1
ATOM 3106 C C . PHE B 1 152 ? -21.719 25.719 12.812 1 84.06 152 PHE B C 1
ATOM 3108 O O . PHE B 1 152 ? -22.844 26.234 12.734 1 84.06 152 PHE B O 1
ATOM 3115 N N . TYR B 1 153 ? -21.266 25 11.875 1 81.62 153 TYR B N 1
ATOM 3116 C CA . TYR B 1 153 ? -21.969 24.797 10.617 1 81.62 153 TYR B CA 1
ATOM 3117 C C . TYR B 1 153 ? -23.297 24.078 10.844 1 81.62 153 TYR B C 1
ATOM 3119 O O . TYR B 1 153 ? -24.312 24.406 10.242 1 81.62 153 TYR B O 1
ATOM 3127 N N . GLU B 1 154 ? -23.234 23.156 11.734 1 80.31 154 GLU B N 1
ATOM 3128 C CA . GLU B 1 154 ? -24.438 22.391 12.047 1 80.31 154 GLU B CA 1
ATOM 3129 C C . GLU B 1 154 ? -25.438 23.234 12.844 1 80.31 154 GLU B C 1
ATOM 3131 O O . GLU B 1 154 ? -26.641 23.188 12.586 1 80.31 154 GLU B O 1
ATOM 3136 N N . ASP B 1 155 ? -24.969 23.953 13.711 1 83.75 155 ASP B N 1
ATOM 3137 C CA . ASP B 1 155 ? -25.812 24.781 14.555 1 83.75 155 ASP B CA 1
ATOM 3138 C C . ASP B 1 155 ? -26.578 25.812 13.719 1 83.75 155 ASP B C 1
ATOM 3140 O O . ASP B 1 155 ? -27.766 26.047 13.945 1 83.75 155 ASP B O 1
ATOM 3144 N N . VAL B 1 156 ? -25.859 26.328 12.812 1 83.94 156 VAL B N 1
ATOM 3145 C CA . VAL B 1 156 ? -26.469 27.344 11.961 1 83.94 156 VAL B CA 1
ATOM 3146 C C . VAL B 1 156 ? -27.578 26.719 11.125 1 83.94 156 VAL B C 1
ATOM 3148 O O . VAL B 1 156 ? -28.656 27.297 10.984 1 83.94 156 VAL B O 1
ATOM 3151 N N . ALA B 1 157 ? -27.344 25.594 10.656 1 81.62 157 ALA B N 1
ATOM 3152 C CA . ALA B 1 157 ? -28.344 24.922 9.828 1 81.62 157 ALA B CA 1
ATOM 3153 C C . ALA B 1 157 ? -29.578 24.547 10.648 1 81.62 157 ALA B C 1
ATOM 3155 O O . ALA B 1 157 ? -30.703 24.719 10.203 1 81.62 157 ALA B O 1
ATOM 3156 N N . LEU B 1 158 ? -29.344 24.156 11.844 1 83.62 158 LEU B N 1
ATOM 3157 C CA . LEU B 1 158 ? -30.438 23.766 12.719 1 83.62 158 LEU B CA 1
ATOM 3158 C C . LEU B 1 158 ? -31.234 24.969 13.172 1 83.62 158 LEU B C 1
ATOM 3160 O O . LEU B 1 158 ? -32.469 24.891 13.305 1 83.62 158 LEU B O 1
ATOM 3164 N N . THR B 1 159 ? -30.562 25.984 13.336 1 88.12 159 THR B N 1
ATOM 3165 C CA . THR B 1 159 ? -31.25 27.203 13.758 1 88.12 159 THR B CA 1
ATOM 3166 C C . THR B 1 159 ? -32.125 27.734 12.633 1 88.12 159 THR B C 1
ATOM 3168 O O . THR B 1 159 ? -33.156 28.375 12.891 1 88.12 159 THR B O 1
ATOM 3171 N N . CYS B 1 160 ? -31.766 27.484 11.406 1 89.75 160 CYS B N 1
ATOM 3172 C CA . CYS B 1 160 ? -32.531 27.938 10.242 1 89.75 160 CYS B CA 1
ATOM 3173 C C . CYS B 1 160 ? -33.656 26.969 9.922 1 89.75 160 CYS B C 1
ATOM 3175 O O . CYS B 1 160 ? -34.344 27.125 8.914 1 89.75 160 CYS B O 1
ATOM 3177 N N . GLY B 1 161 ? -33.812 25.906 10.781 1 88.38 161 GLY B N 1
ATOM 3178 C CA . GLY B 1 161 ? -34.969 25.016 10.664 1 88.38 161 GLY B CA 1
ATOM 3179 C C . GLY B 1 161 ? -34.625 23.719 9.938 1 88.38 161 GLY B C 1
ATOM 3180 O O . GLY B 1 161 ? -35.5 22.922 9.641 1 88.38 161 GLY B O 1
ATOM 3181 N N . ALA B 1 162 ? -33.406 23.578 9.617 1 87.25 162 ALA B N 1
ATOM 3182 C CA . ALA B 1 162 ? -33 22.359 8.914 1 87.25 162 ALA B CA 1
ATOM 3183 C C . ALA B 1 162 ? -33 21.156 9.875 1 87.25 162 ALA B C 1
ATOM 3185 O O . ALA B 1 162 ? -32.844 21.344 11.086 1 87.25 162 ALA B O 1
ATOM 3186 N N . THR B 1 163 ? -33.281 20.031 9.344 1 90.12 163 THR B N 1
ATOM 3187 C CA . THR B 1 163 ? -33.188 18.812 10.141 1 90.12 163 THR B CA 1
ATOM 3188 C C . THR B 1 163 ? -31.719 18.344 10.219 1 90.12 163 THR B C 1
ATOM 3190 O O . THR B 1 163 ? -30.891 18.781 9.43 1 90.12 163 THR B O 1
ATOM 3193 N N . ARG B 1 164 ? -31.391 17.516 11.211 1 88.38 164 ARG B N 1
ATOM 3194 C CA . ARG B 1 164 ? -30.047 16.969 11.367 1 88.38 164 ARG B CA 1
ATOM 3195 C C . ARG B 1 164 ? -29.625 16.203 10.117 1 88.38 164 ARG B C 1
ATOM 3197 O O . ARG B 1 164 ? -28.453 16.266 9.719 1 88.38 164 ARG B O 1
ATOM 3204 N N . ALA B 1 165 ? -30.531 15.539 9.539 1 90.25 165 ALA B N 1
ATOM 3205 C CA . ALA B 1 165 ? -30.234 14.789 8.32 1 90.25 165 ALA B CA 1
ATOM 3206 C C . ALA B 1 165 ? -29.938 15.727 7.156 1 90.25 165 ALA B C 1
ATOM 3208 O O . ALA B 1 165 ? -29.031 15.469 6.359 1 90.25 165 ALA B O 1
ATOM 3209 N N . TRP B 1 166 ? -30.719 16.734 7.094 1 88.44 166 TRP B N 1
ATOM 3210 C CA . TRP B 1 166 ? -30.484 17.734 6.051 1 88.44 166 TRP B CA 1
ATOM 3211 C C . TRP B 1 166 ? -29.109 18.391 6.23 1 88.44 166 TRP B C 1
ATOM 3213 O O . TRP B 1 166 ? -28.375 18.562 5.266 1 88.44 166 TRP B O 1
ATOM 3223 N N . ALA B 1 167 ? -28.781 18.75 7.473 1 88.81 167 ALA B N 1
ATOM 3224 C CA . ALA B 1 167 ? -27.5 19.391 7.777 1 88.81 167 ALA B CA 1
ATOM 3225 C C . ALA B 1 167 ? -26.328 18.469 7.457 1 88.81 167 ALA B C 1
ATOM 3227 O O . ALA B 1 167 ? -25.297 18.922 6.973 1 88.81 167 ALA B O 1
ATOM 3228 N N . LEU B 1 168 ? -26.5 17.219 7.695 1 89.5 168 LEU B N 1
ATOM 3229 C CA . LEU B 1 168 ? -25.453 16.25 7.414 1 89.5 168 LEU B CA 1
ATOM 3230 C C . LEU B 1 168 ? -25.188 16.141 5.914 1 89.5 168 LEU B C 1
ATOM 3232 O O . LEU B 1 168 ? -24.047 16.312 5.465 1 89.5 168 LEU B O 1
ATOM 3236 N N . TRP B 1 169 ? -26.203 16.047 5.137 1 88.31 169 TRP B N 1
ATOM 3237 C CA . TRP B 1 169 ? -26.078 15.734 3.719 1 88.31 169 TRP B CA 1
ATOM 3238 C C . TRP B 1 169 ? -25.75 16.984 2.908 1 88.31 169 TRP B C 1
ATOM 3240 O O . TRP B 1 169 ? -25.062 16.922 1.892 1 88.31 169 TRP B O 1
ATOM 3250 N N . HIS B 1 170 ? -26.203 18.125 3.488 1 87.44 170 HIS B N 1
ATOM 3251 C CA . HIS B 1 170 ? -26.094 19.312 2.648 1 87.44 170 HIS B CA 1
ATOM 3252 C C . HIS B 1 170 ? -25.031 20.266 3.186 1 87.44 170 HIS B C 1
ATOM 3254 O O . HIS B 1 170 ? -24.578 21.156 2.467 1 87.44 170 HIS B O 1
ATOM 3260 N N . VAL B 1 171 ? -24.625 20.078 4.355 1 88.62 171 VAL B N 1
ATOM 3261 C CA . VAL B 1 171 ? -23.656 21.016 4.934 1 88.62 171 VAL B CA 1
ATOM 3262 C C . VAL B 1 171 ? -22.391 20.266 5.324 1 88.62 171 VAL B C 1
ATOM 3264 O O . VAL B 1 171 ? -21.344 20.438 4.707 1 88.62 171 VAL B O 1
ATOM 3267 N N . LYS B 1 172 ? -22.516 19.297 6.176 1 91.06 172 LYS B N 1
ATOM 3268 C CA . LYS B 1 172 ? -21.328 18.641 6.738 1 91.06 172 LYS B CA 1
ATOM 3269 C C . LYS B 1 172 ? -20.578 17.859 5.676 1 91.06 172 LYS B C 1
ATOM 3271 O O . LYS B 1 172 ? -19.344 17.938 5.594 1 91.06 172 LYS B O 1
ATOM 3276 N N . LEU B 1 173 ? -21.312 17.203 4.871 1 92.38 173 LEU B N 1
ATOM 3277 C CA . LEU B 1 173 ? -20.672 16.406 3.84 1 92.38 173 LEU B CA 1
ATOM 3278 C C . LEU B 1 173 ? -20 17.281 2.805 1 92.38 173 LEU B C 1
ATOM 3280 O O . LEU B 1 173 ? -18.953 16.922 2.264 1 92.38 173 LEU B O 1
ATOM 3284 N N . ARG B 1 174 ? -20.609 18.391 2.574 1 90.12 174 ARG B N 1
ATOM 3285 C CA . ARG B 1 174 ? -20.016 19.312 1.621 1 90.12 174 ARG B CA 1
ATOM 3286 C C . ARG B 1 174 ? -18.734 19.922 2.176 1 90.12 174 ARG B C 1
ATOM 3288 O O . ARG B 1 174 ? -17.75 20.078 1.452 1 90.12 174 ARG B O 1
ATOM 3295 N N . VAL B 1 175 ? -18.797 20.219 3.422 1 90.12 175 VAL B N 1
ATOM 3296 C CA . VAL B 1 175 ? -17.625 20.812 4.062 1 90.12 175 VAL B CA 1
ATOM 3297 C C . VAL B 1 175 ? -16.516 19.766 4.203 1 90.12 175 VAL B C 1
ATOM 3299 O O . VAL B 1 175 ? -15.336 20.078 4.086 1 90.12 175 VAL B O 1
ATOM 3302 N N . ALA B 1 176 ? -16.891 18.531 4.312 1 94.5 176 ALA B N 1
ATOM 3303 C CA . ALA B 1 176 ? -15.938 17.438 4.504 1 94.5 176 ALA B CA 1
ATOM 3304 C C . ALA B 1 176 ? -15.508 16.844 3.166 1 94.5 176 ALA B C 1
ATOM 3306 O O . ALA B 1 176 ? -14.688 15.922 3.121 1 94.5 176 ALA B O 1
ATOM 3307 N N . ALA B 1 177 ? -16.031 17.391 2.107 1 95 177 ALA B N 1
ATOM 3308 C CA . ALA B 1 177 ? -15.898 16.781 0.786 1 95 177 ALA B CA 1
ATOM 3309 C C . ALA B 1 177 ? -14.43 16.656 0.39 1 95 177 ALA B C 1
ATOM 3311 O O . ALA B 1 177 ? -14.016 15.641 -0.178 1 95 177 ALA B O 1
ATOM 3312 N N . ARG B 1 178 ? -13.711 17.656 0.689 1 94.56 178 ARG B N 1
ATOM 3313 C CA . ARG B 1 178 ? -12.305 17.625 0.297 1 94.56 178 ARG B CA 1
ATOM 3314 C C . ARG B 1 178 ? -11.562 16.5 1.005 1 94.56 178 ARG B C 1
ATOM 3316 O O . ARG B 1 178 ? -10.719 15.836 0.404 1 94.56 178 ARG B O 1
ATOM 3323 N N . GLN B 1 179 ? -11.859 16.312 2.217 1 95.31 179 GLN B N 1
ATOM 3324 C CA . GLN B 1 179 ? -11.242 15.219 2.963 1 95.31 179 GLN B CA 1
ATOM 3325 C C . GLN B 1 179 ? -11.727 13.867 2.447 1 95.31 179 GLN B C 1
ATOM 3327 O O . GLN B 1 179 ? -10.953 12.906 2.391 1 95.31 179 GLN B O 1
ATOM 3332 N N . ILE B 1 180 ? -12.93 13.789 2.137 1 97.31 180 ILE B N 1
ATOM 3333 C CA . ILE B 1 180 ? -13.492 12.562 1.578 1 97.31 180 ILE B CA 1
ATOM 3334 C C . ILE B 1 180 ? -12.789 12.234 0.262 1 97.31 180 ILE B C 1
ATOM 3336 O O . ILE B 1 180 ? -12.406 11.086 0.029 1 97.31 180 ILE B O 1
ATOM 3340 N N . PHE B 1 181 ? -12.586 13.25 -0.59 1 97.5 181 PHE B N 1
ATOM 3341 C CA . PHE B 1 181 ? -11.852 13.039 -1.833 1 97.5 181 PHE B CA 1
ATOM 3342 C C . PHE B 1 181 ? -10.422 12.602 -1.552 1 97.5 181 PHE B C 1
ATOM 3344 O O . PHE B 1 181 ? -9.836 11.859 -2.34 1 97.5 181 PHE B O 1
ATOM 3351 N N . GLY B 1 182 ? -9.867 13.07 -0.402 1 96.62 182 GLY B N 1
ATOM 3352 C CA . GLY B 1 182 ? -8.57 12.562 0.019 1 96.62 182 GLY B CA 1
ATOM 3353 C C . GLY B 1 182 ? -8.539 11.062 0.196 1 96.62 182 GLY B C 1
ATOM 3354 O O . GLY B 1 182 ? -7.605 10.391 -0.254 1 96.62 182 GLY B O 1
ATOM 3355 N N . GLY B 1 183 ? -9.57 10.531 0.828 1 97.44 183 GLY B N 1
ATOM 3356 C CA . GLY B 1 183 ? -9.703 9.094 0.986 1 97.44 183 GLY B CA 1
ATOM 3357 C C . GLY B 1 183 ? -9.891 8.367 -0.331 1 97.44 183 GLY B C 1
ATOM 3358 O O . GLY B 1 183 ? -9.328 7.289 -0.54 1 97.44 183 GLY B O 1
ATOM 3359 N N . ILE B 1 184 ? -10.625 8.969 -1.187 1 98.44 184 ILE B N 1
ATOM 3360 C CA . ILE B 1 184 ? -10.898 8.398 -2.502 1 98.44 184 ILE B CA 1
ATOM 3361 C C . ILE B 1 184 ? -9.609 8.344 -3.316 1 98.44 184 ILE B C 1
ATOM 3363 O O . ILE B 1 184 ? -9.344 7.352 -3.996 1 98.44 184 ILE B O 1
ATOM 3367 N N . ARG B 1 185 ? -8.812 9.359 -3.232 1 97.56 185 ARG B N 1
ATOM 3368 C CA . ARG B 1 185 ? -7.543 9.406 -3.951 1 97.56 185 ARG B CA 1
ATOM 3369 C C . ARG B 1 185 ? -6.586 8.336 -3.432 1 97.56 185 ARG B C 1
ATOM 3371 O O . ARG B 1 185 ? -5.91 7.668 -4.215 1 97.56 185 ARG B O 1
ATOM 3378 N N . ILE B 1 186 ? -6.539 8.227 -2.158 1 95.69 186 ILE B N 1
ATOM 3379 C CA . ILE B 1 186 ? -5.68 7.211 -1.56 1 95.69 186 ILE B CA 1
ATOM 3380 C C . ILE B 1 186 ? -6.098 5.828 -2.055 1 95.69 186 ILE B C 1
ATOM 3382 O O . ILE B 1 186 ? -5.254 5.027 -2.465 1 95.69 186 ILE B O 1
ATOM 3386 N N . SER B 1 187 ? -7.309 5.57 -2.002 1 97.94 187 SER B N 1
ATOM 3387 C CA . SER B 1 187 ? -7.828 4.289 -2.471 1 97.94 187 SER B CA 1
ATOM 3388 C C . SER B 1 187 ? -7.543 4.09 -3.955 1 97.94 187 SER B C 1
ATOM 3390 O O . SER B 1 187 ? -7.086 3.021 -4.367 1 97.94 187 SER B O 1
ATOM 3392 N N . ALA B 1 188 ? -7.785 5.109 -4.738 1 98.19 188 ALA B N 1
ATOM 3393 C CA . ALA B 1 188 ? -7.613 5.051 -6.188 1 98.19 188 ALA B CA 1
ATOM 3394 C C . ALA B 1 188 ? -6.172 4.703 -6.555 1 98.19 188 ALA B C 1
ATOM 3396 O O . ALA B 1 188 ? -5.926 4.016 -7.551 1 98.19 188 ALA B O 1
ATOM 3397 N N . ALA B 1 189 ? -5.273 5.152 -5.758 1 96.06 189 ALA B N 1
ATOM 3398 C CA . ALA B 1 189 ? -3.854 4.949 -6.031 1 96.06 189 ALA B CA 1
ATOM 3399 C C . ALA B 1 189 ? -3.494 3.467 -6.004 1 96.06 189 ALA B C 1
ATOM 3401 O O . ALA B 1 189 ? -2.494 3.051 -6.598 1 96.06 189 ALA B O 1
ATOM 3402 N N . TYR B 1 190 ? -4.336 2.588 -5.402 1 95.62 190 TYR B N 1
ATOM 3403 C CA . TYR B 1 190 ? -3.889 1.22 -5.156 1 95.62 190 TYR B CA 1
ATOM 3404 C C . TYR B 1 190 ? -4.84 0.214 -5.793 1 95.62 190 TYR B C 1
ATOM 3406 O O . TYR B 1 190 ? -4.59 -0.994 -5.758 1 95.62 190 TYR B O 1
ATOM 3414 N N . ILE B 1 191 ? -5.934 0.684 -6.398 1 98.19 191 ILE B N 1
ATOM 3415 C CA . ILE B 1 191 ? -6.977 -0.262 -6.777 1 98.19 191 ILE B CA 1
ATOM 3416 C C . ILE B 1 191 ? -6.504 -1.113 -7.953 1 98.19 191 ILE B C 1
ATOM 3418 O O . ILE B 1 191 ? -6.809 -2.305 -8.031 1 98.19 191 ILE B O 1
ATOM 3422 N N . PHE B 1 192 ? -5.777 -0.603 -8.898 1 98.25 192 PHE B N 1
ATOM 3423 C CA . PHE B 1 192 ? -5.312 -1.396 -10.023 1 98.25 192 PHE B CA 1
ATOM 3424 C C . PHE B 1 192 ? -4.25 -2.398 -9.586 1 98.25 192 PHE B C 1
ATOM 3426 O O . PHE B 1 192 ? -4.207 -3.523 -10.086 1 98.25 192 PHE B O 1
ATOM 3433 N N . GLY B 1 193 ? -3.391 -1.952 -8.664 1 97.25 193 GLY B N 1
ATOM 3434 C CA . GLY B 1 193 ? -2.443 -2.887 -8.078 1 97.25 193 GLY B CA 1
ATOM 3435 C C . GLY B 1 193 ? -3.115 -4.023 -7.328 1 97.25 193 GLY B C 1
ATOM 3436 O O . GLY B 1 193 ? -2.668 -5.172 -7.402 1 97.25 193 GLY B O 1
ATOM 3437 N N . THR B 1 194 ? -4.152 -3.672 -6.629 1 97.5 194 THR B N 1
ATOM 3438 C CA . THR B 1 194 ? -4.91 -4.672 -5.883 1 97.5 194 THR B CA 1
ATOM 3439 C C . THR B 1 194 ? -5.539 -5.691 -6.828 1 97.5 194 THR B C 1
ATOM 3441 O O . THR B 1 194 ? -5.418 -6.898 -6.613 1 97.5 194 THR B O 1
ATOM 3444 N N . ALA B 1 195 ? -6.172 -5.172 -7.863 1 98 195 ALA B N 1
ATOM 3445 C CA . ALA B 1 195 ? -6.805 -6.055 -8.844 1 98 195 ALA B CA 1
ATOM 3446 C C . ALA B 1 195 ? -5.773 -6.941 -9.523 1 98 195 ALA B C 1
ATOM 3448 O O . ALA B 1 195 ? -5.977 -8.148 -9.664 1 98 195 ALA B O 1
ATOM 3449 N N . ALA B 1 196 ? -4.699 -6.336 -9.922 1 97.88 196 ALA B N 1
ATOM 3450 C CA . ALA B 1 196 ? -3.652 -7.086 -10.617 1 97.88 196 ALA B CA 1
ATOM 3451 C C . ALA B 1 196 ? -3.061 -8.164 -9.719 1 97.88 196 ALA B C 1
ATOM 3453 O O . ALA B 1 196 ? -2.742 -9.266 -10.18 1 97.88 196 ALA B O 1
ATOM 3454 N N . THR B 1 197 ? -2.861 -7.875 -8.484 1 96.94 197 THR B N 1
ATOM 3455 C CA . THR B 1 197 ? -2.326 -8.844 -7.531 1 96.94 197 THR B CA 1
ATOM 3456 C C . THR B 1 197 ? -3.266 -10.039 -7.387 1 96.94 197 THR B C 1
ATOM 3458 O O . THR B 1 197 ? -2.822 -11.188 -7.41 1 96.94 197 THR B O 1
ATOM 3461 N N . ALA B 1 198 ? -4.508 -9.75 -7.242 1 96.19 198 ALA B N 1
ATOM 3462 C CA . ALA B 1 198 ? -5.496 -10.82 -7.133 1 96.19 198 ALA B CA 1
ATOM 3463 C C . ALA B 1 198 ? -5.523 -11.672 -8.398 1 96.19 198 ALA B C 1
ATOM 3465 O O . ALA B 1 198 ? -5.633 -12.898 -8.328 1 96.19 198 ALA B O 1
ATOM 3466 N N . GLU B 1 199 ? -5.473 -11.008 -9.523 1 96.94 199 GLU B N 1
ATOM 3467 C CA . GLU B 1 199 ? -5.453 -11.727 -10.797 1 96.94 199 GLU B CA 1
ATOM 3468 C C . GLU B 1 199 ? -4.23 -12.633 -10.898 1 96.94 199 GLU B C 1
ATOM 3470 O O . GLU B 1 199 ? -4.312 -13.734 -11.445 1 96.94 199 GLU B O 1
ATOM 3475 N N . TYR B 1 200 ? -3.117 -12.133 -10.414 1 95.88 200 TYR B N 1
ATOM 3476 C CA . TYR B 1 200 ? -1.872 -12.883 -10.477 1 95.88 200 TYR B CA 1
ATOM 3477 C C . TYR B 1 200 ? -2.002 -14.211 -9.734 1 95.88 200 TYR B C 1
ATOM 3479 O O . TYR B 1 200 ? -1.438 -15.227 -10.156 1 95.88 200 TYR B O 1
ATOM 3487 N N . LEU B 1 201 ? -2.699 -14.195 -8.609 1 92.88 201 LEU B N 1
ATOM 3488 C CA . LEU B 1 201 ? -2.873 -15.406 -7.805 1 92.88 201 LEU B CA 1
ATOM 3489 C C . LEU B 1 201 ? -3.795 -16.391 -8.508 1 92.88 201 LEU B C 1
ATOM 3491 O O . LEU B 1 201 ? -3.742 -17.594 -8.242 1 92.88 201 LEU B O 1
ATOM 3495 N N . GLY B 1 202 ? -4.746 -15.75 -9.289 1 90.12 202 GLY B N 1
ATOM 3496 C CA . GLY B 1 202 ? -5.637 -16.625 -10.047 1 90.12 202 GLY B CA 1
ATOM 3497 C C . GLY B 1 202 ? -6.734 -15.859 -10.766 1 90.12 202 GLY B C 1
ATOM 3498 O O . GLY B 1 202 ? -7.543 -15.172 -10.141 1 90.12 202 GLY B O 1
ATOM 3499 N N . ALA B 1 203 ? -6.699 -16.031 -12.086 1 90.44 203 ALA B N 1
ATOM 3500 C CA . ALA B 1 203 ? -7.715 -15.43 -12.953 1 90.44 203 ALA B CA 1
ATOM 3501 C C . ALA B 1 203 ? -7.691 -16.062 -14.344 1 90.44 203 ALA B C 1
ATOM 3503 O O . ALA B 1 203 ? -6.82 -16.875 -14.641 1 90.44 203 ALA B O 1
ATOM 3504 N N . MET B 1 204 ? -8.742 -15.758 -15.055 1 89.5 204 MET B N 1
ATOM 3505 C CA . MET B 1 204 ? -8.805 -16.25 -16.422 1 89.5 204 MET B CA 1
ATOM 3506 C C . MET B 1 204 ? -8.164 -15.266 -17.391 1 89.5 204 MET B C 1
ATOM 3508 O O . MET B 1 204 ? -7.652 -15.656 -18.438 1 89.5 204 MET B O 1
ATOM 3512 N N . ASN B 1 205 ? -8.234 -14.086 -17.062 1 93.88 205 ASN B N 1
ATOM 3513 C CA . ASN B 1 205 ? -7.656 -12.992 -17.828 1 93.88 205 ASN B CA 1
ATOM 3514 C C . ASN B 1 205 ? -7.32 -11.797 -16.953 1 93.88 205 ASN B C 1
ATOM 3516 O O . ASN B 1 205 ? -7.527 -11.844 -15.734 1 93.88 205 ASN B O 1
ATOM 3520 N N . GLY B 1 206 ? -6.637 -10.719 -17.625 1 97.81 206 GLY B N 1
ATOM 3521 C CA . GLY B 1 206 ? -6.238 -9.547 -16.875 1 97.81 206 GLY B CA 1
ATOM 3522 C C . GLY B 1 206 ? -4.742 -9.305 -16.875 1 97.81 206 GLY B C 1
ATOM 3523 O O . GLY B 1 206 ? -3.971 -10.172 -17.297 1 97.81 206 GLY B O 1
ATOM 3524 N N . LEU B 1 207 ? -4.391 -8.172 -16.406 1 98.44 207 LEU B N 1
ATOM 3525 C CA . LEU B 1 207 ? -2.984 -7.789 -16.406 1 98.44 207 LEU B CA 1
ATOM 3526 C C . LEU B 1 207 ? -2.186 -8.648 -15.438 1 98.44 207 LEU B C 1
ATOM 3528 O O . LEU B 1 207 ? -0.997 -8.898 -15.656 1 98.44 207 LEU B O 1
ATOM 3532 N N . GLY B 1 208 ? -2.863 -9.062 -14.383 1 97.56 208 GLY B N 1
ATOM 3533 C CA . GLY B 1 208 ? -2.188 -9.953 -13.445 1 97.56 208 GLY B CA 1
ATOM 3534 C C . GLY B 1 208 ? -1.779 -11.273 -14.07 1 97.56 208 GLY B C 1
ATOM 3535 O O . GLY B 1 208 ? -0.656 -11.742 -13.867 1 97.56 208 GLY B O 1
ATOM 3536 N N . ILE B 1 209 ? -2.656 -11.875 -14.797 1 96.25 209 ILE B N 1
ATOM 3537 C CA . ILE B 1 209 ? -2.357 -13.125 -15.484 1 96.25 209 ILE B CA 1
ATOM 3538 C C . ILE B 1 209 ? -1.298 -12.883 -16.562 1 96.25 209 ILE B C 1
ATOM 3540 O O . ILE B 1 209 ? -0.449 -13.742 -16.812 1 96.25 209 ILE B O 1
ATOM 3544 N N . TRP B 1 210 ? -1.461 -11.734 -17.203 1 97.69 210 TRP B N 1
ATOM 3545 C CA . TRP B 1 210 ? -0.432 -11.32 -18.156 1 97.69 210 TRP B CA 1
ATOM 3546 C C . TRP B 1 210 ? 0.941 -11.297 -17.5 1 97.69 210 TRP B C 1
ATOM 3548 O O . TRP B 1 210 ? 1.911 -11.828 -18.047 1 97.69 210 TRP B O 1
ATOM 3558 N N . LEU B 1 211 ? 1.041 -10.727 -16.359 1 97.12 211 LEU B N 1
ATOM 3559 C CA . LEU B 1 211 ? 2.289 -10.625 -15.617 1 97.12 211 LEU B CA 1
ATOM 3560 C C . LEU B 1 211 ? 2.807 -12.016 -15.242 1 97.12 211 LEU B C 1
ATOM 3562 O O . LEU B 1 211 ? 4.004 -12.281 -15.359 1 97.12 211 LEU B O 1
ATOM 3566 N N . GLN B 1 212 ? 1.909 -12.844 -14.789 1 95.88 212 GLN B N 1
ATOM 3567 C CA . GLN B 1 212 ? 2.281 -14.195 -14.391 1 95.88 212 GLN B CA 1
ATOM 3568 C C . GLN B 1 212 ? 2.873 -14.977 -15.562 1 95.88 212 GLN B C 1
ATOM 3570 O O . GLN B 1 212 ? 3.904 -15.633 -15.414 1 95.88 212 GLN B O 1
ATOM 3575 N N . ALA B 1 213 ? 2.215 -14.945 -16.703 1 96.31 213 ALA B N 1
ATOM 3576 C CA . ALA B 1 213 ? 2.684 -15.641 -17.906 1 96.31 213 ALA B CA 1
ATOM 3577 C C . ALA B 1 213 ? 4.031 -15.086 -18.359 1 96.31 213 ALA B C 1
ATOM 3579 O O . ALA B 1 213 ? 4.93 -15.844 -18.719 1 96.31 213 ALA B O 1
ATOM 3580 N N . ALA B 1 214 ? 4.129 -13.758 -18.359 1 96.5 214 ALA B N 1
ATOM 3581 C CA . ALA B 1 214 ? 5.375 -13.109 -18.766 1 96.5 214 ALA B CA 1
ATOM 3582 C C . ALA B 1 214 ? 6.527 -13.5 -17.859 1 96.5 214 ALA B C 1
ATOM 3584 O O . ALA B 1 214 ? 7.641 -13.75 -18.312 1 96.5 214 ALA B O 1
ATOM 3585 N N . PHE B 1 215 ? 6.254 -13.602 -16.562 1 95.31 215 PHE B N 1
ATOM 3586 C CA . PHE B 1 215 ? 7.262 -13.977 -15.578 1 95.31 215 PHE B CA 1
ATOM 3587 C C . PHE B 1 215 ? 7.703 -15.422 -15.773 1 95.31 215 PHE B C 1
ATOM 3589 O O . PHE B 1 215 ? 8.898 -15.719 -15.758 1 95.31 215 PHE B O 1
ATOM 3596 N N . ASN B 1 216 ? 6.723 -16.266 -15.953 1 93.69 216 ASN B N 1
ATOM 3597 C CA . ASN B 1 216 ? 7.008 -17.688 -16.109 1 93.69 216 ASN B CA 1
ATOM 3598 C C . ASN B 1 216 ? 7.82 -17.969 -17.375 1 93.69 216 ASN B C 1
ATOM 3600 O O . ASN B 1 216 ? 8.547 -18.969 -17.438 1 93.69 216 ASN B O 1
ATOM 3604 N N . SER B 1 217 ? 7.699 -17.078 -18.312 1 93.69 217 SER B N 1
ATOM 3605 C CA . SER B 1 217 ? 8.422 -17.266 -19.578 1 93.69 217 SER B CA 1
ATOM 3606 C C . SER B 1 217 ? 9.641 -16.359 -19.641 1 93.69 217 SER B C 1
ATOM 3608 O O . SER B 1 217 ? 10.281 -16.25 -20.688 1 93.69 217 SER B O 1
ATOM 3610 N N . PHE B 1 218 ? 9.938 -15.617 -18.594 1 92.81 218 PHE B N 1
ATOM 3611 C CA . PHE B 1 218 ? 11.094 -14.742 -18.453 1 92.81 218 PHE B CA 1
ATOM 3612 C C . PHE B 1 218 ? 11.141 -13.711 -19.578 1 92.81 218 PHE B C 1
ATOM 3614 O O . PHE B 1 218 ? 12.203 -13.477 -20.156 1 92.81 218 PHE B O 1
ATOM 3621 N N . ARG B 1 219 ? 10 -13.227 -19.922 1 94.5 219 ARG B N 1
ATOM 3622 C CA . ARG B 1 219 ? 9.898 -12.172 -20.938 1 94.5 219 ARG B CA 1
ATOM 3623 C C . ARG B 1 219 ? 9.703 -10.805 -20.281 1 94.5 219 ARG B C 1
ATOM 3625 O O . ARG B 1 219 ? 8.578 -10.328 -20.156 1 94.5 219 ARG B O 1
ATOM 3632 N N . THR B 1 220 ? 10.781 -10.133 -20.078 1 95.81 220 THR B N 1
ATOM 3633 C CA . THR B 1 220 ? 10.789 -8.914 -19.281 1 95.81 220 THR B CA 1
ATOM 3634 C C . THR B 1 220 ? 10.086 -7.781 -20.016 1 95.81 220 THR B C 1
ATOM 3636 O O . THR B 1 220 ? 9.43 -6.941 -19.391 1 95.81 220 THR B O 1
ATOM 3639 N N . PRO B 1 221 ? 10.172 -7.723 -21.359 1 96.5 221 PRO B N 1
ATOM 3640 C CA . PRO B 1 221 ? 9.438 -6.645 -22.016 1 96.5 221 PRO B CA 1
ATOM 3641 C C . PRO B 1 221 ? 7.938 -6.688 -21.734 1 96.5 221 PRO B C 1
ATOM 3643 O O . PRO B 1 221 ? 7.305 -5.641 -21.594 1 96.5 221 PRO B O 1
ATOM 3646 N N . LEU B 1 222 ? 7.445 -7.883 -21.656 1 96.75 222 LEU B N 1
ATOM 3647 C CA . LEU B 1 222 ? 6.02 -8.047 -21.391 1 96.75 222 LEU B CA 1
ATOM 3648 C C . LEU B 1 222 ? 5.68 -7.66 -19.969 1 96.75 222 LEU B C 1
ATOM 3650 O O . LEU B 1 222 ? 4.586 -7.164 -19.688 1 96.75 222 LEU B O 1
ATOM 3654 N N . ILE B 1 223 ? 6.57 -7.922 -19.031 1 97.5 223 ILE B N 1
ATOM 3655 C CA . ILE B 1 223 ? 6.379 -7.504 -17.656 1 97.5 223 ILE B CA 1
ATOM 3656 C C . ILE B 1 223 ? 6.316 -5.98 -17.578 1 97.5 223 ILE B C 1
ATOM 3658 O O . ILE B 1 223 ? 5.391 -5.418 -16.984 1 97.5 223 ILE B O 1
ATOM 3662 N N . PHE B 1 224 ? 7.277 -5.34 -18.266 1 97.25 224 PHE B N 1
ATOM 3663 C CA . PHE B 1 224 ? 7.309 -3.881 -18.281 1 97.25 224 PHE B CA 1
ATOM 3664 C C . PHE B 1 224 ? 6.078 -3.314 -18.969 1 97.25 224 PHE B C 1
ATOM 3666 O O . PHE B 1 224 ? 5.578 -2.254 -18.594 1 97.25 224 PHE B O 1
ATOM 3673 N N . SER B 1 225 ? 5.621 -3.975 -19.984 1 97.44 225 SER B N 1
ATOM 3674 C CA . SER B 1 225 ? 4.434 -3.5 -20.688 1 97.44 225 SER B CA 1
ATOM 3675 C C . SER B 1 225 ? 3.229 -3.424 -19.75 1 97.44 225 SER B C 1
ATOM 3677 O O . SER B 1 225 ? 2.492 -2.436 -19.766 1 97.44 225 SER B O 1
ATOM 3679 N N . ALA B 1 226 ? 3.01 -4.492 -19 1 97.56 226 ALA B N 1
ATOM 3680 C CA . ALA B 1 226 ? 1.913 -4.5 -18.031 1 97.56 226 ALA B CA 1
ATOM 3681 C C . ALA B 1 226 ? 2.098 -3.404 -16.984 1 97.56 226 ALA B C 1
ATOM 3683 O O . ALA B 1 226 ? 1.131 -2.762 -16.562 1 97.56 226 ALA B O 1
ATOM 3684 N N . THR B 1 227 ? 3.322 -3.209 -16.562 1 96.94 227 THR B N 1
ATOM 3685 C CA . THR B 1 227 ? 3.648 -2.189 -15.562 1 96.94 227 THR B CA 1
ATOM 3686 C C . THR B 1 227 ? 3.287 -0.799 -16.078 1 96.94 227 THR B C 1
ATOM 3688 O O . THR B 1 227 ? 2.648 -0.016 -15.375 1 96.94 227 THR B O 1
ATOM 3691 N N . VAL B 1 228 ? 3.674 -0.507 -17.281 1 96.88 228 VAL B N 1
ATOM 3692 C CA . VAL B 1 228 ? 3.396 0.784 -17.906 1 96.88 228 VAL B CA 1
ATOM 3693 C C . VAL B 1 228 ? 1.889 1.004 -17.984 1 96.88 228 VAL B C 1
ATOM 3695 O O . VAL B 1 228 ? 1.397 2.1 -17.703 1 96.88 228 VAL B O 1
ATOM 3698 N N . VAL B 1 229 ? 1.173 -0.013 -18.344 1 98 229 VAL B N 1
ATOM 3699 C CA . VAL B 1 229 ? -0.273 0.095 -18.516 1 98 229 VAL B CA 1
ATOM 3700 C C . VAL B 1 229 ? -0.93 0.331 -17.156 1 98 229 VAL B C 1
ATOM 3702 O O . VAL B 1 229 ? -1.82 1.174 -17.016 1 98 229 VAL B O 1
ATOM 3705 N N . VAL B 1 230 ? -0.496 -0.389 -16.125 1 98 230 VAL B N 1
ATOM 3706 C CA . VAL B 1 230 ? -1.055 -0.219 -14.781 1 98 230 VAL B CA 1
ATOM 3707 C C . VAL B 1 230 ? -0.784 1.2 -14.289 1 98 230 VAL B C 1
ATOM 3709 O O . VAL B 1 230 ? -1.665 1.842 -13.711 1 98 230 VAL B O 1
ATOM 3712 N N . ILE B 1 231 ? 0.413 1.687 -14.516 1 96.5 231 ILE B N 1
ATOM 3713 C CA . ILE B 1 231 ? 0.78 3.043 -14.133 1 96.5 231 ILE B CA 1
ATOM 3714 C C . ILE B 1 231 ? -0.104 4.047 -14.867 1 96.5 231 ILE B C 1
ATOM 3716 O O . ILE B 1 231 ? -0.608 5 -14.266 1 96.5 231 ILE B O 1
ATOM 3720 N N . ALA B 1 232 ? -0.315 3.848 -16.109 1 97.06 232 ALA B N 1
ATOM 3721 C CA . ALA B 1 232 ? -1.147 4.73 -16.922 1 97.06 232 ALA B CA 1
ATOM 3722 C C . ALA B 1 232 ? -2.594 4.727 -16.438 1 97.06 232 ALA B C 1
ATOM 3724 O O . ALA B 1 232 ? -3.221 5.781 -16.328 1 97.06 232 ALA B O 1
ATOM 3725 N N . GLU B 1 233 ? -3.121 3.543 -16.219 1 98.19 233 GLU B N 1
ATOM 3726 C CA . GLU B 1 233 ? -4.48 3.436 -15.695 1 98.19 233 GLU B CA 1
ATOM 3727 C C . GLU B 1 233 ? -4.633 4.191 -14.375 1 98.19 233 GLU B C 1
ATOM 3729 O O . GLU B 1 233 ? -5.617 4.902 -14.172 1 98.19 233 GLU B O 1
ATOM 3734 N N . THR B 1 234 ? -3.648 4.008 -13.531 1 97.88 234 THR B N 1
ATOM 3735 C CA . THR B 1 234 ? -3.682 4.676 -12.234 1 97.88 234 THR B CA 1
ATOM 3736 C C . THR B 1 234 ? -3.617 6.191 -12.398 1 97.88 234 THR B C 1
ATOM 3738 O O . THR B 1 234 ? -4.402 6.926 -11.797 1 97.88 234 THR B O 1
ATOM 3741 N N . ALA B 1 235 ? -2.76 6.676 -13.242 1 96.31 235 ALA B N 1
ATOM 3742 C CA . ALA B 1 235 ? -2.609 8.109 -13.492 1 96.31 235 ALA B CA 1
ATOM 3743 C C . ALA B 1 235 ? -3.891 8.703 -14.07 1 96.31 235 ALA B C 1
ATOM 3745 O O . ALA B 1 235 ? -4.32 9.781 -13.664 1 96.31 235 ALA B O 1
ATOM 3746 N N . ILE B 1 236 ? -4.477 7.996 -14.984 1 97.81 236 ILE B N 1
ATOM 3747 C CA . ILE B 1 236 ? -5.715 8.445 -15.617 1 97.81 236 ILE B CA 1
ATOM 3748 C C . ILE B 1 236 ? -6.816 8.555 -14.57 1 97.81 236 ILE B C 1
ATOM 3750 O O . ILE B 1 236 ? -7.539 9.547 -14.516 1 97.81 236 ILE B O 1
ATOM 3754 N N . LEU B 1 237 ? -6.934 7.566 -13.742 1 98.31 237 LEU B N 1
ATOM 3755 C CA . LEU B 1 237 ? -7.969 7.578 -12.711 1 98.31 237 LEU B CA 1
ATOM 3756 C C . LEU B 1 237 ? -7.746 8.727 -11.727 1 98.31 237 LEU B C 1
ATOM 3758 O O . LEU B 1 237 ? -8.695 9.422 -11.359 1 98.31 237 LEU B O 1
ATOM 3762 N N . LEU B 1 238 ? -6.535 8.914 -11.305 1 97 238 LEU B N 1
ATOM 3763 C CA . LEU B 1 238 ? -6.23 10 -10.383 1 97 238 LEU B CA 1
ATOM 3764 C C . LEU B 1 238 ? -6.543 11.352 -11.016 1 97 238 LEU B C 1
ATOM 3766 O O . LEU B 1 238 ? -7.059 12.258 -10.344 1 97 238 LEU B O 1
ATOM 3770 N N . GLY B 1 239 ? -6.191 11.5 -12.289 1 96.75 239 GLY B N 1
ATOM 3771 C CA . GLY B 1 239 ? -6.562 12.703 -13.008 1 96.75 239 GLY B CA 1
ATOM 3772 C C . GLY B 1 239 ? -8.062 12.93 -13.078 1 96.75 239 GLY B C 1
ATOM 3773 O O . GLY B 1 239 ? -8.539 14.047 -12.883 1 96.75 239 GLY B O 1
ATOM 3774 N N . LEU B 1 240 ? -8.797 11.883 -13.312 1 97.94 240 LEU B N 1
ATOM 3775 C CA . LEU B 1 240 ? -10.25 11.961 -13.375 1 97.94 240 LEU B CA 1
ATOM 3776 C C . LEU B 1 240 ? -10.836 12.352 -12.023 1 97.94 240 LEU B C 1
ATOM 3778 O O . LEU B 1 240 ? -11.773 13.148 -11.953 1 97.94 240 LEU B O 1
ATOM 3782 N N . ILE B 1 241 ? -10.344 11.805 -10.984 1 97.62 241 ILE B N 1
ATOM 3783 C CA . ILE B 1 241 ? -10.812 12.133 -9.641 1 97.62 241 ILE B CA 1
ATOM 3784 C C . ILE B 1 241 ? -10.547 13.602 -9.336 1 97.62 241 ILE B C 1
ATOM 3786 O O . ILE B 1 241 ? -11.398 14.297 -8.781 1 97.62 241 ILE B O 1
ATOM 3790 N N . SER B 1 242 ? -9.375 14.055 -9.695 1 95.56 242 SER B N 1
ATOM 3791 C CA . SER B 1 242 ? -9.047 15.469 -9.508 1 95.56 242 SER B CA 1
ATOM 3792 C C . SER B 1 242 ? -9.992 16.359 -10.305 1 95.56 242 SER B C 1
ATOM 3794 O O . SER B 1 242 ? -10.398 17.422 -9.828 1 95.56 242 SER B O 1
ATOM 3796 N N . LEU B 1 243 ? -10.305 15.961 -11.469 1 95.81 243 LEU B N 1
ATOM 3797 C CA . LEU B 1 243 ? -11.227 16.703 -12.312 1 95.81 243 LEU B CA 1
ATOM 3798 C C . LEU B 1 243 ? -12.617 16.766 -11.695 1 95.81 243 LEU B C 1
ATOM 3800 O O . LEU B 1 243 ? -13.25 17.828 -11.648 1 95.81 243 LEU B O 1
ATOM 3804 N N . VAL B 1 244 ? -13.07 15.664 -11.188 1 96.44 244 VAL B N 1
ATOM 3805 C CA . VAL B 1 244 ? -14.383 15.602 -10.562 1 96.44 244 VAL B CA 1
ATOM 3806 C C . VAL B 1 244 ? -14.398 16.469 -9.312 1 96.44 244 VAL B C 1
ATOM 3808 O O . VAL B 1 244 ? -15.375 17.203 -9.062 1 96.44 244 VAL B O 1
ATOM 3811 N N . GLU B 1 245 ? -13.383 16.297 -8.523 1 94.75 245 GLU B N 1
ATOM 3812 C CA . GLU B 1 245 ? -13.273 17.125 -7.332 1 94.75 245 GLU B CA 1
ATOM 3813 C C . GLU B 1 245 ? -13.328 18.609 -7.695 1 94.75 245 GLU B C 1
ATOM 3815 O O . GLU B 1 245 ? -14.031 19.391 -7.047 1 94.75 245 GLU B O 1
ATOM 3820 N N . TRP B 1 246 ? -12.633 19 -8.75 1 92.94 246 TRP B N 1
ATOM 3821 C CA . TRP B 1 246 ? -12.594 20.391 -9.211 1 92.94 246 TRP B CA 1
ATOM 3822 C C . TRP B 1 246 ? -13.969 20.844 -9.688 1 92.94 246 TRP B C 1
ATOM 3824 O O . TRP B 1 246 ? -14.383 21.969 -9.414 1 92.94 246 TRP B O 1
ATOM 3834 N N . LEU B 1 247 ? -14.625 20.062 -10.352 1 93.56 247 LEU B N 1
ATOM 3835 C CA . LEU B 1 247 ? -15.938 20.406 -10.883 1 93.56 247 LEU B CA 1
ATOM 3836 C C . LEU B 1 247 ? -16.969 20.547 -9.766 1 93.56 247 LEU B C 1
ATOM 3838 O O . LEU B 1 247 ? -17.859 21.391 -9.836 1 93.56 247 LEU B O 1
ATOM 3842 N N . LEU B 1 248 ? -16.797 19.75 -8.75 1 91.19 248 LEU B N 1
ATOM 3843 C CA . LEU B 1 248 ? -17.781 19.734 -7.672 1 91.19 248 LEU B CA 1
ATOM 3844 C C . LEU B 1 248 ? -17.453 20.781 -6.609 1 91.19 248 LEU B C 1
ATOM 3846 O O . LEU B 1 248 ? -18.359 21.391 -6.035 1 91.19 248 LEU B O 1
ATOM 3850 N N . LEU B 1 249 ? -16.172 20.953 -6.293 1 90.19 249 LEU B N 1
ATOM 3851 C CA . LEU B 1 249 ? -15.805 21.75 -5.137 1 90.19 249 LEU B CA 1
ATOM 3852 C C . LEU B 1 249 ? -15.078 23.031 -5.57 1 90.19 249 LEU B C 1
ATOM 3854 O O . LEU B 1 249 ? -14.938 23.969 -4.781 1 90.19 249 LEU B O 1
ATOM 3858 N N . GLY B 1 250 ? -14.75 23.234 -6.73 1 83 250 GLY B N 1
ATOM 3859 C CA . GLY B 1 250 ? -13.984 24.375 -7.199 1 83 250 GLY B CA 1
ATOM 3860 C C . GLY B 1 250 ? -12.516 24.312 -6.824 1 83 250 GLY B C 1
ATOM 3861 O O . GLY B 1 250 ? -12.07 23.328 -6.219 1 83 250 GLY B O 1
ATOM 3862 N N . ASN B 1 251 ? -11.523 25.125 -7.258 1 68.5 251 ASN B N 1
ATOM 3863 C CA . ASN B 1 251 ? -10.086 25.125 -7.023 1 68.5 251 ASN B CA 1
ATOM 3864 C C . ASN B 1 251 ? -9.75 25.594 -5.613 1 68.5 251 ASN B C 1
ATOM 3866 O O . ASN B 1 251 ? -10.258 26.625 -5.156 1 68.5 251 ASN B O 1
ATOM 3870 N N . GLY B 1 252 ? -9.938 24.875 -4.559 1 55.69 252 GLY B N 1
ATOM 3871 C CA . GLY B 1 252 ? -9.656 25.25 -3.18 1 55.69 252 GLY B CA 1
ATOM 3872 C C . GLY B 1 252 ? -8.742 26.453 -3.053 1 55.69 252 GLY B C 1
ATOM 3873 O O . GLY B 1 252 ? -8.336 26.812 -1.948 1 55.69 252 GLY B O 1
ATOM 3874 N N . ALA B 1 253 ? -7.902 26.984 -3.949 1 48.34 253 ALA B N 1
ATOM 3875 C CA . ALA B 1 253 ? -7.082 28.188 -3.818 1 48.34 253 ALA B CA 1
ATOM 3876 C C . ALA B 1 253 ? -7.906 29.359 -3.283 1 48.34 253 ALA B C 1
ATOM 3878 O O . ALA B 1 253 ? -7.352 30.328 -2.75 1 48.34 253 ALA B O 1
ATOM 3879 N N . ASP B 1 254 ? -9.047 29.406 -3.574 1 40.91 254 ASP B N 1
ATOM 3880 C CA . ASP B 1 254 ? -9.727 30.656 -3.223 1 40.91 254 ASP B CA 1
ATOM 3881 C C . ASP B 1 254 ? -9.961 30.75 -1.717 1 40.91 254 ASP B C 1
ATOM 3883 O O . ASP B 1 254 ? -10.484 31.75 -1.225 1 40.91 254 ASP B O 1
ATOM 3887 N N . ALA B 1 255 ? -9.883 29.781 -0.896 1 42.41 255 ALA B N 1
ATOM 3888 C CA . ALA B 1 255 ? -10.18 30.047 0.51 1 42.41 255 ALA B CA 1
ATOM 3889 C C . ALA B 1 255 ? -9.109 30.922 1.141 1 42.41 255 ALA B C 1
ATOM 3891 O O . ALA B 1 255 ? -9.156 31.203 2.342 1 42.41 255 ALA B O 1
ATOM 3892 N N . ASP B 1 256 ? -7.836 31.141 0.597 1 37.69 256 ASP B N 1
ATOM 3893 C CA . ASP B 1 256 ? -6.969 32.125 1.235 1 37.69 256 ASP B CA 1
ATOM 3894 C C . ASP B 1 256 ? -7.609 33.5 1.229 1 37.69 256 ASP B C 1
ATOM 3896 O O . ASP B 1 256 ? -7.051 34.469 1.781 1 37.69 256 ASP B O 1
ATOM 3900 N N . ILE B 1 257 ? -8.414 33.844 0.248 1 33.66 257 ILE B N 1
ATOM 3901 C CA . ILE B 1 257 ? -8.594 35.312 0.112 1 33.66 257 ILE B CA 1
ATOM 3902 C C . ILE B 1 257 ? -9.438 35.812 1.271 1 33.66 257 ILE B C 1
ATOM 3904 O O . ILE B 1 257 ? -9.461 37.031 1.535 1 33.66 257 ILE B O 1
ATOM 3908 N N . SER B 1 258 ? -10.586 35.188 1.68 1 33.06 258 SER B N 1
ATOM 3909 C CA . SER B 1 258 ? -11.445 36.156 2.34 1 33.06 258 SER B CA 1
ATOM 3910 C C . SER B 1 258 ? -10.914 36.5 3.725 1 33.06 258 SER B C 1
ATOM 3912 O O . SER B 1 258 ? -11.5 37.344 4.426 1 33.06 258 SER B O 1
ATOM 3914 N N . GLU B 1 259 ? -9.828 35.875 4.473 1 27.83 259 GLU B N 1
ATOM 3915 C CA . GLU B 1 259 ? -9.469 36.75 5.566 1 27.83 259 GLU B CA 1
ATOM 3916 C C . GLU B 1 259 ? -8.547 37.875 5.086 1 27.83 259 GLU B C 1
ATOM 3918 O O . GLU B 1 259 ? -7.707 37.656 4.215 1 27.83 259 GLU B O 1
#

InterPro domains:
  IPR000515 ABC transporter type 1, transmembrane domain MetI-like [PF00528] (75-247)
  IPR000515 ABC transporter type 1, transmembrane domain MetI-like [PS50928] (61-249)
  IPR000515 ABC transporter type 1, transmembrane domain MetI-like [cd06261] (68-240)
  IPR035906 MetI-like superfamily [G3DSA:1.10.3720.10] (48-248)
  IPR035906 MetI-like superfamily [SSF161098] (54-235)

Solvent-accessible surface area (backbone atoms only — not comparable to full-atom values): 25316 Å² total; per-residue (Å²): 123,72,69,60,50,53,53,47,49,62,66,49,38,44,42,50,50,44,52,52,49,50,48,51,48,45,35,47,49,30,61,73,64,66,49,50,52,55,74,47,49,32,63,68,51,22,53,52,44,39,62,75,39,37,70,64,51,51,52,16,44,49,47,33,45,51,27,19,51,54,8,39,54,50,8,51,56,52,6,44,53,50,6,49,48,32,59,74,28,68,68,48,28,57,38,43,48,64,51,44,60,53,54,71,50,56,39,62,73,55,47,42,58,56,38,37,72,74,49,36,51,50,62,62,20,34,18,49,51,20,16,59,66,28,18,40,47,16,15,52,27,25,23,51,22,48,67,65,48,60,64,64,63,50,51,53,36,44,72,74,68,42,48,73,67,52,31,42,69,67,42,43,46,58,72,15,37,66,40,28,50,50,10,46,50,57,28,51,51,43,27,56,39,46,22,28,43,36,19,47,79,45,43,87,60,16,42,12,36,49,38,46,54,21,53,78,66,48,35,33,24,55,29,50,36,47,35,52,49,51,51,47,54,38,51,52,52,52,52,50,51,52,49,50,48,36,75,74,69,44,73,74,72,62,72,68,59,80,112,122,71,68,60,49,55,53,48,48,62,65,48,39,43,42,51,51,43,51,51,49,51,47,50,49,46,34,47,47,31,62,73,63,65,49,50,53,55,74,47,48,31,62,68,50,21,52,51,44,40,62,74,37,38,70,64,50,50,52,17,43,49,48,34,46,52,27,18,51,54,8,39,53,48,8,52,56,51,6,43,52,50,5,50,49,32,59,76,28,68,68,47,27,58,38,42,48,62,52,45,61,54,55,72,49,56,40,62,72,56,48,42,58,55,38,38,71,72,50,36,51,50,63,62,20,36,17,50,52,21,16,58,65,27,17,40,48,17,15,54,27,26,24,52,21,48,68,66,50,61,64,63,64,49,51,54,36,43,72,74,68,43,49,73,68,53,31,41,68,67,42,41,45,58,74,14,36,67,40,29,50,50,12,47,50,57,27,51,52,41,27,56,40,46,21,28,44,37,18,47,79,45,43,87,58,17,43,12,34,50,38,46,54,21,53,77,65,48,34,34,24,56,29,50,35,46,35,54,49,50,51,48,54,39,49,52,50,53,51,49,50,52,50,50,47,36,74,74,68,45,74,74,73,62,72,68,60,83,112

Foldseek 3Di:
DVVVVVVVCVVVVVVVVVVVVVLVVQQCCCVVVVPDLLVPNHPVRLVVVCVVCVVQLVVQLVLLCVLLVLLLVLLLVLLLVLLVVLQVDVVSVVVCLVVLVVVLPPDLLVCLVVLCVVPNQESVSLSNSLNVNLSSLLSNLNNVLLVPDDCVQVVVCVVVPHDSVCSVVPPSCLSSVVSSLVSSLVSLLCSSVSSLSSVLVHHPGHLNVQCNVCVVVSRVSSNVNSVVSSVVSSVVVSVVSVVVCCVSNNDVVPVVPPD/DVVVVVVVCVVVVVVVVVVVVVLVVQQCCCVVVVPDLLVPNHPVRLVVVCVVCVVQLVVQLVLLCVLLVLLLVLLLVLLLVLLVVLQVDVVSVVVCLVVLVVVLPPDLLVCLVVLCVVPNQESVSLSNSLNVNLSSLLSNLNNVLLVPDDCVQVVVCVVVPHDSVRSVVPPSCLSSVVSSLVSSLVSLLCSSVSSLSSVLVHHPGHLNVQCNVCVVVSRVSSNVNSVVSSVVSSVVVSVVSVVVCCVSNNPVVPVVPPD

Nearest PDB structures (foldseek):
  7ahd-assembly1_B  TM=8.583E-01  e=3.105E-06  Lactococcus lactis subsp. lactis
  8wm8-assembly1_A  TM=8.613E-01  e=5.986E-06  Nostoc sp. PCC 7120 = FACHB-418
  7ahd-assembly1_A  TM=7.264E-01  e=2.285E-06  Lactococcus lactis subsp. lactis
  7ahc-assembly1_B  TM=7.893E-01  e=8.876E-06  Lactococcus lactis subsp. lactis
  7ahh-assembly1_B  TM=7.471E-01  e=7.451E-06  Lactococcus lactis subsp. lactis

Organism: NCBI:txid518634

Radius of gyration: 24.67 Å; Cα contacts (8 Å, |Δi|>4): 708; chains: 2; bounding box: 64×65×71 Å